Protein AF-Q8GAJ7-F1 (afdb_monomer)

Radius of gyration: 32.28 Å; Cα contacts (8 Å, |Δi|>4): 389; chains: 1; bounding box: 71×58×105 Å

Sequence (385 aa):
MSSLALNENEDGCGLLAKLMATVRPEFRPEIVIPAPGSLVFNTEPCRIDECERQRTVKGFCKSHYKRWLDQGRPEWESFLASPGPLPVGDGPLAACTVTWCRFGSARRGLCVSHHGFFSRSSETDVIKWLATLSPEPVIERPECRLAFCDLWAQGNSPLCLNHKSRWHAIGAPDIDEFVARCESVGLDRFDFRCLADRPQLRLELQHAMQCRHDERRASTRSSVVTPVIRLVSDSGVTSLLDWNLDQWAAFYIAGRVGRSHRHNGQLAFLRFAYTRLEDLVAGTGWESEYSRDAWALHRLGYTDTRGTLRFDKIPQPWLRPLAKRFIRWRLTSGREIIQGRVDILALNRFAAFLAAPSPTPTARTASTAASWNASSPSSPGTNGQ

Solvent-accessible surface area (backbone atoms only — not comparable to full-atom values): 23214 Å² total; per-residue (Å²): 143,80,85,79,81,77,85,77,77,94,68,91,57,57,71,60,54,52,43,64,74,66,47,54,76,84,54,66,51,51,64,35,67,60,61,90,49,52,39,36,67,70,58,55,44,18,73,46,86,96,38,71,49,48,30,72,54,99,49,21,20,70,62,58,42,48,50,41,54,74,68,71,58,62,58,66,70,64,39,65,76,60,71,69,77,72,57,90,88,74,56,79,80,58,46,19,72,53,91,91,39,46,38,40,36,65,62,94,44,20,19,75,64,57,39,52,53,48,72,72,44,95,60,87,49,69,70,65,50,55,72,72,61,73,87,73,81,91,68,94,67,62,53,19,73,44,95,86,39,88,30,28,32,46,84,96,42,60,30,19,59,67,56,43,51,52,40,51,76,73,68,55,67,60,65,67,60,50,40,55,58,61,72,40,63,89,53,51,58,42,74,42,63,83,30,66,92,34,60,55,37,43,44,51,54,32,38,32,51,50,51,41,37,72,66,69,79,60,64,58,48,30,91,35,47,51,62,44,52,49,51,55,48,72,66,70,63,69,42,73,79,79,46,57,71,66,55,51,51,48,53,63,53,70,80,54,89,84,89,56,78,68,56,55,52,26,54,52,47,52,54,47,29,48,53,53,50,52,44,65,71,53,44,66,37,64,82,48,35,66,84,46,52,57,32,52,34,45,44,63,70,40,77,92,42,91,51,67,52,70,42,70,74,34,79,51,78,77,52,35,62,52,51,51,53,50,50,50,52,44,50,76,71,71,46,58,68,69,56,51,52,52,52,49,52,52,50,38,51,52,40,51,59,72,66,50,86,70,99,63,98,85,80,83,61,94,65,57,66,60,59,53,64,74,70,56,82,79,78,84,76,86,79,86,130

pLDDT: mean 81.9, std 16.68, range [29.02, 98.06]

Secondary structure (DSSP, 8-state):
---PPP---SS---HHHHHHHHS-GGG-SSEE-PPTTTSSS--PBPSSTT--SBP-BTTB-HHHHHHHHHTT---HHHHHH---SPPTTSSPPPBPSSTT--SBP-BTTB-HHHHHHHHHSS---HHHHHHTPPPPP----PBPSSTT--SBP-TT-SS-HHHHHHHHHTT---HHHHHHHHHTTTS--EE-GGGTT-HHHHHHHHHHHHHHHHH--S---HHHHHHHHHHHHHT--SSGGGS-HHHHHHHHHHT-SS--HHHHHHHHHHHHHHHHHHHHHH-SSHHHHHTSSEEEGGGGT-TT---EEE-TT---TTHHHHHHHHHHHHHHTT--HHHHHHHHHHHHHHHHHHHS--S-TT--STTHHHHHHHTPPPPPP----

Organism: Paenarthrobacter nicotinovorans (NCBI:txid29320)

Structure (mmCIF, N/CA/C/O backbone):
data_AF-Q8GAJ7-F1
#
_entry.id   AF-Q8GAJ7-F1
#
loop_
_atom_site.group_PDB
_atom_site.id
_atom_site.type_symbol
_atom_site.label_atom_id
_atom_site.label_alt_id
_atom_site.label_comp_id
_atom_site.label_asym_id
_atom_site.label_entity_id
_atom_site.label_seq_id
_atom_site.pdbx_PDB_ins_code
_atom_site.Cartn_x
_atom_site.Cartn_y
_atom_site.Cartn_z
_atom_site.occupancy
_atom_site.B_iso_or_equiv
_atom_site.auth_seq_id
_atom_site.auth_comp_id
_atom_site.auth_asym_id
_atom_site.auth_atom_id
_atom_site.pdbx_PDB_model_num
ATOM 1 N N . MET A 1 1 ? -15.717 -18.385 50.666 1.00 35.16 1 MET A N 1
ATOM 2 C CA . MET A 1 1 ? -14.750 -18.475 49.555 1.00 35.16 1 MET A CA 1
ATOM 3 C C . MET A 1 1 ? -15.315 -19.415 48.503 1.00 35.16 1 MET A C 1
ATOM 5 O O . MET A 1 1 ? -15.304 -20.620 48.695 1.00 35.16 1 MET A O 1
ATOM 9 N N . SER A 1 2 ? -15.894 -18.872 47.439 1.00 29.61 2 SER A N 1
ATOM 10 C CA . SER A 1 2 ? -16.230 -19.616 46.221 1.00 29.61 2 SER A CA 1
ATOM 11 C C . SER A 1 2 ? -16.173 -18.602 45.092 1.00 29.61 2 SER A C 1
ATOM 13 O O . SER A 1 2 ? -16.994 -17.692 45.016 1.00 29.61 2 SER A O 1
ATOM 15 N N . SER A 1 3 ? -15.081 -18.688 44.338 1.00 29.02 3 SER A N 1
ATOM 16 C CA . SER A 1 3 ? -14.767 -17.833 43.204 1.00 29.02 3 SER A CA 1
ATOM 17 C C . SER A 1 3 ? -15.618 -18.299 42.030 1.00 29.02 3 SER A C 1
ATOM 19 O O . SER A 1 3 ? -15.412 -19.397 41.521 1.00 29.02 3 SER A O 1
ATOM 21 N N . LEU A 1 4 ? -16.595 -17.482 41.644 1.00 33.66 4 LEU A N 1
ATOM 22 C CA . LEU A 1 4 ? -17.322 -17.646 40.393 1.00 33.66 4 LEU A CA 1
ATOM 23 C C . LEU A 1 4 ? -16.361 -17.375 39.235 1.00 33.66 4 LEU A C 1
ATOM 25 O O . LEU A 1 4 ? -15.648 -16.370 39.222 1.00 33.66 4 LEU A O 1
ATOM 29 N N . ALA A 1 5 ? -16.335 -18.336 38.318 1.00 31.02 5 ALA A N 1
ATOM 30 C CA . ALA A 1 5 ? -15.584 -18.327 37.082 1.00 31.02 5 ALA A CA 1
ATOM 31 C C . ALA A 1 5 ? -15.836 -17.035 36.294 1.00 31.02 5 ALA A C 1
ATOM 33 O O . ALA A 1 5 ? -16.974 -16.600 36.118 1.00 31.02 5 ALA A O 1
ATOM 34 N N . LEU A 1 6 ? -14.746 -16.422 35.842 1.00 35.62 6 LEU A N 1
ATOM 35 C CA . LEU A 1 6 ? -14.780 -15.349 34.864 1.00 35.62 6 LEU A CA 1
ATOM 36 C C . LEU A 1 6 ? -15.166 -15.951 33.514 1.00 35.62 6 LEU A C 1
ATOM 38 O O . LEU A 1 6 ? -14.531 -16.901 33.066 1.00 35.62 6 LEU A O 1
ATOM 42 N N . ASN A 1 7 ? -16.204 -15.372 32.912 1.00 31.36 7 ASN A N 1
ATOM 43 C CA . ASN A 1 7 ? -16.697 -15.629 31.564 1.00 31.36 7 ASN A CA 1
ATOM 44 C C . ASN A 1 7 ? -15.568 -15.900 30.561 1.00 31.36 7 ASN A C 1
ATOM 46 O O . ASN A 1 7 ? -14.832 -14.990 30.169 1.00 31.36 7 ASN A O 1
ATOM 50 N N . GLU A 1 8 ? -15.494 -17.145 30.104 1.00 37.62 8 GLU A N 1
ATOM 51 C CA . GLU A 1 8 ? -14.795 -17.522 28.886 1.00 37.62 8 GLU A CA 1
ATOM 52 C C . GLU A 1 8 ? -15.659 -17.121 27.677 1.00 37.62 8 GLU A C 1
ATOM 54 O O . GLU A 1 8 ? -16.780 -17.588 27.521 1.00 37.62 8 GLU A O 1
ATOM 59 N N . ASN A 1 9 ? -15.119 -16.225 26.844 1.00 42.66 9 ASN A N 1
ATOM 60 C CA . ASN A 1 9 ? -15.344 -16.099 25.397 1.00 42.66 9 ASN A CA 1
ATOM 61 C C . ASN A 1 9 ? -16.746 -16.429 24.831 1.00 42.66 9 ASN A C 1
ATOM 63 O O . ASN A 1 9 ? -16.951 -17.498 24.261 1.00 42.66 9 ASN A O 1
ATOM 67 N N . GLU A 1 10 ? -17.650 -15.446 24.809 1.00 39.59 10 GLU A N 1
ATOM 68 C CA . GLU A 1 10 ? -18.929 -15.517 24.071 1.00 39.59 10 GLU A CA 1
ATOM 69 C C . GLU A 1 10 ? -18.899 -14.840 22.678 1.00 39.59 10 GLU A C 1
ATOM 71 O O . GLU A 1 10 ? -19.894 -14.288 22.238 1.00 39.59 10 GLU A O 1
ATOM 76 N N . ASP A 1 11 ? -17.784 -14.914 21.936 1.00 44.44 11 ASP A N 1
ATOM 77 C CA . ASP A 1 11 ? -17.758 -14.616 20.485 1.00 44.44 11 ASP A CA 1
ATOM 78 C C . ASP A 1 11 ? -16.710 -15.504 19.782 1.00 44.44 11 ASP A C 1
ATOM 80 O O . ASP A 1 11 ? -15.590 -15.101 19.458 1.00 44.44 11 ASP A O 1
ATOM 84 N N . GLY A 1 12 ? -17.063 -16.780 19.605 1.00 45.72 12 GLY A N 1
ATOM 85 C CA . GLY A 1 12 ? -16.187 -17.896 19.218 1.00 45.72 12 GLY A CA 1
ATOM 86 C C . GLY A 1 12 ? -15.669 -17.934 17.772 1.00 45.72 12 GLY A C 1
ATOM 87 O O . GLY A 1 12 ? -15.546 -19.013 17.200 1.00 45.72 12 GLY A O 1
ATOM 88 N N . CYS A 1 13 ? -15.323 -16.803 17.160 1.00 58.47 13 CYS A N 1
ATOM 89 C CA . CYS A 1 13 ? -14.543 -16.796 15.919 1.00 58.47 13 CYS A CA 1
ATOM 90 C C . CYS A 1 13 ? -13.197 -16.118 16.166 1.00 58.47 13 CYS A C 1
ATOM 92 O O . CYS A 1 13 ? -13.115 -14.896 16.300 1.00 58.47 13 CYS A O 1
ATOM 94 N N . GLY A 1 14 ? -12.130 -16.925 16.210 1.00 86.38 14 GLY A N 1
ATOM 95 C CA . GLY A 1 14 ? -10.754 -16.430 16.266 1.00 86.38 14 GLY A CA 1
ATOM 96 C C . GLY A 1 14 ? -10.455 -15.444 15.130 1.00 86.38 14 GLY A C 1
ATOM 97 O O . GLY A 1 14 ? -11.168 -15.396 14.124 1.00 86.38 14 GLY A O 1
ATOM 98 N N . LEU A 1 15 ? -9.393 -14.646 15.274 1.00 91.81 15 LEU A N 1
ATOM 99 C CA . LEU A 1 15 ? -9.055 -13.569 14.334 1.00 91.81 15 LEU A CA 1
ATOM 100 C C . LEU A 1 15 ? -9.037 -14.030 12.867 1.00 91.81 15 LEU A C 1
ATOM 102 O O . LEU A 1 15 ? -9.592 -13.355 12.001 1.00 91.81 15 LEU A O 1
ATOM 106 N N . LEU A 1 16 ? -8.490 -15.216 12.595 1.00 93.44 16 LEU A N 1
ATOM 107 C CA . LEU A 1 16 ? -8.501 -15.816 11.262 1.00 93.44 16 LEU A CA 1
ATOM 108 C C . LEU A 1 16 ? -9.917 -15.982 10.686 1.00 93.44 16 LEU A C 1
ATOM 110 O O . LEU A 1 16 ? -10.139 -15.660 9.521 1.00 93.44 16 LEU A O 1
ATOM 114 N N . ALA A 1 17 ? -10.885 -16.438 11.484 1.00 92.38 17 ALA A N 1
ATOM 115 C CA . ALA A 1 17 ? -12.268 -16.597 11.039 1.00 92.38 17 ALA A CA 1
ATOM 116 C C . ALA A 1 17 ? -12.913 -15.236 10.728 1.00 92.38 17 ALA A C 1
ATOM 118 O O . ALA A 1 17 ? -13.538 -15.081 9.678 1.00 92.38 17 ALA A O 1
ATOM 119 N N . LYS A 1 18 ? -12.678 -14.217 11.570 1.00 93.50 18 LYS A N 1
ATOM 120 C CA . LYS A 1 18 ? -13.131 -12.837 11.305 1.00 93.50 18 LYS A CA 1
ATOM 121 C C . LYS A 1 18 ? -12.537 -12.285 10.006 1.00 93.50 18 LYS A C 1
ATOM 123 O O . LYS A 1 18 ? -13.257 -11.702 9.194 1.00 93.50 18 LYS A O 1
ATOM 128 N N . LEU A 1 19 ? -11.242 -12.505 9.776 1.00 96.12 19 LEU A N 1
ATOM 129 C CA . LEU A 1 19 ? -10.561 -12.107 8.542 1.00 96.12 19 LEU A CA 1
ATOM 130 C C . LEU A 1 19 ? -11.121 -12.845 7.324 1.00 96.12 19 LEU A C 1
ATOM 132 O O . LEU A 1 19 ? -11.385 -12.216 6.304 1.00 96.12 19 LEU A O 1
ATOM 136 N N . MET A 1 20 ? -11.359 -14.153 7.425 1.00 95.19 20 MET A N 1
ATOM 137 C CA . MET A 1 20 ? -11.927 -14.944 6.330 1.00 95.19 20 MET A CA 1
ATOM 138 C C . MET A 1 20 ? -13.367 -14.558 5.993 1.00 95.19 20 MET A C 1
ATOM 140 O O . MET A 1 20 ? -13.742 -14.609 4.824 1.00 95.19 20 MET A O 1
ATOM 144 N N . ALA A 1 21 ? -14.156 -14.126 6.974 1.00 94.25 21 ALA A N 1
ATOM 145 C CA . ALA A 1 21 ? -15.488 -13.582 6.730 1.00 94.25 21 ALA A CA 1
ATOM 146 C C . ALA A 1 21 ? -15.441 -12.175 6.101 1.00 94.25 21 ALA A C 1
ATOM 148 O O . ALA A 1 21 ? -16.289 -11.837 5.280 1.00 94.25 21 ALA A O 1
ATOM 149 N N . THR A 1 22 ? -14.444 -11.360 6.462 1.00 94.81 22 THR A N 1
ATOM 150 C CA . THR A 1 22 ? -14.414 -9.925 6.122 1.00 94.81 22 THR A CA 1
ATOM 151 C C . THR A 1 22 ? -13.647 -9.607 4.839 1.00 94.81 22 THR A C 1
ATOM 153 O O . THR A 1 22 ? -14.062 -8.743 4.064 1.00 94.81 22 THR A O 1
ATOM 156 N N . VAL A 1 23 ? -12.499 -10.249 4.612 1.00 96.75 23 VAL A N 1
ATOM 157 C CA . VAL A 1 23 ? -11.640 -9.979 3.450 1.00 96.75 23 VAL A CA 1
ATOM 158 C C . VAL A 1 23 ? -12.281 -10.607 2.222 1.00 96.75 23 VAL A C 1
ATOM 160 O O . VAL A 1 23 ? -12.424 -11.824 2.169 1.00 96.75 23 VAL A O 1
ATOM 163 N N . ARG A 1 24 ? -12.674 -9.814 1.231 1.00 96.06 24 ARG A N 1
ATOM 164 C CA . ARG A 1 24 ? -13.355 -10.271 0.020 1.00 96.06 24 ARG A CA 1
ATOM 165 C C . ARG A 1 24 ? -12.402 -11.048 -0.898 1.00 96.06 24 ARG A C 1
ATOM 167 O O . ARG A 1 24 ? -11.194 -10.788 -0.868 1.00 96.06 24 ARG A O 1
ATOM 174 N N . PRO A 1 25 ? -12.907 -12.014 -1.691 1.00 95.06 25 PRO A N 1
ATOM 175 C CA . PRO A 1 25 ? -12.077 -12.896 -2.508 1.00 95.06 25 PRO A CA 1
ATOM 176 C C . PRO A 1 25 ? -11.077 -12.179 -3.415 1.00 95.06 25 PRO A C 1
ATOM 178 O O . PRO A 1 25 ? -9.973 -12.681 -3.569 1.00 95.06 25 PRO A O 1
ATOM 181 N N . GLU A 1 26 ? -11.395 -10.999 -3.949 1.00 92.88 26 GLU A N 1
ATOM 182 C CA . GLU A 1 26 ? -10.504 -10.233 -4.829 1.00 92.88 26 GLU A CA 1
ATOM 183 C C . GLU A 1 26 ? -9.236 -9.698 -4.135 1.00 92.88 26 GLU A C 1
ATOM 185 O O . GLU A 1 26 ? -8.249 -9.401 -4.806 1.00 92.88 26 GLU A O 1
ATOM 190 N N . PHE A 1 27 ? -9.223 -9.619 -2.799 1.00 94.69 27 PHE A N 1
ATOM 191 C CA . PHE A 1 27 ? -8.050 -9.209 -2.016 1.00 94.69 27 PHE A CA 1
ATOM 192 C C . PHE A 1 27 ? -7.236 -10.385 -1.468 1.00 94.69 27 PHE A C 1
ATOM 194 O O . PHE A 1 27 ? -6.134 -10.161 -0.980 1.00 94.69 27 PHE A O 1
ATOM 201 N N . ARG A 1 28 ? -7.751 -11.621 -1.527 1.00 95.12 28 ARG A N 1
ATOM 202 C CA . ARG A 1 28 ? -7.108 -12.820 -0.955 1.00 95.12 28 ARG A CA 1
ATOM 203 C C . ARG A 1 28 ? -5.926 -13.410 -1.746 1.00 95.12 28 ARG A C 1
ATOM 205 O O . ARG A 1 28 ? -5.116 -14.076 -1.094 1.00 95.12 28 ARG A O 1
ATOM 212 N N . PRO A 1 29 ? -5.780 -13.235 -3.080 1.00 94.81 29 PRO A N 1
ATOM 213 C CA . PRO A 1 29 ? -4.666 -13.818 -3.821 1.00 94.81 29 PRO A CA 1
ATOM 214 C C . PRO A 1 29 ? -3.301 -13.402 -3.271 1.00 94.81 29 PRO A C 1
ATOM 216 O O . PRO A 1 29 ? -3.127 -12.306 -2.742 1.00 94.81 29 PRO A O 1
ATOM 219 N N . GLU A 1 30 ? -2.302 -14.265 -3.447 1.00 92.75 30 GLU A N 1
ATOM 220 C CA . GLU A 1 30 ? -0.915 -13.970 -3.063 1.00 92.75 30 GLU A CA 1
ATOM 221 C C . GLU A 1 30 ? -0.318 -12.804 -3.837 1.00 92.75 30 GLU A C 1
ATOM 223 O O . GLU A 1 30 ? 0.548 -12.097 -3.333 1.00 92.75 30 GLU A O 1
ATOM 228 N N . ILE A 1 31 ? -0.797 -12.588 -5.055 1.00 91.12 31 ILE A N 1
ATOM 229 C CA . ILE A 1 31 ? -0.438 -11.449 -5.880 1.00 91.12 31 ILE A CA 1
ATOM 230 C C . ILE A 1 31 ? -1.727 -10.689 -6.163 1.00 91.12 31 ILE A C 1
ATOM 232 O O . ILE A 1 31 ? -2.604 -11.185 -6.866 1.00 91.12 31 ILE A O 1
ATOM 236 N N . VAL A 1 32 ? -1.825 -9.475 -5.633 1.00 89.44 32 VAL A N 1
ATOM 237 C CA . VAL A 1 32 ? -2.963 -8.584 -5.862 1.00 89.44 32 VAL A CA 1
ATOM 238 C C . VAL A 1 32 ? -2.530 -7.497 -6.839 1.00 89.44 32 VAL A C 1
ATOM 240 O O . VAL A 1 32 ? -1.615 -6.722 -6.553 1.00 89.44 32 VAL A O 1
ATOM 243 N N . ILE A 1 33 ? -3.194 -7.437 -7.993 1.00 86.75 33 ILE A N 1
ATOM 244 C CA . ILE A 1 33 ? -3.068 -6.352 -8.975 1.00 86.75 33 ILE A CA 1
ATOM 245 C C . ILE A 1 33 ? -4.445 -5.690 -9.063 1.00 86.75 33 ILE A C 1
ATOM 247 O O . ILE A 1 33 ? -5.335 -6.215 -9.730 1.00 86.75 33 ILE A O 1
ATOM 251 N N . PRO A 1 34 ? -4.675 -4.589 -8.335 1.00 82.31 34 PRO A N 1
ATOM 252 C CA . PRO A 1 34 ? -5.966 -3.928 -8.328 1.00 82.31 34 PRO A CA 1
ATOM 253 C C . PRO A 1 34 ? -6.256 -3.275 -9.677 1.00 82.31 34 PRO A C 1
ATOM 255 O O . PRO A 1 34 ? -5.344 -2.797 -10.356 1.00 82.31 34 PRO A O 1
ATOM 258 N N . ALA A 1 35 ? -7.539 -3.169 -10.023 1.00 80.00 35 ALA A N 1
ATOM 259 C CA . ALA A 1 35 ? -7.957 -2.404 -11.192 1.00 80.00 35 ALA A CA 1
ATOM 260 C C . ALA A 1 35 ? -7.442 -0.951 -11.100 1.00 80.00 35 ALA A C 1
ATOM 262 O O . ALA A 1 35 ? -7.396 -0.388 -9.993 1.00 80.00 35 ALA A O 1
ATOM 263 N N . PRO A 1 36 ? -7.083 -0.308 -12.225 1.00 74.75 36 PRO A N 1
ATOM 264 C CA . PRO A 1 36 ? -6.737 1.109 -12.236 1.00 74.75 36 PRO A CA 1
ATOM 265 C C . PRO A 1 36 ? -7.795 1.947 -11.502 1.00 74.75 36 PRO A C 1
ATOM 267 O O . PRO A 1 36 ? -8.993 1.765 -11.693 1.00 74.75 36 PRO A O 1
ATOM 270 N N . GLY A 1 37 ? -7.362 2.837 -10.608 1.00 73.62 37 GLY A N 1
ATOM 271 C CA . GLY A 1 37 ? -8.250 3.724 -9.846 1.00 73.62 37 GLY A CA 1
ATOM 272 C C . GLY A 1 37 ? -8.753 3.148 -8.524 1.00 73.62 37 GLY A C 1
ATOM 273 O O . GLY A 1 37 ? -9.189 3.906 -7.659 1.00 73.62 37 GLY A O 1
ATOM 274 N N . SER A 1 38 ? -8.672 1.828 -8.330 1.00 77.31 38 SER A N 1
ATOM 275 C CA . SER A 1 38 ? -9.287 1.158 -7.176 1.00 77.31 38 SER A CA 1
ATOM 276 C C . SER A 1 38 ? -8.569 1.450 -5.848 1.00 77.31 38 SER A C 1
ATOM 278 O O . SER A 1 38 ? -9.213 1.716 -4.836 1.00 77.31 38 SER A O 1
ATOM 280 N N . LEU A 1 39 ? -7.234 1.450 -5.848 1.00 77.62 39 LEU A N 1
ATOM 281 C CA . LEU A 1 39 ? -6.403 1.718 -4.665 1.00 77.62 39 LEU A CA 1
ATOM 282 C C . LEU A 1 39 ? -5.538 2.964 -4.796 1.00 77.62 39 LEU A C 1
ATOM 284 O O . LEU A 1 39 ? -5.109 3.545 -3.796 1.00 77.62 39 LEU A O 1
ATOM 288 N N . VAL A 1 40 ? -5.308 3.404 -6.026 1.00 70.44 40 VAL A N 1
ATOM 289 C CA . VAL A 1 40 ? -4.646 4.663 -6.318 1.00 70.44 40 VAL A CA 1
ATOM 290 C C . VAL A 1 40 ? -5.633 5.588 -6.972 1.00 70.44 40 VAL A C 1
ATOM 292 O O . VAL A 1 40 ? -6.047 5.385 -8.103 1.00 70.44 40 VAL A O 1
ATOM 295 N N . PHE A 1 41 ? -5.967 6.642 -6.246 1.00 63.81 41 PHE A N 1
ATOM 296 C CA . PHE A 1 41 ? -6.850 7.682 -6.735 1.00 63.81 41 PHE A CA 1
ATOM 297 C C . PHE A 1 41 ? -6.059 8.624 -7.648 1.00 63.81 41 PHE A C 1
ATOM 299 O O . PHE A 1 41 ? -4.873 8.877 -7.397 1.00 63.81 41 PHE A O 1
ATOM 306 N N . ASN A 1 42 ? -6.724 9.117 -8.697 1.00 63.81 42 ASN A N 1
ATOM 307 C CA . ASN A 1 42 ? -6.150 9.890 -9.802 1.00 63.81 42 ASN A CA 1
ATOM 308 C C . ASN A 1 42 ? -5.193 9.077 -10.703 1.00 63.81 42 ASN A C 1
ATOM 310 O O . ASN A 1 42 ? -3.978 9.288 -10.689 1.00 63.81 42 ASN A O 1
ATOM 314 N N . THR A 1 43 ? -5.741 8.122 -11.460 1.00 67.38 43 THR A N 1
ATOM 315 C CA . THR A 1 43 ? -5.004 7.279 -12.424 1.00 67.38 43 THR A CA 1
ATOM 316 C C . THR A 1 43 ? -4.856 7.873 -13.810 1.00 67.38 43 THR A C 1
ATOM 318 O O . THR A 1 43 ? -4.322 7.201 -14.686 1.00 67.38 43 THR A O 1
ATOM 321 N N . GLU A 1 44 ? -5.305 9.106 -14.025 1.00 73.88 44 GLU A N 1
ATOM 322 C CA . GLU A 1 44 ? -5.122 9.749 -15.319 1.00 73.88 44 GLU A CA 1
ATOM 323 C C . GLU A 1 44 ? -3.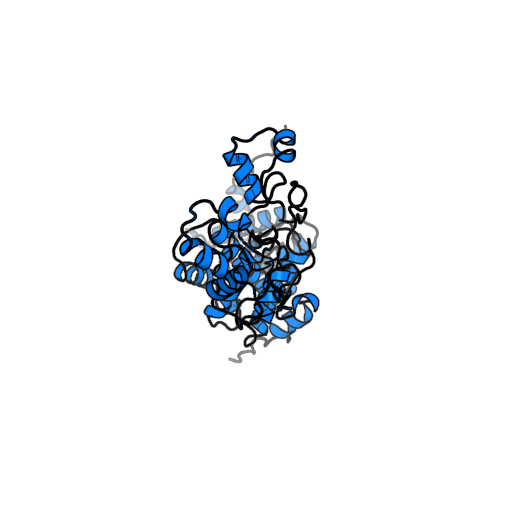628 9.744 -15.706 1.00 73.88 44 GLU A C 1
ATOM 325 O O . GLU A 1 44 ? -2.753 10.000 -14.855 1.00 73.88 44 GLU A O 1
ATOM 330 N N . PRO A 1 45 ? -3.323 9.431 -16.974 1.00 78.44 45 PRO A N 1
ATOM 331 C CA . PRO A 1 45 ? -1.961 9.447 -17.471 1.00 78.44 45 PRO A CA 1
ATOM 332 C C . PRO A 1 45 ? -1.392 10.867 -17.430 1.00 78.44 45 PRO A C 1
ATOM 334 O O . PRO A 1 45 ? -2.063 11.859 -17.116 1.00 78.44 45 PRO A O 1
ATOM 337 N N . CYS A 1 46 ? -0.099 10.968 -17.696 1.00 84.00 46 CYS A N 1
ATOM 338 C CA . CYS A 1 46 ? 0.561 12.249 -17.838 1.00 84.00 46 CYS A CA 1
ATOM 339 C C . CYS A 1 46 ? -0.109 13.036 -18.969 1.00 84.00 46 CYS A C 1
ATOM 341 O O . CYS A 1 46 ? -0.443 12.473 -19.999 1.00 84.00 46 CYS A O 1
ATOM 343 N N . ARG A 1 47 ? -0.221 14.360 -18.824 1.00 87.50 47 ARG A N 1
ATOM 344 C CA . ARG A 1 47 ? -0.704 15.253 -19.897 1.00 87.50 47 ARG A CA 1
ATOM 345 C C . ARG A 1 47 ? 0.185 15.294 -21.152 1.00 87.50 47 ARG A C 1
ATOM 347 O O . ARG A 1 47 ? -0.109 16.064 -22.049 1.00 87.50 47 ARG A O 1
ATOM 354 N N . ILE A 1 48 ? 1.294 14.555 -21.167 1.00 85.19 48 ILE A N 1
ATOM 355 C CA . ILE A 1 48 ? 2.153 14.453 -22.347 1.00 85.19 48 ILE A CA 1
ATOM 356 C C . ILE A 1 48 ? 1.617 13.293 -23.166 1.00 85.19 48 ILE A C 1
ATOM 358 O O . ILE A 1 48 ? 1.530 12.188 -22.626 1.00 85.19 48 ILE A O 1
ATOM 362 N N . ASP A 1 49 ? 1.289 13.554 -24.427 1.00 78.38 49 ASP A N 1
ATOM 363 C CA . ASP A 1 49 ? 0.866 12.520 -25.366 1.00 78.38 49 ASP A CA 1
ATOM 364 C C . ASP A 1 49 ? 1.919 11.402 -25.423 1.00 78.38 49 ASP A C 1
ATOM 366 O O . ASP A 1 49 ? 3.114 11.644 -25.252 1.00 78.38 49 ASP A O 1
ATOM 370 N N . GLU A 1 50 ? 1.461 10.155 -25.560 1.00 77.44 50 GLU A N 1
ATOM 371 C CA . GLU A 1 50 ? 2.287 8.932 -25.503 1.00 77.44 50 GLU A CA 1
ATOM 372 C C . GLU A 1 50 ? 2.910 8.609 -24.123 1.00 77.44 50 GLU A C 1
ATOM 374 O O . GLU A 1 50 ? 3.557 7.574 -23.959 1.00 77.44 50 GLU A O 1
ATOM 379 N N . CYS A 1 51 ? 2.714 9.439 -23.087 1.00 78.06 51 CYS A N 1
ATOM 380 C CA . CYS A 1 51 ? 3.212 9.153 -21.740 1.00 78.06 51 CYS A CA 1
ATOM 381 C C . CYS A 1 51 ? 2.140 8.537 -20.834 1.00 78.06 51 CYS A C 1
ATOM 383 O O . CYS A 1 51 ? 1.386 9.225 -20.144 1.00 78.06 51 CYS A O 1
ATOM 385 N N . GLU A 1 52 ? 2.179 7.214 -20.714 1.00 75.69 52 GLU A N 1
ATOM 386 C CA . GLU A 1 52 ? 1.246 6.441 -19.883 1.00 75.69 52 GLU A CA 1
ATOM 387 C C . GLU A 1 52 ? 1.548 6.499 -18.375 1.00 75.69 52 GLU A C 1
ATOM 389 O O . GLU A 1 52 ? 0.786 6.000 -17.544 1.00 75.69 52 GLU A O 1
ATOM 394 N N . ARG A 1 53 ? 2.656 7.135 -17.964 1.00 72.56 53 ARG A N 1
ATOM 395 C CA . ARG A 1 53 ? 2.964 7.289 -16.538 1.00 72.56 53 ARG A CA 1
ATOM 396 C C . ARG A 1 53 ? 1.890 8.104 -15.846 1.00 72.56 53 ARG A C 1
ATOM 398 O O . ARG A 1 53 ? 1.601 9.230 -16.232 1.00 72.56 53 ARG A O 1
ATOM 405 N N . GLN A 1 54 ? 1.438 7.591 -14.712 1.00 73.62 54 GLN A N 1
ATOM 406 C CA . GLN A 1 54 ? 0.474 8.274 -13.867 1.00 73.62 54 GLN A CA 1
ATOM 407 C C . GLN A 1 54 ? 0.888 9.722 -13.552 1.00 73.62 54 GLN A C 1
ATOM 409 O O . GLN A 1 54 ? 2.020 9.995 -13.115 1.00 73.62 54 GLN A O 1
ATOM 414 N N . ARG A 1 55 ? -0.062 10.650 -13.698 1.00 79.12 55 ARG A N 1
ATOM 415 C CA . ARG A 1 55 ? 0.120 12.036 -13.270 1.00 79.12 55 ARG A CA 1
ATOM 416 C C . ARG A 1 55 ? 0.366 12.120 -11.764 1.00 79.12 55 ARG A C 1
ATOM 418 O O . ARG A 1 55 ? -0.183 11.372 -10.958 1.00 79.12 55 ARG A O 1
ATOM 425 N N . THR A 1 56 ? 1.218 13.058 -11.369 1.00 72.88 56 THR A N 1
ATOM 426 C CA . THR A 1 56 ? 1.580 13.275 -9.963 1.00 72.88 56 THR A CA 1
ATOM 427 C C . THR A 1 56 ? 1.350 14.712 -9.536 1.00 72.88 56 THR A C 1
ATOM 429 O O . THR A 1 56 ? 0.553 14.954 -8.638 1.00 72.88 56 THR A O 1
ATOM 432 N N . VAL A 1 57 ? 2.005 15.673 -10.187 1.00 76.12 57 VAL A N 1
ATOM 433 C CA . VAL A 1 57 ? 1.956 17.091 -9.813 1.00 76.12 57 VAL A CA 1
ATOM 434 C C . VAL A 1 57 ? 1.609 17.907 -11.051 1.00 76.12 57 VAL A C 1
ATOM 436 O O . VAL A 1 57 ? 2.186 17.694 -12.114 1.00 76.12 57 VAL A O 1
ATOM 439 N N . LYS A 1 58 ? 0.631 18.816 -10.927 1.00 78.56 58 LYS A N 1
ATOM 440 C CA . LYS A 1 58 ? 0.170 19.709 -12.010 1.00 78.56 58 LYS A CA 1
ATOM 441 C C . LYS A 1 58 ? -0.207 19.013 -13.332 1.00 78.56 58 LYS A C 1
ATOM 443 O O . LYS A 1 58 ? -0.133 19.623 -14.387 1.00 78.56 58 LYS A O 1
ATOM 448 N N . GLY A 1 59 ? -0.629 17.747 -13.305 1.00 81.38 59 GLY A N 1
ATOM 449 C CA . GLY A 1 59 ? -0.943 17.024 -14.545 1.00 81.38 59 GLY A CA 1
ATOM 450 C C . GLY A 1 59 ? 0.185 16.184 -15.135 1.00 81.38 59 GLY A C 1
ATOM 451 O O . GLY A 1 59 ? -0.080 15.412 -16.045 1.00 81.38 59 GLY A O 1
ATOM 452 N N . PHE A 1 60 ? 1.401 16.260 -14.597 1.00 85.25 60 PHE A N 1
ATOM 453 C CA . PHE A 1 60 ? 2.568 15.595 -15.174 1.00 85.25 60 PHE A CA 1
ATOM 454 C C . PHE A 1 60 ? 3.064 14.425 -14.320 1.00 85.25 60 PHE A C 1
ATOM 456 O O . PHE A 1 60 ? 2.933 14.418 -13.086 1.00 85.25 60 PHE A O 1
ATOM 463 N N . CYS A 1 61 ? 3.684 13.433 -14.962 1.00 83.12 61 CYS A N 1
ATOM 464 C CA . CYS A 1 61 ? 4.481 12.429 -14.262 1.00 83.12 61 CYS A CA 1
ATOM 465 C C . CYS A 1 61 ? 5.696 13.097 -13.587 1.00 83.12 61 CYS A C 1
ATOM 467 O O . CYS A 1 61 ? 6.076 14.217 -13.931 1.00 83.12 61 CYS A O 1
ATOM 469 N N . LYS A 1 62 ? 6.340 12.422 -12.624 1.00 81.56 62 LYS A N 1
ATOM 470 C CA . LYS A 1 62 ? 7.475 13.008 -11.876 1.00 81.56 62 LYS A CA 1
ATOM 471 C C . LYS A 1 62 ? 8.606 13.484 -12.786 1.00 81.56 62 LYS A C 1
ATOM 473 O O . LYS A 1 62 ? 9.207 14.516 -12.510 1.00 81.56 62 LYS A O 1
ATOM 478 N N . SER A 1 63 ? 8.883 12.737 -13.851 1.00 84.06 63 SER A N 1
ATOM 479 C CA . SER A 1 63 ? 9.964 13.045 -14.781 1.00 84.06 63 SER A CA 1
ATOM 480 C C . SER A 1 63 ? 9.645 14.261 -15.650 1.00 84.06 63 SER A C 1
ATOM 482 O O . SER A 1 63 ? 10.473 15.161 -15.735 1.00 84.06 63 SER A O 1
ATOM 484 N N . HIS A 1 64 ? 8.439 14.342 -16.224 1.00 87.75 64 HIS A N 1
ATOM 485 C CA . HIS A 1 64 ? 8.009 15.515 -16.993 1.00 87.75 64 HIS A CA 1
ATOM 486 C C . HIS A 1 64 ? 7.831 16.749 -16.108 1.00 87.75 64 HIS A C 1
ATOM 488 O O . HIS A 1 64 ? 8.254 17.830 -16.494 1.00 87.75 64 HIS A O 1
ATOM 494 N N . TYR A 1 65 ? 7.324 16.593 -14.881 1.00 89.00 65 TYR A N 1
ATOM 495 C CA . TYR A 1 65 ? 7.271 17.693 -13.919 1.00 89.00 65 TYR A CA 1
ATOM 496 C C . TYR A 1 65 ? 8.671 18.210 -13.563 1.00 89.00 65 TYR A C 1
ATOM 498 O O . TYR A 1 65 ? 8.895 19.417 -13.535 1.00 89.00 65 TYR A O 1
ATOM 506 N N . LYS A 1 66 ? 9.632 17.306 -13.325 1.00 88.56 66 LYS A N 1
ATOM 507 C CA . LYS A 1 66 ? 11.028 17.687 -13.088 1.00 88.56 66 LYS A CA 1
ATOM 508 C C . LYS A 1 66 ? 11.625 18.399 -14.300 1.00 88.56 66 LYS A C 1
ATOM 510 O O . LYS A 1 66 ? 12.254 19.429 -14.122 1.00 88.56 66 LYS A O 1
ATOM 515 N N . ARG A 1 67 ? 11.390 17.903 -15.515 1.00 90.12 67 ARG A N 1
ATOM 516 C CA . ARG A 1 67 ? 11.878 18.551 -16.737 1.00 90.12 67 ARG A CA 1
ATOM 517 C C . ARG A 1 67 ? 11.284 19.947 -16.922 1.00 90.12 67 ARG A C 1
ATOM 519 O O . ARG A 1 67 ? 12.025 20.875 -17.206 1.00 90.12 67 ARG A O 1
ATOM 526 N N . TRP A 1 68 ? 9.983 20.106 -16.691 1.00 92.06 68 TRP A N 1
ATOM 527 C CA . TRP A 1 68 ? 9.316 21.407 -16.710 1.00 92.06 68 TRP A CA 1
ATOM 528 C C . TRP A 1 68 ? 9.931 22.384 -15.693 1.00 92.06 68 TRP A C 1
ATOM 530 O O . TRP A 1 68 ? 10.147 23.552 -16.005 1.00 92.06 68 TRP A O 1
ATOM 540 N N . LEU A 1 69 ? 10.277 21.908 -14.488 1.00 91.69 69 LEU A N 1
ATOM 541 C CA . LEU A 1 69 ? 11.021 22.707 -13.507 1.00 91.69 69 LEU A CA 1
ATOM 542 C C . LEU A 1 69 ? 12.429 23.065 -14.000 1.00 91.69 69 LEU A C 1
ATOM 544 O O . LEU A 1 69 ? 12.823 24.224 -13.894 1.00 91.69 69 LEU A O 1
ATOM 548 N N . ASP A 1 70 ? 13.164 22.086 -14.529 1.00 90.50 70 ASP A N 1
ATOM 549 C CA . ASP A 1 70 ? 14.547 22.242 -14.991 1.00 90.50 70 ASP A CA 1
ATOM 550 C C . ASP A 1 70 ? 14.639 23.180 -16.221 1.00 90.50 70 ASP A C 1
ATOM 552 O O . ASP A 1 70 ? 15.656 23.837 -16.413 1.00 90.50 70 ASP A O 1
ATOM 556 N N . GLN A 1 71 ? 13.565 23.310 -17.010 1.00 90.06 71 GLN A N 1
ATOM 557 C CA . GLN A 1 71 ? 13.432 24.261 -18.128 1.00 90.06 71 GLN A CA 1
ATOM 558 C C . GLN A 1 71 ? 12.976 25.669 -17.699 1.00 90.06 71 GLN A C 1
ATOM 560 O O . GLN A 1 71 ? 12.663 26.503 -18.543 1.00 90.06 71 GLN A O 1
ATOM 565 N N . GLY A 1 72 ? 12.907 25.951 -16.396 1.00 91.12 72 GLY A N 1
ATOM 566 C CA . GLY A 1 72 ? 12.538 27.279 -15.901 1.00 91.12 72 GLY A CA 1
ATOM 567 C C . GLY A 1 72 ? 11.034 27.544 -15.861 1.00 91.12 72 GLY A C 1
ATOM 568 O O . GLY A 1 72 ? 10.631 28.699 -15.790 1.00 91.12 72 GLY A O 1
ATOM 569 N N . ARG A 1 73 ? 10.206 26.489 -15.828 1.00 90.56 73 ARG A N 1
ATOM 570 C CA . ARG A 1 73 ? 8.737 26.574 -15.727 1.00 90.56 73 ARG A CA 1
ATOM 571 C C . ARG A 1 73 ? 8.095 27.324 -16.907 1.00 90.56 73 ARG A C 1
ATOM 573 O O . ARG A 1 73 ? 7.383 28.302 -16.667 1.00 90.56 73 ARG A O 1
ATOM 580 N N . PRO A 1 74 ? 8.315 26.872 -18.155 1.00 91.12 74 PRO A N 1
ATOM 581 C CA . PRO A 1 74 ? 7.658 27.458 -19.320 1.00 91.12 74 PRO A CA 1
ATOM 582 C C . PRO A 1 74 ? 6.127 27.408 -19.191 1.00 91.12 74 PRO A C 1
ATOM 584 O O . PRO A 1 74 ? 5.570 26.636 -18.402 1.00 91.12 74 PRO A O 1
ATOM 587 N N . GLU A 1 75 ? 5.445 28.239 -19.974 1.00 91.50 75 GLU A N 1
ATOM 588 C CA . GLU A 1 75 ? 3.987 28.212 -20.101 1.00 91.50 75 GLU A CA 1
ATOM 589 C C . GLU A 1 75 ? 3.520 26.810 -20.563 1.00 91.50 75 GLU A C 1
ATOM 591 O O . GLU A 1 75 ? 4.281 26.051 -21.174 1.00 91.50 75 GLU A O 1
ATOM 596 N N . TRP A 1 76 ? 2.320 26.395 -20.143 1.00 85.56 76 TRP A N 1
ATOM 597 C CA . TRP A 1 76 ? 1.898 25.001 -20.276 1.00 85.56 76 TRP A CA 1
ATOM 598 C C . TRP A 1 76 ? 1.757 24.572 -21.729 1.00 85.56 76 TRP A C 1
ATOM 600 O O . TRP A 1 76 ? 2.240 23.492 -22.057 1.00 85.56 76 TRP A O 1
ATOM 610 N N . GLU A 1 77 ? 1.136 25.385 -22.580 1.00 87.50 77 GLU A N 1
ATOM 611 C CA . GLU A 1 77 ? 0.954 25.054 -23.996 1.00 87.50 77 GLU A CA 1
ATOM 612 C C . GLU A 1 77 ? 2.309 24.917 -24.697 1.00 87.50 77 GLU A C 1
ATOM 614 O O . GLU A 1 77 ? 2.550 23.932 -25.397 1.00 87.50 77 GLU A O 1
ATOM 619 N N . SER A 1 78 ? 3.248 25.823 -24.404 1.00 88.06 78 SER A N 1
ATOM 620 C CA . SER A 1 78 ? 4.625 25.739 -24.907 1.00 88.06 78 SER A CA 1
ATOM 621 C C . SER A 1 78 ? 5.335 24.437 -24.507 1.00 88.06 78 SER A C 1
ATOM 623 O O . SER A 1 78 ? 5.999 23.812 -25.337 1.00 88.06 78 SER A O 1
ATOM 625 N N . PHE A 1 79 ? 5.179 23.987 -23.257 1.00 90.12 79 PHE A N 1
ATOM 626 C CA . PHE A 1 79 ? 5.785 22.731 -22.805 1.00 90.12 79 PHE A CA 1
ATOM 627 C C . PHE A 1 79 ? 5.104 21.493 -23.396 1.00 90.12 79 PHE A C 1
ATOM 629 O O . PHE A 1 79 ? 5.784 20.520 -23.713 1.00 90.12 79 PHE A O 1
ATOM 636 N N . LEU A 1 80 ? 3.776 21.514 -23.544 1.00 88.38 80 LEU A N 1
ATOM 637 C CA . LEU A 1 80 ? 3.020 20.419 -24.158 1.00 88.38 80 LEU A CA 1
ATOM 638 C C . LEU A 1 80 ? 3.388 20.233 -25.634 1.00 88.38 80 LEU A C 1
ATOM 640 O O . LEU A 1 80 ? 3.456 19.099 -26.093 1.00 88.38 80 LEU A O 1
ATOM 644 N N . ALA A 1 81 ? 3.690 21.321 -26.348 1.00 87.31 81 ALA A N 1
ATOM 645 C CA . ALA A 1 81 ? 4.122 21.271 -27.743 1.00 87.31 81 ALA A CA 1
ATOM 646 C C . ALA A 1 81 ? 5.537 20.687 -27.931 1.00 87.31 81 ALA A C 1
ATOM 648 O O . ALA A 1 81 ? 5.851 20.167 -28.999 1.00 87.31 81 ALA A O 1
ATOM 649 N N . SER A 1 82 ? 6.409 20.771 -26.917 1.00 87.12 82 SER A N 1
ATOM 650 C CA . SER A 1 82 ? 7.770 20.217 -26.974 1.00 87.12 82 SER A CA 1
ATOM 651 C C . SER A 1 82 ? 8.242 19.708 -25.604 1.00 87.12 82 SER A C 1
ATOM 653 O O . SER A 1 82 ? 9.114 20.299 -24.956 1.00 87.12 82 SER A O 1
ATOM 655 N N . PRO A 1 83 ? 7.690 18.578 -25.129 1.00 81.62 83 PRO A N 1
ATOM 656 C CA . PRO A 1 83 ? 7.966 18.079 -23.785 1.00 81.62 83 PRO A CA 1
ATOM 657 C C . PRO A 1 83 ? 9.320 17.371 -23.679 1.00 81.62 83 PRO A C 1
ATOM 659 O O . PRO A 1 83 ? 9.765 17.040 -22.575 1.00 81.62 83 PRO A O 1
ATOM 662 N N . GLY A 1 84 ? 9.997 17.138 -24.807 1.00 81.00 84 GLY A N 1
ATOM 663 C CA . GLY A 1 84 ? 11.194 16.309 -24.921 1.00 81.00 84 GLY A CA 1
ATOM 664 C C . GLY A 1 84 ? 10.881 14.804 -24.898 1.00 81.00 84 GLY A C 1
ATOM 665 O O . GLY A 1 84 ? 9.718 14.412 -24.887 1.00 81.00 84 GLY A O 1
ATOM 666 N N . PRO A 1 85 ? 11.905 13.932 -24.852 1.00 77.00 85 PRO A N 1
ATOM 667 C CA . PRO A 1 85 ? 11.718 12.487 -24.991 1.00 77.00 85 PRO A CA 1
ATOM 668 C C . PRO A 1 85 ? 10.974 11.875 -23.801 1.00 77.00 85 PRO A C 1
ATOM 670 O O . PRO A 1 85 ? 11.150 12.334 -22.662 1.00 77.00 85 PRO A O 1
ATOM 673 N N . LEU A 1 86 ? 10.236 10.785 -24.037 1.00 72.69 86 LEU A N 1
ATOM 674 C CA . LEU A 1 86 ? 9.625 10.001 -22.964 1.00 72.69 86 LEU A CA 1
ATOM 675 C C . LEU A 1 86 ? 10.668 9.646 -21.899 1.00 72.69 86 L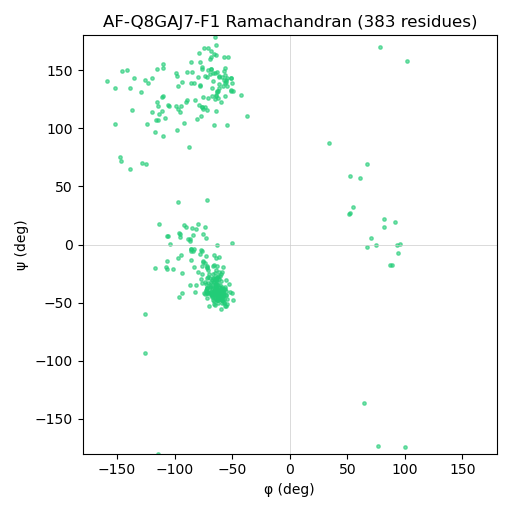EU A C 1
ATOM 677 O O . LEU A 1 86 ? 11.842 9.409 -22.214 1.00 72.69 86 LEU A O 1
ATOM 681 N N . PRO A 1 87 ? 10.299 9.636 -20.610 1.00 66.94 87 PRO A N 1
ATOM 682 C CA . PRO A 1 87 ? 11.309 9.446 -19.596 1.00 66.94 87 PRO A CA 1
ATOM 683 C C . PRO A 1 87 ? 11.808 7.998 -19.613 1.00 66.94 87 PRO A C 1
ATOM 685 O O . PRO A 1 87 ? 11.034 7.066 -19.834 1.00 66.94 87 PRO A O 1
ATOM 688 N N . VAL A 1 88 ? 13.107 7.827 -19.356 1.00 62.81 88 VAL A N 1
ATOM 689 C CA . VAL A 1 88 ? 13.838 6.556 -19.488 1.00 62.81 88 VAL A CA 1
ATOM 690 C C . VAL A 1 88 ? 13.028 5.375 -18.938 1.00 62.81 88 VAL A C 1
ATOM 692 O O . VAL A 1 88 ? 12.520 5.431 -17.814 1.00 62.81 88 VAL A O 1
ATOM 695 N N . GLY A 1 89 ? 12.894 4.323 -19.748 1.00 61.59 89 GLY A N 1
ATOM 696 C CA . GLY A 1 89 ? 12.166 3.099 -19.404 1.00 61.59 89 GLY A CA 1
ATOM 697 C C . GLY A 1 89 ? 10.692 3.037 -19.820 1.00 61.59 89 GLY A C 1
ATOM 698 O O . GLY A 1 89 ? 10.089 2.011 -19.538 1.00 61.59 89 GLY A O 1
ATOM 699 N N . ASP A 1 90 ? 10.138 4.076 -20.461 1.00 57.59 90 ASP A N 1
ATOM 700 C CA . ASP A 1 90 ? 8.786 4.033 -21.069 1.00 57.59 90 ASP A CA 1
ATOM 701 C C . ASP A 1 90 ? 8.803 3.957 -22.604 1.00 57.59 90 ASP A C 1
ATOM 703 O O . ASP A 1 90 ? 7.813 3.561 -23.201 1.00 57.59 90 ASP A O 1
ATOM 707 N N . GLY A 1 91 ? 9.900 4.356 -23.255 1.00 63.00 91 GLY A N 1
ATOM 708 C CA . GLY A 1 91 ? 10.040 4.218 -24.706 1.00 63.00 91 GLY A CA 1
ATOM 709 C C . GLY A 1 91 ? 10.564 2.832 -25.099 1.00 63.00 91 GLY A C 1
ATOM 710 O O . GLY A 1 91 ? 11.248 2.194 -24.283 1.00 63.00 91 GLY A O 1
ATOM 711 N N . PRO A 1 92 ? 10.317 2.381 -26.343 1.00 70.69 92 PRO A N 1
ATOM 712 C CA . PRO A 1 92 ? 10.927 1.163 -26.856 1.00 70.69 92 PRO A CA 1
ATOM 713 C C . PRO A 1 92 ? 12.451 1.272 -26.763 1.00 70.69 92 PRO A C 1
ATOM 715 O O . PRO A 1 92 ? 13.054 2.320 -27.015 1.00 70.69 92 PRO A O 1
ATOM 718 N N . LEU A 1 93 ? 13.094 0.178 -26.360 1.00 83.44 93 LEU A N 1
ATOM 719 C CA . LEU A 1 93 ? 14.549 0.121 -26.310 1.00 83.44 93 LEU A CA 1
ATOM 720 C C . LEU A 1 93 ? 15.108 0.250 -27.731 1.00 83.44 93 LEU A C 1
ATOM 722 O O . LEU A 1 93 ? 14.723 -0.505 -28.620 1.00 83.44 93 LEU A O 1
ATOM 726 N N . ALA A 1 94 ? 16.054 1.168 -27.934 1.00 87.56 94 ALA A N 1
ATOM 727 C CA . ALA A 1 94 ? 16.653 1.381 -29.246 1.00 87.56 94 ALA A CA 1
ATOM 728 C C . ALA A 1 94 ? 17.425 0.136 -29.717 1.00 87.56 94 ALA A C 1
ATOM 730 O O . ALA A 1 94 ? 18.309 -0.363 -29.007 1.00 87.56 94 ALA A O 1
ATOM 731 N N . ALA A 1 95 ? 17.115 -0.333 -30.926 1.00 91.44 95 ALA A N 1
ATOM 732 C CA . ALA A 1 95 ? 17.880 -1.357 -31.628 1.00 91.44 95 ALA A CA 1
ATOM 733 C C . ALA A 1 95 ? 19.235 -0.815 -32.115 1.00 91.44 95 ALA A C 1
ATOM 735 O O . ALA A 1 95 ? 19.508 0.385 -32.066 1.00 91.44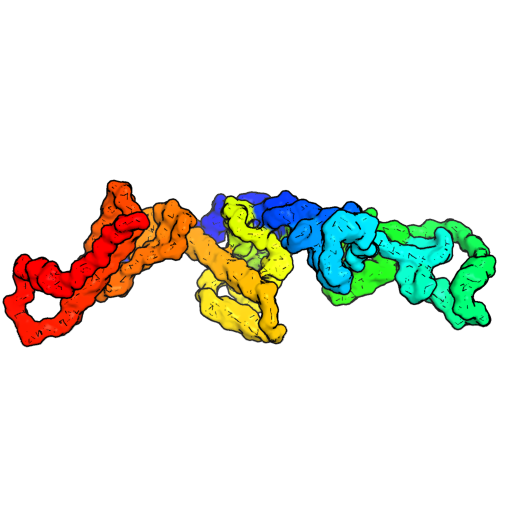 95 ALA A O 1
ATOM 736 N N . CYS A 1 96 ? 20.101 -1.716 -32.571 1.00 92.44 96 CYS A N 1
ATOM 737 C CA . CYS A 1 96 ? 21.354 -1.380 -33.228 1.00 92.44 96 CYS A CA 1
ATOM 738 C C . CYS A 1 96 ? 21.090 -0.496 -34.456 1.00 92.44 96 CYS A C 1
ATOM 740 O O . CYS A 1 96 ? 20.181 -0.771 -35.227 1.00 92.44 96 CYS A O 1
ATOM 742 N N . THR A 1 97 ? 21.941 0.499 -34.707 1.00 93.25 97 THR A N 1
ATOM 743 C CA . THR A 1 97 ? 21.831 1.372 -35.895 1.00 93.25 97 THR A CA 1
ATOM 744 C C . THR A 1 97 ? 22.033 0.629 -37.230 1.00 93.25 97 THR A C 1
ATOM 746 O O . THR A 1 97 ? 21.733 1.169 -38.289 1.00 93.25 97 THR A O 1
ATOM 749 N N . VAL A 1 98 ? 22.515 -0.619 -37.206 1.00 90.62 98 VAL A N 1
ATOM 750 C CA . VAL A 1 98 ? 22.566 -1.483 -38.396 1.00 90.62 98 VAL A CA 1
ATOM 751 C C . VAL A 1 98 ? 21.142 -1.938 -38.709 1.00 90.62 98 VAL A C 1
ATOM 753 O O . VAL A 1 98 ? 20.530 -2.618 -37.890 1.00 90.62 98 VAL A O 1
ATOM 756 N N . THR A 1 99 ? 20.621 -1.585 -39.885 1.00 87.81 99 THR A N 1
ATOM 757 C CA . THR A 1 99 ? 19.182 -1.649 -40.209 1.00 87.81 99 THR A CA 1
ATOM 758 C C . THR A 1 99 ? 18.577 -3.054 -40.171 1.00 87.81 99 THR A C 1
ATOM 760 O O . THR A 1 99 ? 17.397 -3.199 -39.871 1.00 87.81 99 THR A O 1
ATOM 763 N N . TRP A 1 100 ? 19.375 -4.098 -40.405 1.00 87.69 100 TRP A N 1
ATOM 764 C CA . TRP A 1 100 ? 18.957 -5.505 -40.307 1.00 87.69 100 TRP A CA 1
ATOM 765 C C . TRP A 1 100 ? 19.288 -6.160 -38.954 1.00 87.69 100 TRP A C 1
ATOM 767 O O . TRP A 1 100 ? 19.173 -7.374 -38.807 1.00 87.69 100 TRP A O 1
ATOM 777 N N . CYS A 1 101 ? 19.720 -5.394 -37.948 1.00 90.31 101 CYS A N 1
ATOM 778 C CA . CYS A 1 101 ? 20.122 -5.916 -36.644 1.00 90.31 101 CYS A CA 1
ATOM 779 C C . CYS A 1 101 ? 19.179 -5.446 -35.534 1.00 90.31 101 CYS A C 1
ATOM 781 O O . CYS A 1 101 ? 19.261 -4.312 -35.067 1.00 90.31 101 CYS A O 1
ATOM 783 N N . ARG A 1 102 ? 18.340 -6.357 -35.025 1.00 91.38 102 ARG A N 1
ATOM 784 C CA . ARG A 1 102 ? 17.397 -6.060 -33.929 1.00 91.38 102 ARG A CA 1
ATOM 785 C C . ARG A 1 102 ? 17.972 -6.319 -32.533 1.00 91.38 102 ARG A C 1
ATOM 787 O O . ARG A 1 102 ? 17.232 -6.382 -31.557 1.00 91.38 102 ARG A O 1
ATOM 794 N N . PHE A 1 103 ? 19.289 -6.474 -32.384 1.00 92.56 103 PHE A N 1
ATOM 795 C CA . PHE A 1 103 ? 19.888 -6.466 -31.045 1.00 92.56 103 PHE A CA 1
ATOM 796 C C . PHE A 1 103 ? 19.808 -5.075 -30.426 1.00 92.56 103 PHE A C 1
ATOM 798 O O . PHE A 1 103 ? 19.958 -4.076 -31.121 1.00 92.56 103 PHE A O 1
ATOM 805 N N . GLY A 1 104 ? 19.649 -5.012 -29.104 1.00 90.50 104 GLY A N 1
ATOM 806 C CA . GLY A 1 104 ? 19.662 -3.742 -28.382 1.00 90.50 104 GLY A CA 1
ATOM 807 C C . GLY A 1 104 ? 20.962 -2.964 -28.591 1.00 90.50 104 GLY A C 1
ATOM 808 O O . GLY A 1 104 ? 22.059 -3.531 -28.536 1.00 90.50 104 GLY A O 1
ATOM 809 N N . SER A 1 105 ? 20.827 -1.658 -28.805 1.00 90.38 105 SER A N 1
ATOM 810 C CA . SER A 1 105 ? 21.956 -0.735 -28.826 1.00 90.38 105 SER A CA 1
ATOM 811 C C . SER A 1 105 ? 22.615 -0.650 -27.448 1.00 90.38 105 SER A C 1
ATOM 813 O O . SER A 1 105 ? 21.971 -0.785 -26.404 1.00 90.38 105 SER A O 1
ATOM 815 N N . ALA A 1 106 ? 23.929 -0.446 -27.463 1.00 83.62 106 ALA A N 1
ATOM 816 C CA . ALA A 1 106 ? 24.741 -0.208 -26.283 1.00 83.62 106 ALA A CA 1
ATOM 817 C C . ALA A 1 106 ? 25.540 1.092 -26.461 1.00 83.62 106 ALA A C 1
ATOM 819 O O . ALA A 1 106 ? 25.045 2.178 -26.172 1.00 83.62 106 ALA A O 1
ATOM 820 N N . ARG A 1 107 ? 26.781 1.010 -26.953 1.00 83.50 107 ARG A N 1
ATOM 821 C CA . ARG A 1 107 ? 27.661 2.174 -27.137 1.00 83.50 107 ARG A CA 1
ATOM 822 C C . ARG A 1 107 ? 27.597 2.667 -28.578 1.00 83.50 107 ARG A C 1
ATOM 824 O O . ARG A 1 107 ? 27.662 1.863 -29.503 1.00 83.50 107 ARG A O 1
ATOM 831 N N . ARG A 1 108 ? 27.515 3.991 -28.757 1.00 85.12 108 ARG A N 1
ATOM 832 C CA . ARG A 1 108 ? 27.467 4.657 -30.076 1.00 85.12 108 ARG A CA 1
ATOM 833 C C . ARG A 1 108 ? 26.332 4.151 -30.989 1.00 85.12 108 ARG A C 1
ATOM 835 O O . ARG A 1 108 ? 26.509 4.080 -32.196 1.00 85.12 108 ARG A O 1
ATOM 842 N N . GLY A 1 109 ? 25.196 3.740 -30.416 1.00 88.81 109 GLY A N 1
ATOM 843 C CA . GLY A 1 109 ? 24.064 3.184 -31.176 1.00 88.81 109 GLY A CA 1
ATOM 844 C C . GLY A 1 109 ? 24.266 1.748 -31.684 1.00 88.81 109 GLY A C 1
ATOM 845 O O . GLY A 1 109 ? 23.360 1.171 -32.274 1.00 88.81 109 GLY A O 1
ATOM 846 N N . LEU A 1 110 ? 25.415 1.120 -31.420 1.00 93.19 110 LEU A N 1
ATOM 847 C CA . LEU A 1 110 ? 25.736 -0.226 -31.897 1.00 93.19 110 LEU A CA 1
ATOM 848 C C . LEU A 1 110 ? 25.491 -1.286 -30.815 1.00 93.19 110 LEU A C 1
ATOM 850 O O . LEU A 1 110 ? 25.682 -1.033 -29.621 1.00 93.19 110 LEU A O 1
ATOM 854 N N . CYS A 1 111 ? 25.099 -2.496 -31.223 1.00 92.38 111 CYS A N 1
ATOM 855 C CA . CYS A 1 111 ? 25.077 -3.659 -30.333 1.00 92.38 111 CYS A CA 1
ATOM 856 C C . CYS A 1 111 ? 26.510 -4.082 -29.955 1.00 92.38 111 CYS A C 1
ATOM 858 O O . CYS A 1 111 ? 27.479 -3.662 -30.585 1.00 92.38 111 CYS A O 1
ATOM 860 N N . VAL A 1 112 ? 26.667 -4.947 -28.947 1.00 90.94 112 VAL A N 1
ATOM 861 C CA . VAL A 1 112 ? 27.995 -5.373 -28.447 1.00 90.94 112 VAL A CA 1
ATOM 862 C C . VAL A 1 112 ? 28.879 -5.961 -29.554 1.00 90.94 112 VAL A C 1
ATOM 864 O O . VAL A 1 112 ? 30.070 -5.661 -29.612 1.00 90.94 112 VAL A O 1
ATOM 867 N N . SER A 1 113 ? 28.297 -6.758 -30.454 1.00 90.75 113 SER A N 1
ATOM 868 C CA . SER A 1 113 ? 29.032 -7.384 -31.557 1.00 90.75 113 SER A CA 1
ATOM 869 C C . SER A 1 113 ? 29.477 -6.355 -32.605 1.00 90.75 113 SER A C 1
ATOM 871 O O . SER A 1 113 ? 30.673 -6.235 -32.869 1.00 90.75 113 SER A O 1
ATOM 873 N N . HIS A 1 114 ? 28.554 -5.536 -33.124 1.00 92.88 114 HIS A N 1
ATOM 874 C CA . HIS A 1 114 ? 28.868 -4.487 -34.103 1.00 92.88 114 HIS A CA 1
ATOM 875 C C . HIS A 1 114 ? 29.804 -3.417 -33.552 1.00 92.88 114 HIS A C 1
ATOM 877 O O . HIS A 1 114 ? 30.715 -2.992 -34.250 1.00 92.88 114 HIS A O 1
ATOM 883 N N . HIS A 1 115 ? 29.659 -3.042 -32.282 1.00 93.06 115 HIS A N 1
ATOM 884 C CA . HIS A 1 115 ? 30.634 -2.185 -31.620 1.00 93.06 115 HIS A CA 1
ATOM 885 C C . HIS A 1 115 ? 32.027 -2.832 -31.605 1.00 93.06 115 HIS A C 1
ATOM 887 O O . HIS A 1 115 ? 33.022 -2.145 -31.817 1.00 93.06 115 HIS A O 1
ATOM 893 N N . GLY A 1 116 ? 32.115 -4.145 -31.368 1.00 92.12 116 GLY A N 1
ATOM 894 C CA . GLY A 1 116 ? 33.370 -4.895 -31.425 1.00 92.12 116 GLY A CA 1
ATOM 895 C C . GLY A 1 116 ? 34.000 -4.914 -32.821 1.00 92.12 116 GLY A C 1
ATOM 896 O O . GLY A 1 116 ? 35.211 -4.746 -32.938 1.00 92.12 116 GLY A O 1
ATOM 897 N N . PHE A 1 117 ? 33.201 -5.072 -33.880 1.00 91.94 117 PHE A N 1
ATOM 898 C CA . PHE A 1 117 ? 33.679 -4.973 -35.265 1.00 91.94 117 PHE A CA 1
ATOM 899 C C . PHE A 1 117 ? 34.135 -3.559 -35.622 1.00 91.94 117 PHE A C 1
ATOM 901 O O . PHE A 1 117 ? 35.248 -3.393 -36.111 1.00 91.94 117 PHE A O 1
ATOM 908 N N . PHE A 1 118 ? 33.330 -2.549 -35.299 1.00 92.81 118 PHE A N 1
ATOM 909 C CA . PHE A 1 118 ? 33.675 -1.145 -35.497 1.00 92.81 118 PHE A CA 1
ATOM 910 C C . PHE A 1 118 ? 34.966 -0.764 -34.757 1.00 92.81 118 PHE A C 1
ATOM 912 O O . PHE A 1 118 ? 35.858 -0.167 -35.348 1.00 92.81 118 PHE A O 1
ATOM 919 N N . SER A 1 119 ? 35.125 -1.194 -33.500 1.00 90.62 119 SER A N 1
ATOM 920 C CA . SER A 1 119 ? 36.328 -0.909 -32.694 1.00 90.62 119 SER A CA 1
ATOM 921 C C . SER A 1 119 ? 37.610 -1.530 -33.261 1.00 90.62 119 SER A C 1
ATOM 923 O O . SER A 1 119 ? 38.698 -1.087 -32.911 1.00 90.62 119 SER A O 1
ATOM 925 N N . ARG A 1 120 ? 37.493 -2.576 -34.088 1.00 91.88 120 ARG A N 1
ATOM 926 C CA . ARG A 1 120 ? 38.621 -3.212 -34.790 1.00 91.88 120 ARG A CA 1
ATOM 927 C C . ARG A 1 120 ? 38.835 -2.660 -36.198 1.00 91.88 120 ARG A C 1
ATOM 929 O O . ARG A 1 120 ? 39.816 -3.023 -36.838 1.00 91.88 120 ARG A O 1
ATOM 936 N N . SER A 1 121 ? 37.918 -1.834 -36.694 1.00 90.31 121 SER A N 1
ATOM 937 C CA . SER A 1 121 ? 38.069 -1.171 -37.982 1.00 90.31 121 SER A CA 1
ATOM 938 C C . SER A 1 121 ? 39.022 0.019 -37.857 1.00 90.31 121 SER A C 1
ATOM 940 O O . SER A 1 121 ? 39.192 0.581 -36.777 1.00 90.31 121 SER A O 1
ATOM 942 N N . SER A 1 122 ? 39.630 0.424 -38.969 1.00 89.81 122 SER A N 1
ATOM 943 C CA . SER A 1 122 ? 40.392 1.675 -39.044 1.00 89.81 122 SER A CA 1
ATOM 944 C C . SER A 1 122 ? 39.494 2.916 -39.138 1.00 89.81 122 SER A C 1
ATOM 946 O O . SER A 1 122 ? 40.000 4.034 -39.141 1.00 89.81 122 SER A O 1
ATOM 948 N N . GLU A 1 123 ? 38.176 2.733 -39.262 1.00 90.06 123 GLU A N 1
ATOM 949 C CA . GLU A 1 123 ? 37.212 3.819 -39.395 1.00 90.06 123 GLU A CA 1
ATOM 950 C C . GLU A 1 123 ? 36.849 4.392 -38.016 1.00 90.06 123 GLU A C 1
ATOM 952 O O . GLU A 1 123 ? 36.671 3.669 -37.036 1.00 90.06 123 GLU A O 1
ATOM 957 N N . THR A 1 124 ? 36.739 5.716 -37.937 1.00 88.81 124 THR A N 1
ATOM 958 C CA . THR A 1 124 ? 36.457 6.442 -36.686 1.00 88.81 124 THR A CA 1
ATOM 959 C C . THR A 1 124 ? 35.036 6.996 -36.641 1.00 88.81 124 THR A C 1
ATOM 961 O O . THR A 1 124 ? 34.510 7.247 -35.550 1.00 88.81 124 THR A O 1
ATOM 964 N N . ASP A 1 125 ? 34.396 7.126 -37.805 1.00 92.00 125 ASP A N 1
ATOM 965 C CA . ASP A 1 125 ? 33.018 7.566 -37.970 1.00 92.00 125 ASP A CA 1
ATOM 966 C C . ASP A 1 125 ? 32.080 6.362 -38.152 1.00 92.00 125 ASP A C 1
ATOM 968 O O . ASP A 1 125 ? 32.183 5.589 -39.106 1.00 92.00 125 ASP A O 1
ATOM 972 N N . VAL A 1 126 ? 31.122 6.218 -37.232 1.00 89.31 126 VAL A N 1
ATOM 973 C CA . VAL A 1 126 ? 30.142 5.124 -37.262 1.00 89.31 126 VAL A CA 1
ATOM 974 C C . VAL A 1 126 ? 29.314 5.155 -38.546 1.00 89.31 126 VAL A C 1
ATOM 976 O O . VAL A 1 126 ? 29.030 4.095 -39.087 1.00 89.31 126 VAL A O 1
ATOM 979 N N . ILE A 1 127 ? 28.955 6.331 -39.069 1.00 91.38 127 ILE A N 1
ATOM 980 C CA . ILE A 1 127 ? 28.129 6.436 -40.280 1.00 91.38 127 ILE A CA 1
ATOM 981 C C . ILE A 1 127 ? 28.899 5.921 -41.499 1.00 91.38 127 ILE A C 1
ATOM 983 O O . ILE A 1 127 ? 28.355 5.147 -42.287 1.00 91.38 127 ILE A O 1
ATOM 987 N N . LYS A 1 128 ? 30.180 6.283 -41.626 1.00 92.38 128 LYS A N 1
ATOM 988 C CA . LYS A 1 128 ? 31.036 5.781 -42.711 1.00 92.38 128 LYS A CA 1
ATOM 989 C C . LYS A 1 128 ? 31.243 4.279 -42.611 1.00 92.38 128 LYS A C 1
ATOM 991 O O . LYS A 1 128 ? 31.131 3.582 -43.613 1.00 92.38 128 LYS A O 1
ATOM 996 N N . TRP A 1 129 ? 31.470 3.772 -41.400 1.00 93.69 129 TRP A N 1
ATOM 997 C CA . TRP A 1 129 ? 31.608 2.337 -41.177 1.00 93.69 129 TRP A CA 1
ATOM 998 C C . TRP A 1 129 ? 30.325 1.575 -41.527 1.00 93.69 129 TRP A C 1
ATOM 1000 O O . TRP A 1 129 ? 30.393 0.552 -42.203 1.00 93.69 129 TRP A O 1
ATOM 1010 N N . LEU A 1 130 ? 29.150 2.089 -41.146 1.00 91.62 130 LEU A N 1
ATOM 1011 C CA . LEU A 1 130 ? 27.859 1.484 -41.490 1.00 91.62 130 LEU A CA 1
ATOM 1012 C C . LEU A 1 130 ? 27.676 1.338 -43.006 1.00 91.62 130 LEU A C 1
ATOM 1014 O O . LEU A 1 130 ? 27.171 0.312 -43.450 1.00 91.62 130 LEU A O 1
ATOM 1018 N N . ALA A 1 131 ? 28.132 2.316 -43.797 1.00 90.31 131 ALA A N 1
ATOM 1019 C CA . ALA A 1 131 ? 28.060 2.264 -45.258 1.00 90.31 131 ALA A CA 1
ATOM 1020 C C . ALA A 1 131 ? 28.929 1.153 -45.883 1.00 90.31 131 ALA A C 1
ATOM 1022 O O . ALA A 1 131 ? 28.711 0.785 -47.034 1.00 90.31 131 ALA A O 1
ATOM 1023 N N . THR A 1 132 ? 29.897 0.603 -45.140 1.00 89.69 132 THR A N 1
ATOM 1024 C CA . THR A 1 132 ? 30.725 -0.531 -45.594 1.00 89.69 132 THR A CA 1
ATOM 1025 C C . THR A 1 132 ? 30.083 -1.893 -45.332 1.00 89.69 132 THR A C 1
ATOM 1027 O O . THR A 1 132 ? 30.546 -2.904 -45.861 1.00 89.69 132 THR A O 1
ATOM 1030 N N . LEU A 1 133 ? 29.032 -1.948 -44.507 1.00 88.00 133 LEU A N 1
ATOM 1031 C CA . LEU A 1 133 ? 28.407 -3.206 -44.122 1.00 88.00 133 LEU A CA 1
ATOM 1032 C C . LEU A 1 133 ? 27.512 -3.741 -45.238 1.00 88.00 133 LEU A C 1
ATOM 1034 O O . LEU A 1 133 ? 26.710 -3.016 -45.820 1.00 88.00 133 LEU A O 1
ATOM 1038 N N . SER A 1 134 ? 27.609 -5.046 -45.481 1.00 83.25 134 SER A N 1
ATOM 1039 C CA . SER A 1 134 ? 26.669 -5.776 -46.333 1.00 83.25 134 SER A CA 1
ATOM 1040 C C . SER A 1 134 ? 25.609 -6.480 -45.478 1.00 83.25 134 SER A C 1
ATOM 1042 O O . SER A 1 134 ? 25.944 -6.943 -44.383 1.00 83.25 134 SER A O 1
ATOM 1044 N N . PRO A 1 135 ? 24.352 -6.586 -45.949 1.00 76.75 135 PRO A N 1
ATOM 1045 C CA . PRO A 1 135 ? 23.313 -7.331 -45.250 1.00 76.75 135 PRO A CA 1
ATOM 1046 C C . PRO A 1 135 ? 23.740 -8.779 -45.007 1.00 76.75 135 PRO A C 1
ATOM 1048 O O . PRO A 1 135 ? 24.143 -9.477 -45.937 1.00 76.75 135 PRO A O 1
ATOM 1051 N N . GLU A 1 136 ? 23.641 -9.238 -43.761 1.00 69.75 136 GLU A N 1
ATOM 1052 C CA . GLU A 1 136 ? 23.775 -10.664 -43.459 1.00 69.75 136 GLU A CA 1
ATOM 1053 C C . GLU A 1 136 ? 22.491 -11.407 -43.867 1.00 69.75 136 GLU A C 1
ATOM 1055 O O . GLU A 1 136 ? 21.405 -10.815 -43.835 1.00 69.75 136 GLU A O 1
ATOM 1060 N N . PRO A 1 137 ? 22.576 -12.701 -44.233 1.00 71.06 137 PRO A N 1
ATOM 1061 C CA . PRO A 1 137 ? 21.391 -13.517 -44.461 1.00 71.06 137 PRO A CA 1
ATOM 1062 C C . PRO A 1 137 ? 20.481 -13.496 -43.228 1.00 71.06 137 PRO A C 1
ATOM 1064 O O . PRO A 1 137 ? 20.950 -13.515 -42.086 1.00 71.06 137 PRO A O 1
ATOM 1067 N N . VAL A 1 138 ? 19.169 -13.455 -43.465 1.00 66.44 138 VAL A N 1
ATOM 1068 C CA . VAL A 1 138 ? 18.164 -13.424 -42.398 1.00 66.44 138 VAL A CA 1
ATOM 1069 C C . VAL A 1 138 ? 18.227 -14.743 -41.634 1.00 66.44 138 VAL A C 1
ATOM 1071 O O . VAL A 1 138 ? 17.756 -15.775 -42.101 1.00 66.44 138 VAL A O 1
ATOM 1074 N N . ILE A 1 139 ? 18.836 -14.707 -40.455 1.00 76.00 139 ILE A N 1
ATOM 1075 C CA . ILE A 1 139 ? 18.779 -15.799 -39.489 1.00 76.00 139 ILE A CA 1
ATOM 1076 C C . ILE A 1 139 ? 17.632 -15.471 -38.543 1.00 76.00 139 ILE A C 1
ATOM 1078 O O . ILE A 1 139 ? 17.674 -14.437 -37.868 1.00 76.00 139 ILE A O 1
ATOM 1082 N N . GLU A 1 140 ? 16.623 -16.340 -38.484 1.00 78.44 140 GLU A N 1
ATOM 1083 C CA . GLU A 1 140 ? 15.584 -16.243 -37.462 1.00 78.44 140 GLU A CA 1
ATOM 1084 C C . GLU A 1 140 ? 16.228 -16.345 -36.079 1.00 78.44 140 GLU A C 1
ATOM 1086 O O . GLU A 1 140 ? 16.953 -17.288 -35.756 1.00 78.44 140 GLU A O 1
ATOM 1091 N N . ARG A 1 141 ? 15.997 -15.318 -35.265 1.00 88.00 141 ARG A N 1
ATOM 1092 C CA . ARG A 1 141 ? 16.503 -15.224 -33.899 1.00 88.00 141 ARG A CA 1
ATOM 1093 C C . ARG A 1 141 ? 15.314 -15.030 -32.969 1.00 88.00 141 ARG A C 1
ATOM 1095 O O . ARG A 1 141 ? 14.423 -14.251 -33.310 1.00 88.00 141 ARG A O 1
ATOM 1102 N N . PRO A 1 142 ? 15.303 -15.688 -31.798 1.00 91.75 142 PRO A N 1
ATOM 1103 C CA . PRO A 1 142 ? 14.231 -15.505 -30.837 1.00 91.75 142 PRO A CA 1
ATOM 1104 C C . PRO A 1 142 ? 14.185 -14.050 -30.365 1.00 91.75 142 PRO A C 1
ATOM 1106 O O . PRO A 1 142 ? 15.216 -13.417 -30.107 1.00 91.75 142 PRO A O 1
ATOM 1109 N N . GLU A 1 143 ? 12.976 -13.521 -30.254 1.00 93.94 143 GLU A N 1
ATOM 1110 C CA . GLU A 1 143 ? 12.718 -12.194 -29.710 1.00 93.94 143 GLU A CA 1
ATOM 1111 C C . GLU A 1 143 ? 12.769 -12.207 -28.179 1.00 93.94 143 GLU A C 1
ATOM 1113 O O . GLU A 1 143 ? 12.781 -13.256 -27.528 1.00 93.94 143 GLU A O 1
ATOM 1118 N N . CYS A 1 144 ? 12.859 -11.020 -27.586 1.00 93.06 144 CYS A N 1
ATOM 1119 C CA . CYS A 1 144 ? 12.796 -10.850 -26.147 1.00 93.06 144 CYS A CA 1
ATOM 1120 C C . CYS A 1 144 ? 11.436 -11.335 -25.634 1.00 93.06 144 CYS A C 1
ATOM 1122 O O . CYS A 1 144 ? 10.399 -10.947 -26.149 1.00 93.06 144 CYS A O 1
ATOM 1124 N N . ARG A 1 145 ? 11.430 -12.103 -24.543 1.00 94.00 145 ARG A N 1
ATOM 1125 C CA . ARG A 1 145 ? 10.208 -12.668 -23.942 1.00 94.00 145 ARG A CA 1
ATOM 1126 C C . ARG A 1 145 ? 9.182 -11.638 -23.445 1.00 94.00 145 ARG A C 1
ATOM 1128 O O . ARG A 1 145 ? 8.083 -12.017 -23.075 1.00 94.00 145 ARG A O 1
ATOM 1135 N N . LEU A 1 146 ? 9.538 -10.358 -23.382 1.00 88.12 146 LEU A N 1
ATOM 1136 C CA . LEU A 1 146 ? 8.618 -9.307 -22.948 1.00 88.12 146 LEU A CA 1
ATOM 1137 C C . LEU A 1 146 ? 7.750 -8.895 -24.130 1.00 88.12 146 LEU A C 1
ATOM 1139 O O . LEU A 1 146 ? 8.306 -8.457 -25.134 1.00 88.12 146 LEU A O 1
ATOM 1143 N N . ALA A 1 147 ? 6.425 -8.966 -23.985 1.00 84.31 147 ALA A N 1
ATOM 1144 C CA . ALA A 1 147 ? 5.485 -8.760 -25.090 1.00 84.31 147 ALA A CA 1
ATOM 1145 C C . ALA A 1 147 ? 5.601 -7.387 -25.780 1.00 84.31 147 ALA A C 1
ATOM 1147 O O . ALA A 1 147 ? 5.227 -7.238 -26.935 1.00 84.31 147 ALA A O 1
ATOM 1148 N N . PHE A 1 148 ? 6.132 -6.383 -25.078 1.00 80.88 148 PHE A N 1
ATOM 1149 C CA . PHE A 1 148 ? 6.336 -5.023 -25.587 1.00 80.88 148 PHE A CA 1
ATOM 1150 C C . PHE A 1 148 ? 7.753 -4.771 -26.146 1.00 80.88 148 PHE A C 1
ATOM 1152 O O . PHE A 1 148 ? 8.135 -3.619 -26.356 1.00 80.88 148 PHE A O 1
ATOM 1159 N N . CYS A 1 149 ? 8.593 -5.803 -26.299 1.00 87.06 149 CYS A N 1
ATOM 1160 C CA . CYS A 1 149 ? 9.995 -5.644 -26.685 1.00 87.06 149 CYS A CA 1
ATOM 1161 C C . CYS A 1 149 ? 10.362 -6.436 -27.943 1.00 87.06 149 CYS A C 1
ATOM 1163 O O . CYS A 1 149 ? 10.715 -7.608 -27.875 1.00 87.06 149 CYS A O 1
ATOM 1165 N N . ASP A 1 150 ? 10.481 -5.719 -29.056 1.00 89.31 150 ASP A N 1
ATOM 1166 C CA . ASP A 1 150 ? 10.818 -6.285 -30.368 1.00 89.31 150 ASP A CA 1
ATOM 1167 C C . ASP A 1 150 ? 12.326 -6.533 -30.582 1.00 89.31 150 ASP A C 1
ATOM 1169 O O . ASP A 1 150 ? 12.786 -6.702 -31.714 1.00 89.31 150 ASP A O 1
ATOM 1173 N N . LEU A 1 151 ? 13.146 -6.493 -29.530 1.00 93.12 151 LEU A N 1
ATOM 1174 C CA . LEU A 1 151 ? 14.585 -6.739 -29.654 1.00 93.12 151 LEU A CA 1
ATOM 1175 C C . LEU A 1 151 ? 14.890 -8.233 -29.600 1.00 93.12 151 LEU A C 1
ATOM 1177 O O . LEU A 1 151 ? 14.256 -8.973 -28.856 1.00 93.12 151 LEU A O 1
ATOM 1181 N N . TRP A 1 152 ? 15.939 -8.670 -30.291 1.00 94.19 152 TRP A N 1
ATOM 1182 C CA . TRP A 1 152 ? 16.393 -10.058 -30.206 1.00 94.19 152 TRP A CA 1
ATOM 1183 C C . TRP A 1 152 ? 16.954 -10.411 -28.825 1.00 94.19 152 TRP A C 1
ATOM 1185 O O . TRP A 1 152 ? 17.690 -9.634 -28.198 1.00 94.19 152 TRP A O 1
ATOM 1195 N N . ALA A 1 153 ? 16.629 -11.623 -28.378 1.00 94.00 153 ALA A N 1
ATOM 1196 C CA . ALA A 1 153 ? 17.179 -12.234 -27.182 1.00 94.00 153 ALA A CA 1
ATOM 1197 C C . ALA A 1 153 ? 18.681 -12.520 -27.355 1.00 94.00 153 ALA A C 1
ATOM 1199 O O . ALA A 1 153 ? 19.158 -12.773 -28.464 1.00 94.00 153 ALA A O 1
ATOM 1200 N N . GLN A 1 154 ? 19.456 -12.434 -26.268 1.00 88.62 154 GLN A N 1
ATOM 1201 C CA . GLN A 1 154 ? 20.918 -12.512 -26.345 1.00 88.62 154 GLN A CA 1
ATOM 1202 C C . GLN A 1 154 ? 21.505 -13.741 -25.638 1.00 88.62 154 GLN A C 1
ATOM 1204 O O . GLN A 1 154 ? 21.413 -13.901 -24.415 1.00 88.62 154 GLN A O 1
ATOM 1209 N N . GLY A 1 155 ? 22.243 -14.543 -26.412 1.00 86.25 155 GLY A N 1
ATOM 1210 C CA . GLY A 1 155 ? 22.852 -15.786 -25.940 1.00 86.25 155 GLY A CA 1
ATOM 1211 C C . GLY A 1 155 ? 21.772 -16.788 -25.541 1.00 86.25 155 GLY A C 1
ATOM 1212 O O . GLY A 1 155 ? 20.762 -16.902 -26.222 1.00 86.25 155 GLY A O 1
ATOM 1213 N N . ASN A 1 156 ? 21.957 -17.459 -24.405 1.00 87.88 156 ASN A N 1
ATOM 1214 C CA . ASN A 1 156 ? 20.989 -18.437 -23.888 1.00 87.88 156 ASN A CA 1
ATOM 1215 C C . ASN A 1 156 ? 19.878 -17.802 -23.030 1.00 87.88 156 ASN A C 1
ATOM 1217 O O . ASN A 1 156 ? 19.083 -18.511 -22.423 1.00 87.88 156 ASN A O 1
ATOM 1221 N N . SER A 1 157 ? 19.854 -16.472 -22.899 1.00 90.62 157 SER A N 1
ATOM 1222 C CA . SER A 1 157 ? 18.805 -15.787 -22.142 1.00 90.62 157 SER A CA 1
ATOM 1223 C C . SER A 1 157 ? 17.606 -15.537 -23.053 1.00 90.62 157 SER A C 1
ATOM 1225 O O . SER A 1 157 ? 17.822 -15.069 -24.166 1.00 90.62 157 SER A O 1
ATOM 1227 N N . PRO A 1 158 ? 16.360 -15.724 -22.582 1.00 94.12 158 PRO A N 1
ATOM 1228 C CA . PRO A 1 158 ? 15.167 -15.350 -23.344 1.00 94.12 158 PRO A CA 1
ATOM 1229 C C . PRO A 1 158 ? 14.913 -13.829 -23.348 1.00 94.12 158 PRO A C 1
ATOM 1231 O O . PRO A 1 158 ? 13.849 -13.373 -23.750 1.00 94.12 158 PRO A O 1
ATOM 1234 N N . LEU A 1 159 ? 15.856 -13.020 -22.856 1.00 94.06 159 LEU A N 1
ATOM 1235 C CA . LEU A 1 159 ? 15.754 -11.565 -22.767 1.00 94.06 159 LEU A CA 1
ATOM 1236 C C . LEU A 1 159 ? 16.793 -10.896 -23.674 1.00 94.06 159 LEU A C 1
ATOM 1238 O O . LEU A 1 159 ? 17.894 -11.416 -23.882 1.00 94.06 159 LEU A O 1
ATOM 1242 N N . CYS A 1 160 ? 16.481 -9.695 -24.167 1.00 93.00 160 CYS A N 1
ATOM 1243 C CA . CYS A 1 160 ? 17.473 -8.841 -24.821 1.00 93.00 160 CYS A CA 1
ATOM 1244 C C . CYS A 1 160 ? 18.547 -8.372 -23.817 1.00 93.00 160 CYS A C 1
ATOM 1246 O O . CYS A 1 160 ? 18.338 -8.421 -22.603 1.00 93.00 160 CYS A O 1
ATOM 1248 N N . LEU A 1 161 ? 19.685 -7.858 -24.303 1.00 90.81 161 LEU A N 1
ATOM 1249 C CA . LEU A 1 161 ? 20.809 -7.404 -23.460 1.00 90.81 161 LEU A CA 1
ATOM 1250 C C . LEU A 1 161 ? 20.372 -6.471 -22.315 1.00 90.81 161 LEU A C 1
ATOM 1252 O O . LEU A 1 161 ? 20.760 -6.663 -21.163 1.00 90.81 161 LEU A O 1
ATOM 1256 N N . ASN A 1 162 ? 19.552 -5.468 -22.631 1.00 89.00 162 ASN A N 1
ATOM 1257 C CA . ASN A 1 162 ? 19.105 -4.458 -21.672 1.00 89.00 162 ASN A CA 1
ATOM 1258 C C . ASN A 1 162 ? 18.193 -5.063 -20.593 1.00 89.00 162 ASN A C 1
ATOM 1260 O O . ASN A 1 162 ? 18.397 -4.829 -19.399 1.00 89.00 162 ASN A O 1
ATOM 1264 N N . HIS A 1 163 ? 17.225 -5.895 -20.989 1.00 90.19 163 HIS A N 1
ATOM 1265 C CA . HIS A 1 163 ? 16.337 -6.572 -20.046 1.00 90.19 163 HIS A CA 1
ATOM 1266 C C . HIS A 1 163 ? 17.064 -7.632 -19.220 1.00 90.19 163 HIS A C 1
ATOM 1268 O O . HIS A 1 163 ? 16.827 -7.712 -18.018 1.00 90.19 163 HIS A O 1
ATOM 1274 N N . LYS A 1 164 ? 18.025 -8.353 -19.805 1.00 91.75 164 LYS A N 1
ATOM 1275 C CA . LYS A 1 164 ? 18.922 -9.263 -19.084 1.00 91.75 164 LYS A CA 1
ATOM 1276 C C . LYS A 1 164 ? 19.767 -8.522 -18.045 1.00 91.75 164 LYS A C 1
ATOM 1278 O O . LYS A 1 164 ? 19.879 -8.972 -16.908 1.00 91.75 164 LYS A O 1
ATOM 1283 N N . SER A 1 165 ? 20.329 -7.364 -18.395 1.00 90.12 165 SER A N 1
ATOM 1284 C CA . SER A 1 165 ? 21.086 -6.538 -17.447 1.00 90.12 165 SER A CA 1
ATOM 1285 C C . SER A 1 165 ? 20.206 -6.062 -16.292 1.00 90.12 165 SER A C 1
ATOM 1287 O O . SER A 1 165 ? 20.617 -6.135 -15.135 1.00 90.12 165 SER A O 1
ATOM 1289 N N . ARG A 1 166 ? 18.981 -5.602 -16.583 1.00 87.69 166 ARG A N 1
ATOM 1290 C CA . ARG A 1 166 ? 18.009 -5.213 -15.551 1.00 87.69 166 ARG A CA 1
ATOM 1291 C C . ARG A 1 166 ? 17.620 -6.400 -14.675 1.00 87.69 166 ARG A C 1
ATOM 1293 O O . ARG A 1 166 ? 17.506 -6.228 -13.468 1.00 87.69 166 ARG A O 1
ATOM 1300 N N . TRP A 1 167 ? 17.430 -7.573 -15.272 1.00 91.06 167 TRP A N 1
ATOM 1301 C CA . TRP A 1 167 ? 17.122 -8.822 -14.584 1.00 91.06 167 TRP A CA 1
ATOM 1302 C C . TRP A 1 167 ? 18.247 -9.261 -13.635 1.00 91.06 167 TRP A C 1
ATOM 1304 O O . TRP A 1 167 ? 17.975 -9.638 -12.502 1.00 91.06 167 TRP A O 1
ATOM 1314 N N . HIS A 1 168 ? 19.516 -9.102 -14.012 1.00 90.31 168 HIS A N 1
ATOM 1315 C CA . HIS A 1 168 ? 20.627 -9.320 -13.080 1.00 90.31 168 HIS A CA 1
ATOM 1316 C C . HIS A 1 168 ? 20.687 -8.264 -11.967 1.00 90.31 168 HIS A C 1
ATOM 1318 O O . HIS A 1 168 ? 20.891 -8.613 -10.808 1.00 90.31 168 HIS A O 1
ATOM 1324 N N . ALA A 1 169 ? 20.458 -6.985 -12.285 1.00 83.44 169 ALA A N 1
ATOM 1325 C CA . ALA A 1 169 ? 20.555 -5.884 -11.316 1.00 83.44 169 ALA A CA 1
ATOM 1326 C C . ALA A 1 169 ? 19.567 -5.992 -10.137 1.00 83.44 169 ALA A C 1
ATOM 1328 O O . ALA A 1 169 ? 19.792 -5.422 -9.074 1.00 83.44 169 ALA A O 1
ATOM 1329 N N . ILE A 1 170 ? 18.468 -6.718 -10.322 1.00 79.00 170 ILE A N 1
ATOM 1330 C CA . ILE A 1 170 ? 17.434 -6.982 -9.307 1.00 79.00 170 ILE A CA 1
ATOM 1331 C C . ILE A 1 170 ? 17.637 -8.322 -8.576 1.00 79.00 170 ILE A C 1
ATOM 1333 O O . ILE A 1 170 ? 16.737 -8.737 -7.851 1.00 79.00 170 ILE A O 1
ATOM 1337 N N . GLY A 1 171 ? 18.752 -9.019 -8.819 1.00 84.69 171 GLY A N 1
ATOM 1338 C CA . GLY A 1 171 ? 19.059 -10.312 -8.205 1.00 84.69 171 GLY A CA 1
ATOM 1339 C C . GLY A 1 171 ? 18.607 -11.548 -8.988 1.00 84.69 171 GLY A C 1
ATOM 1340 O O . GLY A 1 171 ? 18.516 -12.608 -8.387 1.00 84.69 171 GLY A O 1
ATOM 1341 N N . ALA A 1 172 ? 18.336 -11.432 -10.294 1.00 89.19 172 ALA A N 1
ATOM 1342 C CA . ALA A 1 172 ? 18.018 -12.560 -11.181 1.00 89.19 172 ALA A CA 1
ATOM 1343 C C . ALA A 1 172 ? 16.871 -13.472 -10.675 1.00 89.19 172 ALA A C 1
ATOM 1345 O O . ALA A 1 172 ? 17.084 -14.667 -10.472 1.00 89.19 172 ALA A O 1
ATOM 1346 N N . PRO A 1 173 ? 15.656 -12.926 -10.456 1.00 86.12 173 PRO A N 1
ATOM 1347 C CA . PRO A 1 173 ? 14.489 -13.714 -10.052 1.00 86.12 173 PRO A CA 1
ATOM 1348 C C . PRO A 1 173 ? 14.072 -14.708 -11.144 1.00 86.12 173 PRO A C 1
ATOM 1350 O O . PRO A 1 173 ? 14.622 -14.708 -12.244 1.00 86.12 173 PRO A O 1
ATOM 1353 N N . ASP A 1 174 ? 13.040 -15.505 -10.884 1.00 91.06 174 ASP A N 1
ATOM 1354 C CA . ASP A 1 174 ? 12.404 -16.299 -11.933 1.00 91.06 174 ASP A CA 1
ATOM 1355 C C . ASP A 1 174 ? 12.033 -15.437 -13.167 1.00 91.06 174 ASP A C 1
ATOM 1357 O O . ASP A 1 174 ? 11.678 -14.256 -13.052 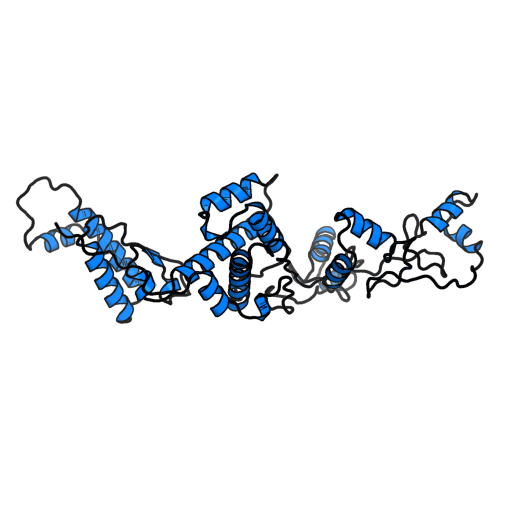1.00 91.06 174 ASP A O 1
ATOM 1361 N N . ILE A 1 175 ? 12.179 -16.010 -14.365 1.00 89.12 175 ILE A N 1
ATOM 1362 C CA . ILE A 1 175 ? 12.006 -15.275 -15.626 1.00 89.12 175 ILE A CA 1
ATOM 1363 C C . ILE A 1 175 ? 10.539 -14.913 -15.851 1.00 89.12 175 ILE A C 1
ATOM 1365 O O . ILE A 1 175 ? 10.269 -13.791 -16.279 1.00 89.12 175 ILE A O 1
ATOM 1369 N N . ASP A 1 176 ? 9.605 -15.815 -15.555 1.00 87.44 176 ASP A N 1
ATOM 1370 C CA . ASP A 1 176 ? 8.174 -15.544 -15.700 1.00 87.44 176 ASP A CA 1
ATOM 1371 C C . ASP A 1 176 ? 7.708 -14.494 -14.692 1.00 87.44 176 ASP A C 1
ATOM 1373 O O . ASP A 1 176 ? 6.969 -13.570 -15.038 1.00 87.44 176 ASP A O 1
ATOM 1377 N N . GLU A 1 177 ? 8.236 -14.536 -13.468 1.00 82.31 177 GLU A N 1
ATOM 1378 C CA . GLU A 1 177 ? 8.030 -13.463 -12.497 1.00 82.31 177 GLU A CA 1
ATOM 1379 C C . GLU A 1 177 ? 8.569 -12.115 -12.996 1.00 82.31 177 GLU A C 1
ATOM 1381 O O . GLU A 1 177 ? 7.910 -11.078 -12.851 1.00 82.31 177 GLU A O 1
ATOM 1386 N N . PHE A 1 178 ? 9.773 -12.102 -13.569 1.00 85.50 178 PHE A N 1
ATOM 1387 C CA . PHE A 1 178 ? 10.356 -10.883 -14.113 1.00 85.50 178 PHE A CA 1
ATOM 1388 C C . PHE A 1 178 ? 9.507 -10.311 -15.248 1.00 85.50 178 PHE A C 1
ATOM 1390 O O . PHE A 1 178 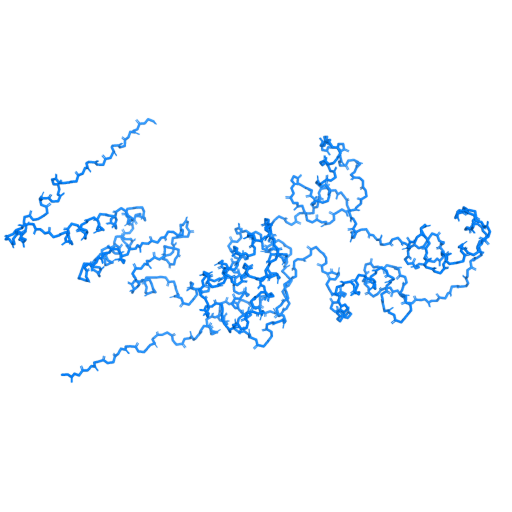? 9.255 -9.103 -15.249 1.00 85.50 178 PHE A O 1
ATOM 1397 N N . VAL A 1 179 ? 9.053 -11.170 -16.164 1.00 85.75 179 VAL A N 1
ATOM 1398 C CA . VAL A 1 179 ? 8.175 -10.811 -17.283 1.00 85.75 179 VAL A CA 1
ATOM 1399 C C . VAL A 1 179 ? 6.878 -10.215 -16.759 1.00 85.75 179 VAL A C 1
ATOM 1401 O O . VAL A 1 179 ? 6.612 -9.044 -17.022 1.00 85.75 179 VAL A O 1
ATOM 1404 N N . ALA A 1 180 ? 6.164 -10.931 -15.888 1.00 79.94 180 ALA A N 1
ATOM 1405 C CA . ALA A 1 180 ? 4.913 -10.458 -15.302 1.00 79.94 180 ALA A CA 1
ATOM 1406 C C . ALA A 1 180 ? 5.070 -9.110 -14.576 1.00 79.94 180 ALA A C 1
ATOM 1408 O O . ALA A 1 180 ? 4.187 -8.255 -14.621 1.00 79.94 180 ALA A O 1
ATOM 1409 N N . ARG A 1 181 ? 6.206 -8.888 -13.904 1.00 76.25 181 ARG A N 1
ATOM 1410 C CA . ARG A 1 181 ? 6.492 -7.628 -13.205 1.00 76.25 181 ARG A CA 1
ATOM 1411 C C . ARG A 1 181 ? 6.829 -6.476 -14.154 1.00 76.25 181 ARG A C 1
ATOM 1413 O O . ARG A 1 181 ? 6.582 -5.317 -13.825 1.00 76.25 181 ARG A O 1
ATOM 1420 N N . CYS A 1 182 ? 7.459 -6.773 -15.282 1.00 77.38 182 CYS A N 1
ATOM 1421 C CA . CYS A 1 182 ? 7.752 -5.797 -16.325 1.00 77.38 182 CYS A CA 1
ATOM 1422 C C . CYS A 1 182 ? 6.510 -5.461 -17.157 1.00 77.38 182 CYS A C 1
ATOM 1424 O O . CYS A 1 182 ? 6.368 -4.320 -17.572 1.00 77.38 182 CYS A O 1
ATOM 1426 N N . GLU A 1 183 ? 5.606 -6.412 -17.361 1.00 75.62 183 GLU A N 1
ATOM 1427 C CA . GLU A 1 183 ? 4.348 -6.202 -18.083 1.00 75.62 183 GLU A CA 1
ATOM 1428 C C . GLU A 1 183 ? 3.284 -5.530 -17.210 1.00 75.62 183 GLU A C 1
ATOM 1430 O O . GLU A 1 183 ? 2.433 -4.810 -17.714 1.00 75.62 183 GLU A O 1
ATOM 1435 N N . SER A 1 184 ? 3.383 -5.643 -15.881 1.00 66.56 184 SER A N 1
ATOM 1436 C CA . SER A 1 184 ? 2.538 -4.885 -14.952 1.00 66.56 184 SER A CA 1
ATOM 1437 C C . SER A 1 184 ? 2.994 -3.429 -14.742 1.00 66.56 184 SER A C 1
ATOM 1439 O O . SER A 1 184 ? 2.656 -2.827 -13.720 1.00 66.56 184 SER A O 1
ATOM 1441 N N . VAL A 1 185 ? 3.829 -2.858 -15.617 1.00 63.19 185 VAL A N 1
ATOM 1442 C CA . VAL A 1 185 ? 4.320 -1.476 -15.469 1.00 63.19 185 VAL A CA 1
ATOM 1443 C C . VAL A 1 185 ? 3.148 -0.495 -15.541 1.00 63.19 185 VAL A C 1
ATOM 1445 O O . VAL A 1 185 ? 2.280 -0.595 -16.394 1.00 63.19 185 VAL A O 1
ATOM 1448 N N . GLY A 1 186 ? 3.103 0.446 -14.595 1.00 58.50 186 GLY A N 1
ATOM 1449 C CA . GLY A 1 186 ? 1.991 1.395 -14.456 1.00 58.50 186 GLY A CA 1
ATOM 1450 C C . GLY A 1 186 ? 0.833 0.885 -13.592 1.00 58.50 186 GLY A C 1
ATOM 1451 O O . GLY A 1 186 ? 0.086 1.704 -13.056 1.00 58.50 186 GLY A O 1
ATOM 1452 N N . LEU A 1 187 ? 0.743 -0.428 -13.355 1.00 65.44 187 LEU A N 1
ATOM 1453 C CA . LEU A 1 187 ? -0.199 -1.028 -12.413 1.00 65.44 187 LEU A CA 1
ATOM 1454 C C . LEU A 1 187 ? 0.458 -1.210 -11.042 1.00 65.44 187 LEU A C 1
ATOM 1456 O O . LEU A 1 187 ? 1.626 -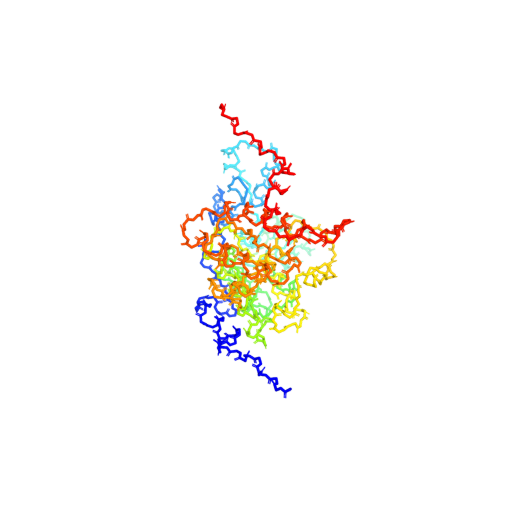1.588 -10.923 1.00 65.44 187 LEU A O 1
ATOM 1460 N N . ASP A 1 188 ? -0.292 -0.944 -9.974 1.00 74.81 188 ASP A N 1
ATOM 1461 C CA . ASP A 1 188 ? 0.185 -1.264 -8.634 1.00 74.81 188 ASP A CA 1
ATOM 1462 C C . ASP A 1 188 ? 0.061 -2.767 -8.386 1.00 74.81 188 ASP A C 1
ATOM 1464 O O . ASP A 1 188 ? -1.026 -3.330 -8.397 1.00 74.81 188 ASP A O 1
ATOM 1468 N N . ARG A 1 189 ? 1.198 -3.418 -8.151 1.00 84.44 189 ARG A N 1
ATOM 1469 C CA . ARG A 1 189 ? 1.292 -4.847 -7.850 1.00 84.44 189 ARG A CA 1
ATOM 1470 C C . ARG A 1 189 ? 1.715 -5.040 -6.396 1.00 84.44 189 ARG A C 1
ATOM 1472 O O . ARG A 1 189 ? 2.743 -4.505 -5.975 1.00 84.44 189 ARG A O 1
ATOM 1479 N N . PHE A 1 190 ? 0.955 -5.831 -5.646 1.00 89.25 190 PHE A N 1
ATOM 1480 C CA . PHE A 1 190 ? 1.244 -6.195 -4.258 1.00 89.25 190 PHE A CA 1
ATOM 1481 C C . PHE A 1 190 ? 1.512 -7.694 -4.183 1.00 89.25 190 PHE A C 1
ATOM 1483 O O . PHE A 1 190 ? 0.658 -8.497 -4.547 1.00 89.25 190 PHE A O 1
ATOM 1490 N N . ASP A 1 191 ? 2.711 -8.060 -3.742 1.00 89.69 191 ASP A N 1
ATOM 1491 C CA . ASP A 1 191 ? 3.165 -9.446 -3.668 1.00 89.69 191 ASP A CA 1
ATOM 1492 C C . ASP A 1 191 ? 3.285 -9.865 -2.204 1.00 89.69 191 ASP A C 1
ATOM 1494 O O . ASP A 1 191 ? 4.092 -9.307 -1.459 1.00 89.69 191 ASP A O 1
ATOM 1498 N N . PHE A 1 192 ? 2.453 -10.819 -1.806 1.00 94.75 192 PHE A N 1
ATOM 1499 C CA . PHE A 1 192 ? 2.357 -11.378 -0.465 1.00 94.75 192 PHE A CA 1
ATOM 1500 C C . PHE A 1 192 ? 2.953 -12.787 -0.369 1.00 94.75 192 PHE A C 1
ATOM 1502 O O . PHE A 1 192 ? 2.827 -13.415 0.680 1.00 94.75 192 PHE A O 1
ATOM 1509 N N . ARG A 1 193 ? 3.612 -13.308 -1.417 1.00 93.12 193 ARG A N 1
ATOM 1510 C CA . ARG A 1 193 ? 4.196 -14.665 -1.398 1.00 93.12 193 ARG A CA 1
ATOM 1511 C C . ARG A 1 193 ? 5.250 -14.849 -0.305 1.00 93.12 193 ARG A C 1
ATOM 1513 O O . ARG A 1 193 ? 5.394 -15.945 0.219 1.00 93.12 193 ARG A O 1
ATOM 1520 N N . CYS A 1 194 ? 5.928 -13.779 0.120 1.00 90.94 194 CYS A N 1
ATOM 1521 C CA . CYS A 1 194 ? 6.843 -13.823 1.270 1.00 90.94 194 CYS A CA 1
ATOM 1522 C C . CYS A 1 194 ? 6.146 -14.104 2.619 1.00 90.94 194 CYS A C 1
ATOM 1524 O O . CYS A 1 194 ? 6.821 -14.310 3.620 1.00 90.94 194 CYS A O 1
ATOM 1526 N N . LEU A 1 195 ? 4.809 -14.100 2.650 1.00 94.94 195 LEU A N 1
ATOM 1527 C CA . LEU A 1 195 ? 3.970 -14.444 3.800 1.00 94.94 195 LEU A CA 1
ATOM 1528 C C . LEU A 1 195 ? 3.153 -15.726 3.555 1.00 94.94 195 LEU A C 1
ATOM 1530 O O . LEU A 1 195 ? 2.147 -15.946 4.228 1.00 94.94 195 LEU A O 1
ATOM 1534 N N . ALA A 1 196 ? 3.523 -16.551 2.568 1.00 92.06 196 ALA A N 1
ATOM 1535 C CA . ALA A 1 196 ? 2.793 -17.780 2.240 1.00 92.06 196 ALA A CA 1
ATOM 1536 C C . ALA A 1 196 ? 2.731 -18.767 3.423 1.00 92.06 196 ALA A C 1
ATOM 1538 O O . ALA A 1 196 ? 1.734 -19.463 3.597 1.00 92.06 196 ALA A O 1
ATOM 1539 N N . ASP A 1 197 ? 3.759 -18.768 4.271 1.00 93.81 197 ASP A N 1
ATOM 1540 C CA . ASP A 1 197 ? 3.853 -19.553 5.505 1.00 93.81 197 ASP A CA 1
ATOM 1541 C C . ASP A 1 197 ? 2.992 -19.003 6.660 1.00 93.81 197 ASP A C 1
ATOM 1543 O O . ASP A 1 197 ? 2.753 -19.697 7.647 1.00 93.81 197 ASP A O 1
ATOM 1547 N N . ARG A 1 198 ? 2.497 -17.764 6.543 1.00 95.25 198 ARG A N 1
ATOM 1548 C CA . ARG A 1 198 ? 1.749 -17.032 7.580 1.00 95.25 198 ARG A CA 1
ATOM 1549 C C . ARG A 1 198 ? 0.429 -16.488 7.013 1.00 95.25 198 ARG A C 1
ATOM 1551 O O . ARG A 1 198 ? 0.255 -15.273 6.867 1.00 95.25 198 ARG A O 1
ATOM 1558 N N . PRO A 1 199 ? -0.548 -17.367 6.708 1.00 94.31 199 PRO A N 1
ATOM 1559 C CA . PRO A 1 199 ? -1.770 -16.990 5.996 1.00 94.31 199 PRO A CA 1
ATOM 1560 C C . PRO A 1 199 ? -2.644 -15.990 6.763 1.00 94.31 199 PRO A C 1
ATOM 1562 O O . PRO A 1 199 ? -3.279 -15.144 6.133 1.00 94.31 199 PRO A O 1
ATOM 1565 N N . GLN A 1 200 ? -2.656 -16.037 8.101 1.00 95.75 200 GLN A N 1
ATOM 1566 C CA . GLN A 1 200 ? -3.363 -15.037 8.906 1.00 95.75 200 GLN A CA 1
ATOM 1567 C C . GLN A 1 200 ? -2.724 -13.653 8.744 1.00 95.75 200 GLN A C 1
ATOM 1569 O O . GLN A 1 200 ? -3.420 -12.716 8.370 1.00 95.75 200 GLN A O 1
ATOM 1574 N N . LEU A 1 201 ? -1.405 -13.529 8.922 1.00 96.94 201 LEU A N 1
ATOM 1575 C CA . LEU A 1 201 ? -0.686 -12.259 8.767 1.00 96.94 201 LEU A CA 1
ATOM 1576 C C . LEU A 1 201 ? -0.849 -11.658 7.365 1.00 96.94 201 LEU A C 1
ATOM 1578 O O . LEU A 1 201 ? -1.024 -10.448 7.204 1.00 96.94 201 LEU A O 1
ATOM 1582 N N . ARG A 1 202 ? -0.848 -12.513 6.336 1.00 97.31 202 ARG A N 1
ATOM 1583 C CA . ARG A 1 202 ? -1.181 -12.109 4.966 1.00 97.31 202 ARG A CA 1
ATOM 1584 C C . ARG A 1 202 ? -2.578 -11.487 4.895 1.00 97.31 202 ARG A C 1
ATOM 1586 O O . ARG A 1 202 ? -2.726 -10.393 4.348 1.00 97.31 202 ARG A O 1
ATOM 1593 N N . LEU A 1 203 ? -3.584 -12.152 5.468 1.00 97.69 203 LEU A N 1
ATOM 1594 C CA . LEU A 1 203 ? -4.961 -11.656 5.490 1.00 97.69 203 LEU A CA 1
ATOM 1595 C C . LEU A 1 203 ? -5.111 -10.354 6.276 1.00 97.69 203 LEU A C 1
ATOM 1597 O O . LEU A 1 203 ? -5.905 -9.507 5.883 1.00 97.69 203 LEU A O 1
ATOM 1601 N N . GLU A 1 204 ? -4.345 -10.156 7.344 1.00 98.06 204 GLU A N 1
ATOM 1602 C CA . GLU A 1 204 ? -4.341 -8.910 8.116 1.00 98.06 204 GLU A CA 1
ATOM 1603 C C . GLU A 1 204 ? -3.901 -7.709 7.259 1.00 98.06 204 GLU A C 1
ATOM 1605 O O . GLU A 1 204 ? -4.543 -6.653 7.264 1.00 98.06 204 GLU A O 1
ATOM 1610 N N . LEU A 1 205 ? -2.854 -7.874 6.444 1.00 97.38 205 LEU A N 1
ATOM 1611 C CA . LEU A 1 205 ? -2.416 -6.835 5.506 1.00 97.38 205 LEU A CA 1
ATOM 1612 C C . LEU A 1 205 ? -3.383 -6.669 4.323 1.00 97.38 205 LEU A C 1
ATOM 1614 O O . LEU A 1 205 ? -3.645 -5.540 3.900 1.00 97.38 205 LEU A O 1
ATOM 1618 N N . GLN A 1 206 ? -3.954 -7.760 3.806 1.00 97.31 206 GLN A N 1
ATOM 1619 C CA . GLN A 1 206 ? -4.984 -7.710 2.759 1.00 97.31 206 GLN A CA 1
ATOM 1620 C C . GLN A 1 206 ? -6.270 -7.029 3.258 1.00 97.31 206 GLN A C 1
ATOM 1622 O O . GLN A 1 206 ? -6.886 -6.260 2.521 1.00 97.31 206 GLN A O 1
ATOM 1627 N N . HIS A 1 207 ? -6.633 -7.206 4.530 1.00 97.25 207 HIS A N 1
ATOM 1628 C CA . HIS A 1 207 ? -7.732 -6.489 5.171 1.00 97.25 207 HIS A CA 1
ATOM 1629 C C . HIS A 1 207 ? -7.478 -4.978 5.202 1.00 97.25 207 HIS A C 1
ATOM 1631 O O . HIS A 1 207 ? -8.371 -4.189 4.889 1.00 97.25 207 HIS A O 1
ATOM 1637 N N . ALA A 1 208 ? -6.247 -4.553 5.500 1.00 95.88 208 ALA A N 1
ATOM 1638 C CA . ALA A 1 208 ? -5.876 -3.144 5.426 1.00 95.88 208 ALA A CA 1
ATOM 1639 C C . ALA A 1 208 ? -5.968 -2.597 3.988 1.00 95.88 208 ALA A C 1
ATOM 1641 O O . ALA A 1 208 ? -6.463 -1.487 3.779 1.00 95.88 208 ALA A O 1
ATOM 1642 N N . MET A 1 209 ? -5.542 -3.375 2.987 1.00 94.50 209 MET A N 1
ATOM 1643 C CA . MET A 1 209 ? -5.699 -3.013 1.573 1.00 94.50 209 MET A CA 1
ATOM 1644 C C . MET A 1 209 ? -7.175 -2.836 1.201 1.00 94.50 209 MET A C 1
ATOM 1646 O O . MET A 1 209 ? -7.539 -1.812 0.627 1.00 94.50 209 MET A O 1
ATOM 1650 N N . GLN A 1 210 ? -8.035 -3.770 1.602 1.00 94.81 210 GLN A N 1
ATOM 1651 C CA . GLN A 1 210 ? -9.477 -3.662 1.398 1.00 94.81 210 GLN A CA 1
ATOM 1652 C C . GLN A 1 210 ? -10.060 -2.412 2.069 1.00 94.81 210 GLN A C 1
ATOM 1654 O O . GLN A 1 210 ? -10.784 -1.652 1.434 1.00 94.81 210 GLN A O 1
ATOM 1659 N N . CYS A 1 211 ? -9.691 -2.132 3.321 1.00 92.81 211 CYS A N 1
ATOM 1660 C CA . CYS A 1 211 ? -10.148 -0.923 4.008 1.00 92.81 211 CYS A CA 1
ATOM 1661 C C . CYS A 1 211 ? -9.734 0.354 3.255 1.00 92.81 211 CYS A C 1
ATOM 1663 O O . CYS A 1 211 ? -10.511 1.302 3.164 1.00 92.81 211 CYS A O 1
ATOM 1665 N N . ARG A 1 212 ? -8.522 0.396 2.679 1.00 91.56 212 ARG A N 1
ATOM 1666 C CA . ARG A 1 212 ? -8.074 1.535 1.854 1.00 91.56 212 ARG A CA 1
ATOM 1667 C C . ARG A 1 212 ? -8.882 1.689 0.577 1.00 91.56 212 ARG A C 1
ATOM 1669 O O . ARG A 1 212 ? -9.197 2.821 0.207 1.00 91.56 212 ARG A O 1
ATOM 1676 N N . HIS A 1 213 ? -9.183 0.571 -0.072 1.00 89.38 213 HIS A N 1
ATOM 1677 C CA . HIS A 1 213 ? -10.032 0.535 -1.252 1.00 89.38 213 HIS A CA 1
ATOM 1678 C C . HIS A 1 213 ? -11.428 1.088 -0.940 1.00 89.38 213 HIS A C 1
ATOM 1680 O O . HIS A 1 213 ? -11.931 1.931 -1.677 1.00 89.38 213 HIS A O 1
ATOM 1686 N N . ASP A 1 214 ? -12.023 0.664 0.173 1.00 89.00 214 ASP A N 1
ATOM 1687 C CA . ASP A 1 214 ? -13.401 1.009 0.524 1.00 89.00 214 ASP A CA 1
ATOM 1688 C C . ASP A 1 214 ? -13.530 2.459 0.999 1.00 89.00 214 ASP A C 1
ATOM 1690 O O . ASP A 1 214 ? -14.444 3.170 0.585 1.00 89.00 214 ASP A O 1
ATOM 1694 N N . GLU A 1 215 ? -12.586 2.939 1.816 1.00 85.75 215 GLU A N 1
ATOM 1695 C CA . GLU A 1 215 ? -12.618 4.315 2.320 1.00 85.75 215 GLU A CA 1
ATOM 1696 C C . GLU A 1 215 ? -12.385 5.353 1.210 1.00 85.75 215 GLU A C 1
ATOM 1698 O O . GLU A 1 215 ? -12.863 6.479 1.314 1.00 85.75 215 GLU A O 1
ATOM 1703 N N . ARG A 1 216 ? -11.613 5.014 0.170 1.00 81.38 216 ARG A N 1
ATOM 1704 C CA . ARG A 1 216 ? -11.203 5.923 -0.919 1.00 81.38 216 ARG A CA 1
ATOM 1705 C C . ARG A 1 216 ? -10.567 7.255 -0.484 1.00 81.38 216 ARG A C 1
ATOM 1707 O O . ARG A 1 216 ? -10.591 8.242 -1.213 1.00 81.38 216 ARG A O 1
ATOM 1714 N N . ARG A 1 217 ? -9.953 7.294 0.706 1.00 80.00 217 ARG A N 1
ATOM 1715 C CA . ARG A 1 217 ? -9.415 8.534 1.313 1.00 80.00 217 ARG A CA 1
ATOM 1716 C C . ARG A 1 217 ? -7.941 8.814 1.031 1.00 80.00 217 ARG A C 1
ATOM 1718 O O . ARG A 1 217 ? -7.519 9.961 1.139 1.00 80.00 217 ARG A O 1
ATOM 1725 N N . ALA A 1 218 ? -7.126 7.800 0.727 1.00 80.50 218 ALA A N 1
ATOM 1726 C CA . ALA A 1 218 ? -5.715 8.024 0.395 1.00 80.50 218 ALA A CA 1
ATOM 1727 C C . ALA A 1 218 ? -5.149 6.963 -0.548 1.00 80.50 218 ALA A C 1
ATOM 1729 O O . ALA A 1 218 ? -5.321 5.765 -0.313 1.00 80.50 218 ALA A O 1
ATOM 1730 N N . SER A 1 219 ? -4.420 7.414 -1.569 1.00 82.50 219 SER A N 1
ATOM 1731 C CA . SER A 1 219 ? -3.814 6.529 -2.561 1.00 82.50 219 SER A CA 1
ATOM 1732 C C . SER A 1 219 ? -2.801 5.584 -1.917 1.00 82.50 219 SER A C 1
ATOM 1734 O O . SER A 1 219 ? -1.846 6.011 -1.263 1.00 82.50 219 SER A O 1
ATOM 1736 N N . THR A 1 220 ? -2.990 4.294 -2.153 1.00 85.88 220 THR A N 1
ATOM 1737 C CA . THR A 1 220 ? -2.203 3.201 -1.591 1.00 85.88 220 THR A CA 1
ATOM 1738 C C . THR A 1 220 ? -1.370 2.581 -2.703 1.00 85.88 220 THR A C 1
ATOM 1740 O O . THR A 1 220 ? -1.839 1.726 -3.441 1.00 85.88 220 THR A O 1
ATOM 1743 N N . ARG A 1 221 ? -0.132 3.066 -2.850 1.00 83.62 221 ARG A N 1
ATOM 1744 C CA . ARG A 1 221 ? 0.807 2.622 -3.895 1.00 83.62 221 ARG A CA 1
ATOM 1745 C C . ARG A 1 221 ? 1.649 1.436 -3.418 1.00 83.62 221 ARG A C 1
ATOM 1747 O O . ARG A 1 221 ? 2.082 1.417 -2.263 1.00 83.62 221 ARG A O 1
ATOM 1754 N N . SER A 1 222 ? 2.029 0.546 -4.329 1.00 83.31 222 SER A N 1
ATOM 1755 C CA . SER A 1 222 ? 2.993 -0.550 -4.111 1.00 83.31 222 SER A CA 1
ATOM 1756 C C . SER A 1 222 ? 4.309 -0.055 -3.500 1.00 83.31 222 SER A C 1
ATOM 1758 O O . SER A 1 222 ? 4.805 -0.613 -2.529 1.00 83.31 222 SER A O 1
ATOM 1760 N N . SER A 1 223 ? 4.823 1.094 -3.953 1.00 78.81 223 SER A N 1
ATOM 1761 C CA . SER A 1 223 ? 6.035 1.719 -3.385 1.00 78.81 223 SER A CA 1
ATOM 1762 C C . SER A 1 223 ? 5.967 2.048 -1.880 1.00 78.81 223 SER A C 1
ATOM 1764 O O . SER A 1 223 ? 7.007 2.257 -1.249 1.00 78.81 223 SER A O 1
ATOM 1766 N N . VAL A 1 224 ? 4.761 2.121 -1.307 1.00 85.75 224 VAL A N 1
ATOM 1767 C CA . VAL A 1 224 ? 4.526 2.298 0.132 1.00 85.75 224 VAL A CA 1
ATOM 1768 C C . VAL A 1 224 ? 4.291 0.951 0.810 1.00 85.75 224 VAL A C 1
ATOM 1770 O O . VAL A 1 224 ? 4.869 0.701 1.861 1.00 85.75 224 VAL A O 1
ATOM 1773 N N . VAL A 1 225 ? 3.477 0.080 0.216 1.00 90.38 225 VAL A N 1
ATOM 1774 C CA . VAL A 1 225 ? 3.042 -1.169 0.857 1.00 90.38 225 VAL A CA 1
ATOM 1775 C C . VAL A 1 225 ? 4.073 -2.289 0.730 1.00 90.38 225 VAL A C 1
ATOM 1777 O O . VAL A 1 225 ? 4.323 -2.975 1.711 1.00 90.38 225 VAL A O 1
ATOM 1780 N N . THR A 1 226 ? 4.733 -2.462 -0.420 1.00 89.06 226 THR A N 1
ATOM 1781 C CA . THR A 1 226 ? 5.728 -3.531 -0.631 1.00 89.06 226 THR A CA 1
ATOM 1782 C C . THR A 1 226 ? 6.854 -3.502 0.412 1.00 89.06 226 THR A C 1
ATOM 1784 O O . THR A 1 226 ? 7.185 -4.559 0.946 1.00 89.06 226 THR A O 1
ATOM 1787 N N . PRO A 1 227 ? 7.424 -2.337 0.788 1.00 88.19 227 PRO A N 1
ATOM 1788 C CA . PRO A 1 227 ? 8.391 -2.283 1.884 1.00 88.19 227 PRO A CA 1
ATOM 1789 C C . PRO A 1 227 ? 7.804 -2.663 3.249 1.00 88.19 227 PRO A C 1
ATOM 1791 O O . PRO A 1 227 ? 8.531 -3.208 4.068 1.00 88.19 227 PRO A O 1
ATOM 1794 N N . VAL A 1 228 ? 6.517 -2.391 3.498 1.00 93.19 228 VAL A N 1
ATOM 1795 C CA . VAL A 1 228 ? 5.840 -2.793 4.744 1.00 93.19 228 VAL A CA 1
ATOM 1796 C C . VAL A 1 228 ? 5.598 -4.300 4.768 1.00 93.19 228 VAL A C 1
ATOM 1798 O O . VAL A 1 228 ? 5.866 -4.920 5.786 1.00 93.19 228 VAL A O 1
ATOM 1801 N N . ILE A 1 229 ? 5.175 -4.904 3.652 1.00 94.31 229 ILE A N 1
ATOM 1802 C CA . ILE A 1 229 ? 5.028 -6.365 3.535 1.00 94.31 229 ILE A CA 1
ATOM 1803 C C . ILE A 1 229 ? 6.361 -7.058 3.853 1.00 94.31 229 ILE A C 1
ATOM 1805 O O . ILE A 1 229 ? 6.390 -7.990 4.648 1.00 94.31 229 ILE A O 1
ATOM 1809 N N . ARG A 1 230 ? 7.471 -6.567 3.283 1.00 91.38 230 ARG A N 1
ATOM 1810 C CA . ARG A 1 230 ? 8.815 -7.100 3.566 1.00 91.38 230 ARG A CA 1
ATOM 1811 C C . ARG A 1 230 ? 9.213 -6.910 5.027 1.00 91.38 230 ARG A C 1
ATOM 1813 O O . ARG A 1 230 ? 9.592 -7.876 5.663 1.00 91.38 230 ARG A O 1
ATOM 1820 N N . LEU A 1 231 ? 9.031 -5.708 5.577 1.00 92.25 231 LEU A N 1
ATOM 1821 C CA . LEU A 1 231 ? 9.304 -5.429 6.991 1.00 92.25 231 LEU A CA 1
ATOM 1822 C C . LEU A 1 231 ? 8.557 -6.394 7.926 1.00 92.25 231 LEU A C 1
ATOM 1824 O O . LEU A 1 231 ? 9.144 -6.916 8.864 1.00 92.25 231 LEU A O 1
ATOM 1828 N N . VAL A 1 232 ? 7.265 -6.611 7.677 1.00 94.06 232 VAL A N 1
ATOM 1829 C CA . VAL A 1 232 ? 6.421 -7.512 8.475 1.00 94.06 232 VAL A CA 1
ATOM 1830 C C . VAL A 1 232 ? 6.823 -8.975 8.266 1.00 94.06 232 VAL A C 1
ATOM 1832 O O . VAL A 1 232 ? 6.791 -9.763 9.203 1.00 94.06 232 VAL A O 1
ATOM 1835 N N . SER A 1 233 ? 7.246 -9.345 7.056 1.00 93.94 233 SER A N 1
ATOM 1836 C CA . SER A 1 233 ? 7.824 -10.665 6.802 1.00 93.94 233 SER A CA 1
ATOM 1837 C C . SER A 1 233 ? 9.094 -10.884 7.625 1.00 93.94 233 SER A C 1
ATOM 1839 O O . SER A 1 233 ? 9.216 -11.921 8.276 1.00 93.94 233 SER A O 1
ATOM 1841 N N . ASP A 1 234 ? 9.996 -9.902 7.629 1.00 92.19 234 ASP A N 1
ATOM 1842 C CA . ASP A 1 234 ? 11.314 -9.968 8.266 1.00 92.19 234 ASP A CA 1
ATOM 1843 C C . ASP A 1 234 ? 11.246 -9.920 9.801 1.00 92.19 234 ASP A C 1
ATOM 1845 O O . ASP A 1 234 ? 12.186 -10.346 10.468 1.00 92.19 234 ASP A O 1
ATOM 1849 N N . SER A 1 235 ? 10.151 -9.420 10.389 1.00 93.25 235 SER A N 1
ATOM 1850 C CA . SER A 1 235 ? 9.995 -9.371 11.850 1.00 93.25 235 SER A CA 1
ATOM 1851 C C . SER A 1 235 ? 9.720 -10.736 12.488 1.00 93.25 235 SER A C 1
ATOM 1853 O O . SER A 1 235 ? 9.845 -10.869 13.704 1.00 93.25 235 SER A O 1
ATOM 1855 N N . GLY A 1 236 ? 9.329 -11.743 11.698 1.00 92.44 236 GLY A N 1
ATOM 1856 C CA . GLY A 1 236 ? 9.050 -13.102 12.177 1.00 92.44 236 GLY A CA 1
ATOM 1857 C C . GLY A 1 236 ? 7.776 -13.254 13.018 1.00 92.44 236 GLY A C 1
ATOM 1858 O O . GLY A 1 236 ? 7.518 -14.339 13.530 1.00 92.44 236 GLY A O 1
ATOM 1859 N N . VAL A 1 237 ? 6.968 -12.199 13.157 1.00 95.06 237 VAL A N 1
ATOM 1860 C CA . VAL A 1 237 ? 5.688 -12.260 13.883 1.00 95.06 237 VAL A CA 1
ATOM 1861 C C . VAL A 1 237 ? 4.658 -13.106 13.131 1.00 95.06 237 VAL A C 1
ATOM 1863 O O . VAL A 1 237 ? 4.758 -13.305 11.915 1.00 95.06 237 VAL A O 1
ATOM 1866 N N . THR A 1 238 ? 3.645 -13.580 13.853 1.00 94.88 238 THR A N 1
ATOM 1867 C CA . THR A 1 238 ? 2.521 -14.356 13.304 1.00 94.88 238 THR A CA 1
ATOM 1868 C C . THR A 1 238 ? 1.259 -13.515 13.114 1.00 94.88 238 THR A C 1
ATOM 1870 O O . THR A 1 238 ? 0.415 -13.856 12.285 1.00 94.88 238 THR A O 1
ATOM 1873 N N . SER A 1 239 ? 1.166 -12.389 13.825 1.00 96.19 239 SER A N 1
ATOM 1874 C CA . SER A 1 239 ? 0.134 -11.362 13.701 1.00 96.19 239 SER A CA 1
ATOM 1875 C C . SER A 1 239 ? 0.743 -9.963 13.854 1.00 96.19 239 SER A C 1
ATOM 1877 O O . SER A 1 239 ? 1.708 -9.761 14.590 1.00 96.19 239 SER A O 1
ATOM 1879 N N . LEU A 1 240 ? 0.153 -8.957 13.204 1.00 96.38 240 LEU A N 1
ATOM 1880 C CA . LEU A 1 240 ? 0.478 -7.547 13.425 1.00 96.38 240 LEU A CA 1
ATOM 1881 C C . LEU A 1 240 ? 0.231 -7.122 14.876 1.00 96.38 240 LEU A C 1
ATOM 1883 O O . LEU A 1 240 ? 0.862 -6.167 15.325 1.00 96.38 240 LEU A O 1
ATOM 1887 N N . LEU A 1 241 ? -0.674 -7.804 15.586 1.00 95.75 241 LEU A N 1
ATOM 1888 C CA . LEU A 1 241 ? -1.000 -7.522 16.986 1.00 95.75 241 LEU A CA 1
ATOM 1889 C C . LEU A 1 241 ? -0.041 -8.178 17.986 1.00 95.75 241 LEU A C 1
ATOM 1891 O O . LEU A 1 241 ? -0.144 -7.885 19.175 1.00 95.75 241 LEU A O 1
ATOM 1895 N N . ASP A 1 242 ? 0.902 -9.013 17.531 1.00 95.50 242 ASP A N 1
ATOM 1896 C CA . ASP A 1 242 ? 1.926 -9.597 18.411 1.00 95.50 242 ASP A CA 1
ATOM 1897 C C . ASP A 1 242 ? 2.809 -8.499 19.029 1.00 95.50 242 ASP A C 1
ATOM 1899 O O . ASP A 1 242 ? 3.319 -8.645 20.141 1.00 95.50 242 ASP A O 1
ATOM 1903 N N . TRP A 1 243 ? 2.970 -7.379 18.316 1.00 96.19 243 TRP A N 1
ATOM 1904 C CA . TRP A 1 243 ? 3.707 -6.197 18.751 1.00 96.19 243 TRP A CA 1
ATOM 1905 C C . TRP A 1 243 ? 2.805 -4.970 18.801 1.00 96.19 243 TRP A C 1
ATOM 1907 O O . TRP A 1 243 ? 1.982 -4.749 17.917 1.00 96.19 243 TRP A O 1
ATOM 1917 N N . ASN A 1 244 ? 3.029 -4.102 19.784 1.00 93.69 244 ASN A N 1
ATOM 1918 C CA . ASN A 1 244 ? 2.389 -2.792 19.818 1.00 93.69 244 ASN A CA 1
ATOM 1919 C C . ASN A 1 244 ? 3.009 -1.824 18.785 1.00 93.69 244 ASN A C 1
ATOM 1921 O O . ASN A 1 244 ? 4.067 -2.070 18.197 1.00 93.69 244 ASN A O 1
ATOM 1925 N N . LEU A 1 245 ? 2.356 -0.677 18.569 1.00 91.81 245 LEU A N 1
ATOM 1926 C CA . LEU A 1 245 ? 2.813 0.315 17.588 1.00 91.81 245 LEU A CA 1
ATOM 1927 C C . LEU A 1 245 ? 4.200 0.902 17.879 1.00 91.81 245 LEU A C 1
ATOM 1929 O O . LEU A 1 245 ? 4.895 1.265 16.929 1.00 91.81 245 LEU A O 1
ATOM 1933 N N . ASP A 1 246 ? 4.611 0.994 19.144 1.00 92.44 246 ASP A N 1
ATOM 1934 C CA . ASP A 1 246 ? 5.925 1.529 19.510 1.00 92.44 246 ASP A CA 1
ATOM 1935 C C . ASP A 1 246 ? 7.036 0.534 19.159 1.00 92.44 246 ASP A C 1
ATOM 1937 O O . ASP A 1 246 ? 8.062 0.926 18.600 1.00 92.44 246 ASP A O 1
ATOM 1941 N N . GLN A 1 247 ? 6.804 -0.764 19.382 1.00 94.88 247 GLN A N 1
ATOM 1942 C CA . GLN A 1 247 ? 7.693 -1.841 18.937 1.00 94.88 247 GLN A CA 1
ATOM 1943 C C . GLN A 1 247 ? 7.813 -1.862 17.410 1.00 94.88 247 GLN A C 1
ATOM 1945 O O . GLN A 1 247 ? 8.924 -1.890 16.877 1.00 94.88 247 GLN A O 1
ATOM 1950 N N . TRP A 1 248 ? 6.690 -1.753 16.693 1.00 94.56 248 TRP A N 1
ATOM 1951 C CA . TRP A 1 248 ? 6.693 -1.639 15.233 1.00 94.56 248 TRP A CA 1
ATOM 1952 C C . TRP A 1 248 ? 7.454 -0.411 14.733 1.00 94.56 248 TRP A C 1
ATOM 1954 O O . TRP A 1 248 ? 8.225 -0.506 13.776 1.00 94.56 248 TRP A O 1
ATOM 1964 N N . ALA A 1 249 ? 7.261 0.746 15.370 1.00 91.06 249 ALA A N 1
ATOM 1965 C CA . ALA A 1 249 ? 7.972 1.968 15.019 1.00 91.06 249 ALA A CA 1
ATOM 1966 C C . ALA A 1 249 ? 9.481 1.834 15.272 1.00 91.06 249 ALA A C 1
ATOM 1968 O O . ALA A 1 249 ? 10.275 2.224 14.415 1.00 91.06 249 ALA A O 1
ATOM 1969 N N . ALA A 1 250 ? 9.880 1.245 16.402 1.00 90.88 250 ALA A N 1
ATOM 1970 C CA . ALA A 1 250 ? 11.278 0.996 16.732 1.00 90.88 250 ALA A CA 1
ATOM 1971 C C . ALA A 1 250 ? 11.935 0.032 15.733 1.00 90.88 250 ALA A C 1
ATOM 1973 O O . ALA A 1 250 ? 12.995 0.350 15.196 1.00 90.88 250 ALA A O 1
ATOM 1974 N N . PHE A 1 251 ? 11.282 -1.090 15.412 1.00 91.25 251 PHE A N 1
ATOM 1975 C CA . PHE A 1 251 ? 11.774 -2.057 14.425 1.00 91.25 251 PHE A CA 1
ATOM 1976 C C . PHE A 1 251 ? 11.911 -1.432 13.032 1.00 91.25 251 PHE A C 1
ATOM 1978 O O . PHE A 1 251 ? 12.938 -1.571 12.366 1.00 91.25 251 PHE A O 1
ATOM 1985 N N . TYR A 1 252 ? 10.907 -0.652 12.624 1.00 87.75 252 TYR A N 1
ATOM 1986 C CA . TYR A 1 252 ? 10.939 0.097 11.374 1.00 87.75 252 TYR A CA 1
ATOM 1987 C C . TYR A 1 252 ? 12.102 1.098 11.304 1.00 87.75 252 TYR A C 1
ATOM 1989 O O . TYR A 1 252 ? 12.686 1.276 10.237 1.00 87.75 252 TYR A O 1
ATOM 1997 N N . ILE A 1 253 ? 12.442 1.761 12.413 1.00 86.12 253 ILE A N 1
ATOM 1998 C CA . ILE A 1 253 ? 13.570 2.702 12.481 1.00 86.12 253 ILE A CA 1
ATOM 1999 C C . ILE A 1 253 ? 14.911 1.953 12.478 1.00 86.12 253 ILE A C 1
ATOM 2001 O O . ILE A 1 253 ? 15.830 2.377 11.779 1.00 86.12 253 ILE A O 1
ATOM 2005 N N . ALA A 1 254 ? 15.021 0.849 13.222 1.00 84.06 254 ALA A N 1
ATOM 2006 C CA . ALA A 1 254 ? 16.255 0.079 13.376 1.00 84.06 254 ALA A CA 1
ATOM 2007 C C . ALA A 1 254 ? 16.722 -0.574 12.066 1.00 84.06 254 ALA A C 1
ATOM 2009 O O . ALA A 1 254 ? 17.915 -0.597 11.779 1.00 84.06 254 ALA A O 1
ATOM 2010 N N . GLY A 1 255 ? 15.795 -1.040 11.227 1.00 73.56 255 GLY A N 1
ATOM 2011 C CA . GLY A 1 255 ? 16.115 -1.635 9.925 1.00 73.56 255 GLY A CA 1
ATOM 2012 C C . GLY A 1 255 ? 16.557 -0.639 8.840 1.00 73.56 255 GLY A C 1
ATOM 2013 O O . GLY A 1 255 ? 16.475 -0.973 7.656 1.00 73.56 255 GLY A O 1
ATOM 2014 N N . ARG A 1 256 ? 16.930 0.613 9.173 1.00 65.31 256 ARG A N 1
ATOM 2015 C CA . ARG A 1 256 ? 17.083 1.697 8.181 1.00 65.31 256 ARG A CA 1
ATOM 2016 C C . ARG A 1 256 ? 18.337 2.555 8.337 1.00 65.31 256 ARG A C 1
ATOM 2018 O O . ARG A 1 256 ? 18.715 2.968 9.425 1.00 65.31 256 ARG A O 1
ATOM 2025 N N . VAL A 1 257 ? 18.882 2.942 7.178 1.00 44.22 257 VAL A N 1
ATOM 2026 C CA . VAL A 1 257 ? 19.870 4.017 7.002 1.00 44.22 257 VAL A CA 1
ATOM 2027 C C . VAL A 1 257 ? 19.172 5.202 6.310 1.00 44.22 257 VAL A C 1
ATOM 2029 O O . VAL A 1 257 ? 18.834 5.121 5.131 1.00 44.22 257 VAL A O 1
ATOM 2032 N N . GLY A 1 258 ? 18.928 6.301 7.037 1.00 50.41 258 GLY A N 1
ATOM 2033 C CA . GLY A 1 258 ? 18.463 7.593 6.488 1.00 50.41 258 GLY A CA 1
ATOM 2034 C C . GLY A 1 258 ? 16.965 7.942 6.641 1.00 50.41 258 GLY A C 1
ATOM 2035 O O . GLY A 1 258 ? 16.106 7.081 6.830 1.00 50.41 258 GLY A O 1
ATOM 2036 N N . ARG A 1 259 ? 16.641 9.249 6.564 1.00 50.75 259 ARG A N 1
ATOM 2037 C CA . ARG A 1 259 ? 15.276 9.825 6.657 1.00 50.75 259 ARG A CA 1
ATOM 2038 C C . ARG A 1 259 ? 14.823 10.382 5.293 1.00 50.75 259 ARG A C 1
ATOM 2040 O O . ARG A 1 259 ? 15.514 11.199 4.701 1.00 50.75 259 ARG A O 1
ATOM 2047 N N . SER A 1 260 ? 13.647 9.984 4.801 1.00 56.59 260 SER A N 1
ATOM 2048 C CA . SER A 1 260 ? 13.035 10.452 3.541 1.00 56.59 260 SER A CA 1
ATOM 2049 C C . SER A 1 260 ? 11.511 10.518 3.678 1.00 56.59 260 SER A C 1
ATOM 2051 O O . SER A 1 260 ? 10.914 9.713 4.385 1.00 56.59 260 SER A O 1
ATOM 2053 N N . HIS A 1 261 ? 10.847 11.439 2.967 1.00 54.50 261 HIS A N 1
ATOM 2054 C CA . HIS A 1 261 ? 9.382 11.604 2.992 1.00 54.50 261 HIS A CA 1
ATOM 2055 C C . HIS A 1 261 ? 8.597 10.324 2.654 1.00 54.50 261 HIS A C 1
ATOM 2057 O O . HIS A 1 261 ? 7.502 10.115 3.175 1.00 54.50 261 HIS A O 1
ATOM 2063 N N . ARG A 1 262 ? 9.149 9.436 1.812 1.00 56.19 262 ARG A N 1
ATOM 2064 C CA . ARG A 1 262 ? 8.513 8.140 1.497 1.00 56.19 262 ARG A CA 1
ATOM 2065 C C . ARG A 1 262 ? 8.431 7.231 2.726 1.00 56.19 262 ARG A C 1
ATOM 2067 O O . ARG A 1 262 ? 7.555 6.376 2.793 1.00 56.19 262 ARG A O 1
ATOM 2074 N N . HIS A 1 263 ? 9.309 7.439 3.705 1.00 62.06 263 HIS A N 1
ATOM 2075 C CA . HIS A 1 263 ? 9.350 6.671 4.945 1.00 62.06 263 HIS A CA 1
ATOM 2076 C C . HIS A 1 263 ? 8.172 7.000 5.867 1.00 62.06 263 HIS A C 1
ATOM 2078 O O . HIS A 1 263 ? 7.701 6.113 6.573 1.00 62.06 263 HIS A O 1
ATOM 2084 N N . ASN A 1 264 ? 7.634 8.222 5.797 1.00 75.00 264 ASN A N 1
ATOM 2085 C CA . ASN A 1 264 ? 6.434 8.592 6.550 1.00 75.00 264 ASN A CA 1
ATOM 2086 C C . ASN A 1 264 ? 5.193 7.860 6.023 1.00 75.00 264 ASN A C 1
ATOM 2088 O O . ASN A 1 264 ? 4.345 7.451 6.810 1.00 75.00 264 ASN A O 1
ATOM 2092 N N . GLY A 1 265 ? 5.102 7.641 4.705 1.00 84.31 265 GLY A N 1
ATOM 2093 C CA . GLY A 1 265 ? 3.990 6.904 4.099 1.00 84.31 265 GLY A CA 1
ATOM 2094 C C . GLY A 1 265 ? 3.935 5.435 4.530 1.00 84.31 265 GLY A C 1
ATOM 2095 O O . GLY A 1 265 ? 2.856 4.923 4.809 1.00 84.31 265 GLY A O 1
ATOM 2096 N N . GLN A 1 266 ? 5.094 4.775 4.630 1.00 89.38 266 GLN A N 1
ATOM 2097 C CA . GLN A 1 266 ? 5.204 3.363 5.029 1.00 89.38 266 GLN A CA 1
ATOM 2098 C C . GLN A 1 266 ? 4.736 3.156 6.472 1.00 89.38 266 GLN A C 1
ATOM 2100 O O . GLN A 1 266 ? 3.838 2.356 6.721 1.00 89.38 266 GLN A O 1
ATOM 2105 N N . LEU A 1 267 ? 5.271 3.946 7.410 1.00 89.69 267 LEU A N 1
ATOM 2106 C CA . LEU A 1 267 ? 4.858 3.878 8.812 1.00 89.69 267 LEU A CA 1
ATOM 2107 C C . LEU A 1 267 ? 3.386 4.281 8.994 1.00 89.69 267 LEU A C 1
ATOM 2109 O O . LEU A 1 267 ? 2.675 3.682 9.795 1.00 89.69 267 LEU A O 1
ATOM 2113 N N . ALA A 1 268 ? 2.893 5.260 8.227 1.00 90.56 268 ALA A N 1
ATOM 2114 C CA . ALA A 1 268 ? 1.478 5.627 8.245 1.00 90.56 268 ALA A CA 1
ATOM 2115 C C . ALA A 1 268 ? 0.567 4.491 7.751 1.00 90.56 268 ALA A C 1
ATOM 2117 O O . ALA A 1 268 ? -0.519 4.306 8.301 1.00 90.56 268 ALA A O 1
ATOM 2118 N N . PHE A 1 269 ? 0.992 3.727 6.739 1.00 93.25 269 PHE A N 1
ATOM 2119 C CA . PHE A 1 269 ? 0.265 2.541 6.288 1.00 93.25 269 PHE A CA 1
ATOM 2120 C C . PHE A 1 269 ? 0.293 1.425 7.339 1.00 93.25 269 PHE A C 1
ATOM 2122 O O . PHE A 1 269 ? -0.765 0.889 7.645 1.00 93.25 269 PHE A O 1
ATOM 2129 N N . LEU A 1 270 ? 1.447 1.136 7.950 1.00 94.88 270 LEU A N 1
ATOM 2130 C CA . LEU A 1 270 ? 1.556 0.136 9.020 1.00 94.88 270 LEU A CA 1
ATOM 2131 C C . LEU A 1 270 ? 0.652 0.476 10.215 1.00 94.88 270 LEU A C 1
ATOM 2133 O O . LEU A 1 270 ? -0.134 -0.358 10.652 1.00 94.88 270 LEU A O 1
ATOM 2137 N N . ARG A 1 271 ? 0.684 1.732 10.683 1.00 94.12 271 ARG A N 1
ATOM 2138 C CA . ARG A 1 271 ? -0.213 2.216 11.747 1.00 94.12 271 ARG A CA 1
ATOM 2139 C C . ARG A 1 271 ? -1.682 2.073 11.365 1.00 94.12 271 ARG A C 1
ATOM 2141 O O . ARG A 1 271 ? -2.498 1.694 12.193 1.00 94.12 271 ARG A O 1
ATOM 2148 N N . PHE A 1 272 ? -2.018 2.384 10.115 1.00 93.69 272 PHE A N 1
ATOM 2149 C CA . PHE A 1 272 ? -3.372 2.208 9.605 1.00 93.69 272 PHE A CA 1
ATOM 2150 C C . PHE A 1 272 ? -3.796 0.734 9.616 1.00 93.69 272 PHE A C 1
ATOM 2152 O O . PHE A 1 272 ? -4.883 0.440 10.104 1.00 93.69 272 PHE A O 1
ATOM 2159 N N . ALA A 1 273 ? -2.950 -0.172 9.116 1.00 96.06 273 ALA A N 1
ATOM 2160 C CA . ALA A 1 273 ? -3.227 -1.605 9.086 1.00 96.06 273 ALA A CA 1
ATOM 2161 C C . ALA A 1 273 ? -3.463 -2.154 10.497 1.00 96.06 273 ALA A C 1
ATOM 2163 O O . ALA A 1 273 ? -4.487 -2.785 10.744 1.00 96.06 273 ALA A O 1
ATOM 2164 N N . TYR A 1 274 ? -2.577 -1.805 11.430 1.00 95.56 274 TYR A N 1
ATOM 2165 C CA . TYR A 1 274 ? -2.699 -2.156 12.840 1.00 95.56 274 TYR A CA 1
ATOM 2166 C C . TYR A 1 274 ? -4.024 -1.657 13.445 1.00 95.56 274 TYR A C 1
ATOM 2168 O O . TYR A 1 274 ? -4.778 -2.444 14.003 1.00 95.56 274 TYR A O 1
ATOM 2176 N N . THR A 1 275 ? -4.379 -0.377 13.265 1.00 91.19 275 THR A N 1
ATOM 2177 C CA . THR A 1 275 ? -5.644 0.167 13.796 1.00 91.19 275 THR A CA 1
ATOM 2178 C C . THR A 1 275 ? -6.880 -0.514 13.201 1.00 91.19 275 THR A C 1
ATOM 2180 O O . THR A 1 275 ? -7.831 -0.784 13.926 1.00 91.19 275 THR A O 1
ATOM 2183 N N . ARG A 1 276 ? -6.900 -0.799 11.891 1.00 92.19 276 ARG A N 1
ATOM 2184 C CA . ARG A 1 276 ? -8.023 -1.524 11.265 1.00 92.19 276 ARG A CA 1
ATOM 2185 C C . ARG A 1 276 ? -8.152 -2.942 11.808 1.00 92.19 276 ARG A C 1
ATOM 2187 O O . ARG A 1 276 ? -9.265 -3.400 12.039 1.00 92.19 276 ARG A O 1
ATOM 2194 N N . LEU A 1 277 ? -7.030 -3.601 12.070 1.00 94.62 277 LEU A N 1
ATOM 2195 C CA . LEU A 1 277 ? -7.030 -4.925 12.667 1.00 94.62 277 LEU A CA 1
ATOM 2196 C C . LEU A 1 277 ? -7.511 -4.909 14.124 1.00 94.62 277 LEU A C 1
ATOM 2198 O O . LEU A 1 277 ? -8.331 -5.743 14.498 1.00 94.62 277 LEU A O 1
ATOM 2202 N N . GLU A 1 278 ? -7.073 -3.936 14.928 1.00 90.56 278 GLU A N 1
ATOM 2203 C CA . GLU A 1 278 ? -7.602 -3.734 16.282 1.00 90.56 278 GLU A CA 1
ATOM 2204 C C . GLU A 1 278 ? -9.113 -3.500 16.268 1.00 90.56 278 GLU A C 1
ATOM 2206 O O . GLU A 1 278 ? -9.819 -4.037 17.117 1.00 90.56 278 GLU A O 1
ATOM 2211 N N . ASP A 1 279 ? -9.617 -2.724 15.305 1.00 87.94 279 ASP A N 1
ATOM 2212 C CA . ASP A 1 279 ? -11.052 -2.488 15.150 1.00 87.94 279 ASP A CA 1
ATOM 2213 C C . ASP A 1 279 ? -11.806 -3.772 14.773 1.00 87.94 279 ASP A C 1
ATOM 2215 O O . ASP A 1 279 ? -12.877 -4.027 15.322 1.00 87.94 279 ASP A O 1
ATOM 2219 N N . LEU A 1 280 ? -11.240 -4.604 13.892 1.00 90.75 280 LEU A N 1
ATOM 2220 C CA . LEU A 1 280 ? -11.815 -5.900 13.519 1.00 90.75 280 LEU A CA 1
ATOM 2221 C C . LEU A 1 280 ? -11.858 -6.873 14.707 1.00 90.75 280 LEU A C 1
ATOM 2223 O O . LEU A 1 280 ? -12.854 -7.571 14.909 1.00 90.75 280 LEU A O 1
ATOM 2227 N N . VAL A 1 281 ? -10.791 -6.918 15.510 1.00 89.38 281 VAL A N 1
ATOM 2228 C CA . VAL A 1 281 ? -10.730 -7.747 16.723 1.00 89.38 281 VAL A CA 1
ATOM 2229 C C . VAL A 1 281 ? -11.724 -7.251 17.762 1.00 89.38 281 VAL A C 1
ATOM 2231 O O . VAL A 1 281 ? -12.489 -8.056 18.295 1.00 89.38 281 VAL A O 1
ATOM 2234 N N . ALA A 1 282 ? -11.722 -5.940 18.019 1.00 83.94 282 ALA A N 1
ATOM 2235 C CA . ALA A 1 282 ? -12.598 -5.291 18.982 1.00 83.94 282 ALA A CA 1
ATOM 2236 C C . ALA A 1 282 ? -14.076 -5.462 18.628 1.00 83.94 282 ALA A C 1
ATOM 2238 O O . ALA A 1 282 ? -14.888 -5.610 19.533 1.00 83.94 282 ALA A O 1
ATOM 2239 N N . GLY A 1 283 ? -14.412 -5.442 17.338 1.00 83.62 283 GLY A N 1
ATOM 2240 C CA . GLY A 1 283 ? -15.787 -5.345 16.870 1.00 83.62 283 GLY A CA 1
ATOM 2241 C C . GLY A 1 283 ? -16.322 -3.913 16.943 1.00 83.62 283 GLY A C 1
ATOM 2242 O O . GLY A 1 283 ? -15.717 -3.003 17.519 1.00 83.62 283 GLY A O 1
ATOM 2243 N N . THR A 1 284 ? -17.490 -3.699 16.349 1.00 81.38 284 THR A N 1
ATOM 2244 C CA . THR A 1 284 ? -18.158 -2.392 16.285 1.00 81.38 284 THR A CA 1
ATOM 2245 C C . THR A 1 284 ? -19.405 -2.357 17.157 1.00 81.38 284 THR A C 1
ATOM 2247 O O . THR A 1 284 ? -20.052 -3.378 17.362 1.00 81.38 284 THR A O 1
ATOM 2250 N N . GLY A 1 285 ? -19.794 -1.161 17.589 1.00 84.38 285 GLY A N 1
ATOM 2251 C CA . GLY A 1 285 ? -21.024 -0.926 18.331 1.00 84.38 285 GLY A CA 1
ATOM 2252 C C . GLY A 1 285 ? -20.827 -0.785 19.836 1.00 84.38 285 GLY A C 1
ATOM 2253 O O . GLY A 1 285 ? -19.721 -0.704 20.367 1.00 84.38 285 GLY A O 1
ATOM 2254 N N . TRP A 1 286 ? -21.953 -0.685 20.537 1.00 84.44 286 TRP A N 1
ATOM 2255 C CA . TRP A 1 286 ? -21.954 -0.435 21.975 1.00 84.44 286 TRP A CA 1
ATOM 2256 C C . TRP A 1 286 ? -21.473 -1.633 22.785 1.00 84.44 286 TRP A C 1
ATOM 2258 O O . TRP A 1 286 ? -20.854 -1.434 23.822 1.00 84.44 286 TRP A O 1
ATOM 2268 N N . GLU A 1 287 ? -21.742 -2.853 22.333 1.00 84.44 287 GLU A N 1
ATOM 2269 C CA . GLU A 1 287 ? -21.364 -4.077 23.046 1.00 84.44 287 GLU A CA 1
ATOM 2270 C C . GLU A 1 287 ? -19.841 -4.233 23.127 1.00 84.44 287 GLU A C 1
ATOM 2272 O O . GLU A 1 287 ? -19.318 -4.530 24.202 1.00 84.44 287 GLU A O 1
ATOM 2277 N N . SER A 1 288 ? -19.118 -3.902 22.050 1.00 82.69 288 SER A N 1
ATOM 2278 C CA . SER A 1 288 ? -17.653 -3.950 22.032 1.00 82.69 288 SER A CA 1
ATOM 2279 C C . SER A 1 288 ? -16.986 -2.829 22.831 1.00 82.69 288 SER A C 1
ATOM 2281 O O . SER A 1 288 ? -15.964 -3.047 23.490 1.00 82.69 288 SER A O 1
ATOM 2283 N N . GLU A 1 289 ? -17.537 -1.614 22.778 1.00 88.75 289 GLU A N 1
ATOM 2284 C CA . GLU A 1 289 ? -16.908 -0.451 23.405 1.00 88.75 289 GLU A CA 1
ATOM 2285 C C . GLU A 1 289 ? -17.279 -0.290 24.880 1.00 88.75 289 GLU A C 1
ATOM 2287 O O . GLU A 1 289 ? -16.434 0.133 25.666 1.00 88.75 289 GLU A O 1
ATOM 2292 N N . TYR A 1 290 ? -18.502 -0.631 25.299 1.00 88.88 290 TYR A N 1
ATOM 2293 C CA . TYR A 1 290 ? -19.022 -0.263 26.623 1.00 88.88 290 TYR A CA 1
ATOM 2294 C C . TYR A 1 290 ? -18.201 -0.828 27.792 1.00 88.88 290 TYR A C 1
ATOM 2296 O O . TYR A 1 290 ? -18.021 -0.148 28.808 1.00 88.88 290 TYR A O 1
ATOM 2304 N N . SER A 1 291 ? -17.652 -2.036 27.646 1.00 86.31 291 SER A N 1
ATOM 2305 C CA . SER A 1 291 ? -16.781 -2.658 28.652 1.00 86.31 291 SER A CA 1
ATOM 2306 C C . SER A 1 291 ? -15.456 -1.902 28.834 1.00 86.31 291 SER A C 1
ATOM 2308 O O . SER A 1 291 ? -14.920 -1.847 29.942 1.00 86.31 291 SER A O 1
ATOM 2310 N N . ARG A 1 292 ? -14.963 -1.218 27.795 1.00 88.81 292 ARG A N 1
ATOM 2311 C CA . ARG A 1 292 ? -13.674 -0.509 27.779 1.00 88.81 292 ARG A CA 1
ATOM 2312 C C . ARG A 1 292 ? -13.729 0.801 28.549 1.00 88.81 292 ARG A C 1
ATOM 2314 O O . ARG A 1 292 ? -14.772 1.446 28.639 1.00 88.81 292 ARG A O 1
ATOM 2321 N N . ASP A 1 293 ? -12.586 1.235 29.071 1.00 91.12 293 ASP A N 1
ATOM 2322 C CA . ASP A 1 293 ? -12.440 2.542 29.732 1.00 91.12 293 ASP A CA 1
ATOM 2323 C C . ASP A 1 293 ? -12.137 3.687 28.752 1.00 91.12 293 ASP A C 1
ATOM 2325 O O . ASP A 1 293 ? -12.104 4.854 29.141 1.00 91.12 293 ASP A O 1
ATOM 2329 N N . ALA A 1 294 ? -11.968 3.378 27.468 1.00 90.50 294 ALA A N 1
ATOM 2330 C CA . ALA A 1 294 ? -11.810 4.354 26.404 1.00 90.50 294 ALA A CA 1
ATOM 2331 C C . ALA A 1 294 ? -12.641 3.924 25.191 1.00 90.50 294 ALA A C 1
ATOM 2333 O O . ALA A 1 294 ? -12.366 2.880 24.603 1.00 90.50 294 ALA A O 1
ATOM 2334 N N . TRP A 1 295 ? -13.649 4.723 24.831 1.00 92.25 295 TRP A N 1
ATOM 2335 C CA . TRP A 1 295 ? -14.543 4.438 23.708 1.00 92.25 295 TRP A CA 1
ATOM 2336 C C . TRP A 1 295 ? -14.092 5.179 22.456 1.00 92.25 295 TRP A C 1
ATOM 2338 O O . TRP A 1 295 ? -14.077 6.413 22.432 1.00 92.25 295 TRP A O 1
ATOM 2348 N N . ALA A 1 296 ? -13.722 4.446 21.415 1.00 89.00 296 ALA A N 1
ATOM 2349 C CA . ALA A 1 296 ? -13.374 4.997 20.118 1.00 89.00 296 ALA A CA 1
ATOM 2350 C C . ALA A 1 296 ? -14.641 5.343 19.334 1.00 89.00 296 ALA A C 1
ATOM 2352 O O . ALA A 1 296 ? -15.470 4.489 19.024 1.00 89.00 296 ALA A O 1
ATOM 2353 N N . LEU A 1 297 ? -14.776 6.619 18.981 1.00 88.75 297 LEU A N 1
ATOM 2354 C CA . LEU A 1 297 ? -16.003 7.142 18.387 1.00 88.75 297 LEU A CA 1
ATOM 2355 C C . LEU A 1 297 ? -16.310 6.540 17.016 1.00 88.75 297 LEU A C 1
ATOM 2357 O O . LEU A 1 297 ? -17.471 6.277 16.715 1.00 88.75 297 LEU A O 1
ATOM 2361 N N . HIS A 1 298 ? -15.286 6.243 16.216 1.00 84.44 298 HIS A N 1
ATOM 2362 C CA . HIS A 1 298 ? -15.487 5.614 14.913 1.00 84.44 298 HIS A CA 1
ATOM 2363 C C . HIS A 1 298 ? -16.071 4.200 15.021 1.00 84.44 298 HIS A C 1
ATOM 2365 O O . HIS A 1 298 ? -16.828 3.809 14.139 1.00 84.44 298 HIS A O 1
ATOM 2371 N N . ARG A 1 299 ? -15.794 3.455 16.105 1.00 86.00 299 ARG A N 1
ATOM 2372 C CA . ARG A 1 299 ? -16.393 2.127 16.351 1.00 86.00 299 ARG A CA 1
ATOM 2373 C C . ARG A 1 299 ? -17.841 2.203 16.830 1.00 86.00 299 ARG A C 1
ATOM 2375 O O . ARG A 1 299 ? -18.571 1.230 16.690 1.00 86.00 299 ARG A O 1
ATOM 2382 N N . LEU A 1 300 ? -18.271 3.362 17.326 1.00 87.81 300 LEU A N 1
ATOM 2383 C CA . LEU A 1 300 ? -19.664 3.660 17.670 1.00 87.81 300 LEU A CA 1
ATOM 2384 C C . LEU A 1 300 ? -20.470 4.233 16.486 1.00 87.81 300 LEU A C 1
ATOM 2386 O O . LEU A 1 300 ? -21.617 4.626 16.673 1.00 87.81 300 LEU A O 1
ATOM 2390 N N . GLY A 1 301 ? -19.881 4.303 15.285 1.00 84.50 301 GLY A N 1
ATOM 2391 C CA . GLY A 1 301 ? -20.535 4.814 14.073 1.00 84.50 301 GLY A CA 1
ATOM 2392 C C . GLY A 1 301 ? -20.260 6.289 13.756 1.00 84.50 301 GLY A C 1
ATOM 2393 O O . GLY A 1 301 ? -20.734 6.790 12.742 1.00 84.50 301 GLY A O 1
ATOM 2394 N N . TYR A 1 302 ? -19.457 6.995 14.560 1.00 83.94 302 TYR A N 1
ATOM 2395 C CA . TYR A 1 302 ? -19.088 8.389 14.287 1.00 83.94 302 TYR A CA 1
ATOM 2396 C C . TYR A 1 302 ? -17.838 8.459 13.394 1.00 83.94 302 TYR A C 1
ATOM 2398 O O . TYR A 1 302 ? -16.713 8.594 13.875 1.00 83.94 302 TYR A O 1
ATOM 2406 N N . THR A 1 303 ? -18.019 8.358 12.077 1.00 74.62 303 THR A N 1
ATOM 2407 C CA . THR A 1 303 ? -16.922 8.221 11.094 1.00 74.62 303 THR A CA 1
ATOM 2408 C C . THR A 1 303 ? -16.138 9.501 10.798 1.00 74.62 303 THR A C 1
ATOM 2410 O O . THR A 1 303 ? -15.038 9.432 10.235 1.00 74.62 303 THR A O 1
ATOM 2413 N N . ASP A 1 304 ? -16.671 10.657 11.189 1.00 74.69 304 ASP A N 1
ATOM 2414 C CA . ASP A 1 304 ? -16.069 11.973 10.925 1.00 74.69 304 ASP A CA 1
ATOM 2415 C C . ASP A 1 304 ? -15.031 12.371 11.977 1.00 74.69 304 ASP A C 1
ATOM 2417 O O . ASP A 1 304 ? -14.335 13.379 11.852 1.00 74.69 304 ASP A O 1
ATOM 2421 N N . THR A 1 305 ? -14.880 11.565 13.030 1.00 75.44 305 THR A N 1
ATOM 2422 C CA . THR A 1 305 ? -13.920 11.832 14.092 1.00 75.44 305 THR A CA 1
ATOM 2423 C C . THR A 1 305 ? -13.214 10.563 14.547 1.00 75.44 305 THR A C 1
ATOM 2425 O O . THR A 1 305 ? -13.827 9.538 14.813 1.00 75.44 305 THR A O 1
ATOM 2428 N N . ARG A 1 306 ? -11.890 10.650 14.705 1.00 72.38 306 ARG A N 1
ATOM 2429 C CA . ARG A 1 306 ? -11.075 9.604 15.352 1.00 72.38 306 ARG A CA 1
ATOM 2430 C C . ARG A 1 306 ? -10.905 9.832 16.855 1.00 72.38 306 ARG A C 1
ATOM 2432 O O . ARG A 1 306 ? -9.974 9.314 17.461 1.00 72.38 306 ARG A O 1
ATOM 2439 N N . GLY A 1 307 ? -11.741 10.686 17.442 1.00 82.81 307 GLY A N 1
ATOM 2440 C CA . GLY A 1 307 ? -11.662 10.994 18.863 1.00 82.81 307 GLY A CA 1
ATOM 2441 C C . GLY A 1 307 ? -12.054 9.803 19.734 1.00 82.81 307 GLY A C 1
ATOM 2442 O O . GLY A 1 307 ? -12.748 8.886 19.296 1.00 82.81 307 GLY A O 1
ATOM 2443 N N . THR A 1 308 ? -11.648 9.869 20.996 1.00 90.06 308 THR A N 1
ATOM 2444 C CA . THR A 1 308 ? -11.946 8.851 22.005 1.00 90.06 308 THR A CA 1
ATOM 2445 C C . THR A 1 308 ? -12.608 9.512 23.207 1.00 90.06 308 THR A C 1
ATOM 2447 O O . THR A 1 308 ? -12.219 10.610 23.612 1.00 90.06 308 THR A O 1
ATOM 2450 N N . LEU A 1 309 ? -13.591 8.843 23.798 1.00 92.12 309 LEU A N 1
ATOM 2451 C CA . LEU A 1 309 ? -14.188 9.210 25.077 1.00 92.12 309 LEU A CA 1
ATOM 2452 C C . LEU A 1 309 ? -13.494 8.414 26.182 1.00 92.12 309 LEU A C 1
ATOM 2454 O O . LEU A 1 309 ? -13.570 7.190 26.199 1.00 92.12 309 LEU A O 1
ATOM 2458 N N . ARG A 1 310 ? -12.772 9.099 27.071 1.00 92.94 310 ARG A N 1
ATOM 2459 C CA . ARG A 1 310 ? -11.906 8.475 28.081 1.00 92.94 310 ARG A CA 1
ATOM 2460 C C . ARG A 1 310 ? -12.507 8.550 29.481 1.00 92.94 310 ARG A C 1
ATOM 2462 O O . ARG A 1 310 ? -12.716 9.645 30.000 1.00 92.94 310 ARG A O 1
ATOM 2469 N N . PHE A 1 311 ? -12.723 7.384 30.079 1.00 93.94 311 PHE A N 1
ATOM 2470 C CA . PHE A 1 311 ? -13.259 7.168 31.426 1.00 93.94 311 PHE A CA 1
ATOM 2471 C C . PHE A 1 311 ? -12.190 6.698 32.418 1.00 93.94 311 PHE A C 1
ATOM 2473 O O . PHE A 1 311 ? -12.400 6.761 33.625 1.00 93.94 311 PHE A O 1
ATOM 2480 N N . ASP A 1 312 ? -11.027 6.273 31.930 1.00 92.69 312 ASP A N 1
ATOM 2481 C CA . ASP A 1 312 ? -9.864 5.904 32.744 1.00 92.69 312 ASP A CA 1
ATOM 2482 C C . ASP A 1 312 ? -9.294 7.085 33.553 1.00 92.69 312 ASP A C 1
ATOM 2484 O O . ASP A 1 312 ? -8.615 6.889 34.556 1.00 92.69 312 ASP A O 1
ATOM 2488 N N . LYS A 1 313 ? -9.637 8.321 33.169 1.00 91.75 313 LYS A N 1
ATOM 2489 C CA . LYS A 1 313 ? -9.352 9.538 33.944 1.00 91.75 313 LYS A CA 1
ATOM 2490 C C . LYS A 1 313 ? -10.214 9.698 35.202 1.00 91.75 313 LYS A C 1
ATOM 2492 O O . LYS A 1 313 ? -9.933 10.586 36.000 1.00 91.75 313 LYS A O 1
ATOM 2497 N N . ILE A 1 314 ? -11.244 8.871 35.385 1.00 92.88 314 ILE A N 1
ATOM 2498 C CA . ILE A 1 314 ? -12.086 8.851 36.585 1.00 92.88 314 ILE A CA 1
ATOM 2499 C C . ILE A 1 314 ? -11.486 7.824 37.559 1.00 92.88 314 ILE A C 1
ATOM 2501 O O . ILE A 1 314 ? -11.643 6.615 37.333 1.00 92.88 314 ILE A O 1
ATOM 2505 N N . PRO A 1 315 ? -10.797 8.255 38.637 1.00 90.38 315 PRO A N 1
ATOM 2506 C CA . PRO A 1 315 ? -10.137 7.334 39.557 1.00 90.38 315 PRO A CA 1
ATOM 2507 C C . PRO A 1 315 ? -11.133 6.546 40.413 1.00 90.38 315 PRO A C 1
ATOM 2509 O O . PRO A 1 315 ? -10.826 5.423 40.796 1.00 90.38 315 PRO A O 1
ATOM 2512 N N . GLN A 1 316 ? -12.326 7.089 40.695 1.00 93.00 316 GLN A N 1
ATOM 2513 C CA . GLN A 1 316 ? -13.326 6.425 41.535 1.00 93.00 316 GLN A CA 1
ATOM 2514 C C . GLN A 1 316 ? -13.974 5.233 40.802 1.00 93.00 316 GLN A C 1
ATOM 2516 O O . GLN A 1 316 ? -14.720 5.452 39.837 1.00 93.00 316 GLN A O 1
ATOM 2521 N N . PRO A 1 317 ? -13.796 3.983 41.282 1.00 92.44 317 PRO A N 1
ATOM 2522 C CA . PRO A 1 317 ? -14.331 2.797 40.608 1.00 92.44 317 PRO A CA 1
ATOM 2523 C C . PRO A 1 317 ? -15.861 2.759 40.543 1.00 92.44 317 PRO A C 1
ATOM 2525 O O . PRO A 1 317 ? -16.411 2.206 39.601 1.00 92.44 317 PRO A O 1
ATOM 2528 N N . TRP A 1 318 ? -16.557 3.373 41.508 1.00 93.38 318 TRP A N 1
ATOM 2529 C CA . TRP A 1 318 ? -18.024 3.438 41.535 1.00 93.38 318 TRP A CA 1
ATOM 2530 C C . TRP A 1 318 ? -18.597 4.482 40.562 1.00 93.38 318 TRP A C 1
ATOM 2532 O O . TRP A 1 318 ? -19.695 4.303 40.038 1.00 93.38 318 TRP A O 1
ATOM 2542 N N . LEU A 1 319 ? -17.860 5.566 40.290 1.00 93.31 319 LEU A N 1
ATOM 2543 C CA . LEU A 1 319 ? -18.318 6.653 39.419 1.00 93.31 319 LEU A CA 1
ATOM 2544 C C . LEU A 1 319 ? -18.124 6.301 37.944 1.00 93.31 319 LEU A C 1
ATOM 2546 O O 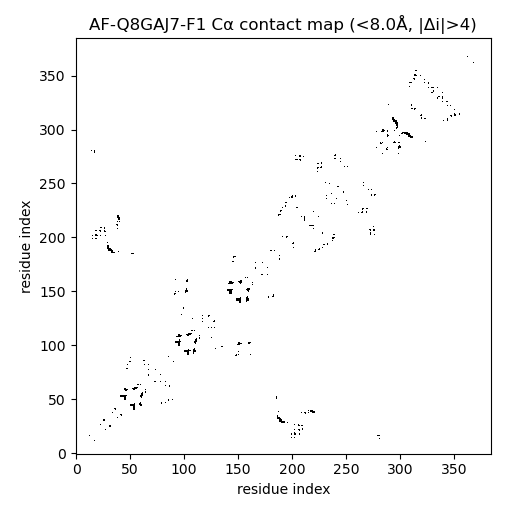. LEU A 1 319 ? -18.951 6.661 37.109 1.00 93.31 319 LEU A O 1
ATOM 2550 N N . ARG A 1 320 ? -17.057 5.567 37.616 1.00 94.94 320 ARG A N 1
ATOM 2551 C CA . ARG A 1 320 ? -16.734 5.168 36.241 1.00 94.94 320 ARG A CA 1
ATOM 2552 C C . ARG A 1 320 ? -17.879 4.430 35.517 1.00 94.94 320 ARG A C 1
ATOM 2554 O O . ARG A 1 320 ? -18.239 4.875 34.426 1.00 94.94 320 ARG A O 1
ATOM 2561 N N . PRO A 1 321 ? -18.504 3.368 36.069 1.00 94.38 321 PRO A N 1
ATOM 2562 C CA . PRO A 1 321 ? -19.621 2.694 35.404 1.00 94.38 321 PRO A CA 1
ATOM 2563 C C . PRO A 1 321 ? -20.867 3.586 35.284 1.00 94.38 321 PRO A C 1
ATOM 2565 O O . PRO A 1 321 ? -21.579 3.504 34.283 1.00 94.38 321 PRO A O 1
ATOM 2568 N N . LEU A 1 322 ? -21.116 4.487 36.244 1.00 95.94 322 LEU A N 1
ATOM 2569 C CA . LEU A 1 322 ? -22.218 5.454 36.165 1.00 95.94 322 LEU A CA 1
ATOM 2570 C C . LEU A 1 322 ? -21.984 6.493 35.063 1.00 95.94 322 LEU A C 1
ATOM 2572 O O . LEU A 1 322 ? -22.895 6.775 34.287 1.00 95.94 322 LEU A O 1
ATOM 2576 N N . ALA A 1 323 ? -20.757 7.008 34.956 1.00 95.19 323 ALA A N 1
ATOM 2577 C CA . ALA A 1 323 ? -20.336 7.916 33.897 1.00 95.19 323 ALA A CA 1
ATOM 2578 C C . ALA A 1 323 ? -20.507 7.269 32.517 1.00 95.19 323 ALA A C 1
ATOM 2580 O O . ALA A 1 323 ? -21.118 7.868 31.634 1.00 95.19 323 ALA A O 1
ATOM 2581 N N . LYS A 1 324 ? -20.051 6.021 32.347 1.00 95.19 324 LYS A N 1
ATOM 2582 C CA . LYS A 1 324 ? -20.278 5.243 31.121 1.00 95.19 324 LYS A CA 1
ATOM 2583 C C . LYS A 1 324 ? -21.770 5.145 30.797 1.00 95.19 324 LYS A C 1
ATOM 2585 O O . LYS A 1 324 ? -22.191 5.536 29.710 1.00 95.19 324 LYS A O 1
ATOM 2590 N N . ARG A 1 325 ? -22.601 4.696 31.745 1.00 95.69 325 ARG A N 1
ATOM 2591 C CA . ARG A 1 325 ? -24.051 4.549 31.530 1.00 95.69 325 ARG A CA 1
ATOM 2592 C C . ARG A 1 325 ? -24.722 5.868 31.138 1.00 95.69 325 ARG A C 1
ATOM 2594 O O . ARG A 1 325 ? -25.526 5.886 30.209 1.00 95.69 325 ARG A O 1
ATOM 2601 N N . PHE A 1 326 ? -24.361 6.963 31.807 1.00 94.38 326 PHE A N 1
ATOM 2602 C CA . PHE A 1 326 ? -24.867 8.301 31.507 1.00 94.38 326 PHE A CA 1
ATOM 2603 C C . PHE A 1 326 ? -24.489 8.753 30.094 1.00 94.38 326 PHE A C 1
ATOM 2605 O O . PHE A 1 326 ? -25.365 9.140 29.324 1.00 94.38 326 PHE A O 1
ATOM 2612 N N . ILE A 1 327 ? -23.211 8.652 29.720 1.00 94.81 327 ILE A N 1
ATOM 2613 C CA . ILE A 1 327 ? -22.747 9.068 28.391 1.00 94.81 327 ILE A CA 1
ATOM 2614 C C . ILE A 1 327 ? -23.369 8.208 27.290 1.00 94.81 327 ILE A C 1
ATOM 2616 O O . ILE A 1 327 ? -23.812 8.755 26.283 1.00 94.81 327 ILE A O 1
ATOM 2620 N N . ARG A 1 328 ? -23.477 6.886 27.486 1.00 94.12 328 ARG A N 1
ATOM 2621 C CA . ARG A 1 328 ? -24.193 6.014 26.543 1.00 94.12 328 ARG A CA 1
ATOM 2622 C C . ARG A 1 328 ? -25.629 6.489 26.355 1.00 94.12 328 ARG A C 1
ATOM 2624 O O . ARG A 1 328 ? -26.017 6.740 25.223 1.00 94.12 328 ARG A O 1
ATOM 2631 N N . TRP A 1 329 ? -26.379 6.675 27.446 1.00 93.19 329 TRP A N 1
ATOM 2632 C CA . TRP A 1 329 ? -27.762 7.154 27.385 1.00 93.19 329 TRP A CA 1
ATOM 2633 C C . TRP A 1 329 ? -27.884 8.486 26.635 1.00 93.19 329 TRP A C 1
ATOM 2635 O O . TRP A 1 329 ? -28.771 8.635 25.797 1.00 93.19 329 TRP A O 1
ATOM 2645 N N . ARG A 1 330 ? -26.976 9.439 26.881 1.00 92.62 330 ARG A N 1
ATOM 2646 C CA . ARG A 1 330 ? -26.955 10.733 26.180 1.00 92.62 330 ARG A CA 1
ATOM 2647 C C . ARG A 1 330 ? -26.812 10.550 24.673 1.00 92.62 330 ARG A C 1
ATOM 2649 O O . ARG A 1 330 ? -27.608 11.106 23.919 1.00 92.62 330 ARG A O 1
ATOM 2656 N N . LEU A 1 331 ? -25.829 9.756 24.253 1.00 91.25 331 LEU A N 1
ATOM 2657 C CA . LEU A 1 331 ? -25.524 9.531 22.841 1.00 91.25 331 LEU A CA 1
ATOM 2658 C C . LEU A 1 331 ? -26.619 8.727 22.134 1.00 91.25 331 LEU A C 1
ATOM 2660 O O . LEU A 1 331 ? -27.023 9.089 21.033 1.00 91.25 331 LEU A O 1
ATOM 2664 N N . THR A 1 332 ? -27.176 7.700 22.780 1.00 91.00 332 THR A N 1
ATOM 2665 C CA . THR A 1 332 ? -28.288 6.921 22.213 1.00 91.00 332 THR A CA 1
ATOM 2666 C C . THR A 1 332 ? -29.607 7.694 22.185 1.00 91.00 332 THR A C 1
ATOM 2668 O O . THR A 1 332 ? -30.473 7.370 21.385 1.00 91.00 332 THR A O 1
ATOM 2671 N N . SER A 1 333 ? -29.763 8.733 23.013 1.00 89.88 333 SER A N 1
ATOM 2672 C CA . SER A 1 333 ? -30.939 9.622 23.008 1.00 89.88 333 SER A CA 1
ATOM 2673 C C . SER A 1 333 ? -30.833 10.763 21.982 1.00 89.88 333 SER A C 1
ATOM 2675 O O . SER A 1 333 ? -31.574 11.740 22.072 1.00 89.88 333 SER A O 1
ATOM 2677 N N . GLY A 1 334 ? -29.886 10.684 21.040 1.00 83.94 334 GLY A N 1
ATOM 2678 C CA . GLY A 1 334 ? -29.742 11.647 19.944 1.00 83.94 334 GLY A CA 1
ATOM 2679 C C . GLY A 1 334 ? -28.993 12.934 20.299 1.00 83.94 334 GLY A C 1
ATOM 2680 O O . GLY A 1 334 ? -29.064 13.902 19.546 1.00 83.94 334 GLY A O 1
ATOM 2681 N N . ARG A 1 335 ? -28.272 12.992 21.430 1.00 87.62 335 ARG A N 1
ATOM 2682 C CA . ARG A 1 335 ? -27.403 14.145 21.719 1.00 87.62 335 ARG A CA 1
ATOM 2683 C C . ARG A 1 335 ? -26.148 14.114 20.858 1.00 87.62 335 ARG A C 1
ATOM 2685 O O . ARG A 1 335 ? -25.565 13.060 20.612 1.00 87.62 335 ARG A O 1
ATOM 2692 N N . GLU A 1 336 ? -25.698 15.303 20.474 1.00 86.44 336 GLU A N 1
ATOM 2693 C CA . GLU A 1 336 ? -24.474 15.464 19.702 1.00 86.44 336 GLU A CA 1
ATOM 2694 C C . GLU A 1 336 ? -23.236 14.986 20.460 1.00 86.44 336 GLU A C 1
ATOM 2696 O O . GLU A 1 336 ? -23.101 15.131 21.681 1.00 86.44 336 GLU A O 1
ATOM 2701 N N . ILE A 1 337 ? -22.263 14.488 19.699 1.00 87.62 337 ILE A N 1
ATOM 2702 C CA . ILE A 1 337 ? -21.015 13.970 20.252 1.00 87.62 337 ILE A CA 1
ATOM 2703 C C . ILE A 1 337 ? -20.182 15.039 20.963 1.00 87.62 337 ILE A C 1
ATOM 2705 O O . ILE A 1 337 ? -19.480 14.745 21.933 1.00 87.62 337 ILE A O 1
ATOM 2709 N N . ILE A 1 338 ? -20.282 16.289 20.506 1.00 88.50 338 ILE A N 1
ATOM 2710 C CA . ILE A 1 338 ? -19.616 17.435 21.126 1.00 88.50 338 ILE A CA 1
ATOM 2711 C C . ILE A 1 338 ? -20.122 17.601 22.560 1.00 88.50 338 ILE A C 1
ATOM 2713 O O . ILE A 1 338 ? -19.313 17.711 23.481 1.00 88.50 338 ILE A O 1
ATOM 2717 N N . GLN A 1 339 ? -21.435 17.500 22.772 1.00 88.81 339 GLN A N 1
ATOM 2718 C CA . GLN A 1 339 ? -22.018 17.560 24.107 1.00 88.81 339 GLN A CA 1
ATOM 2719 C C . GLN A 1 339 ? -21.562 16.384 24.978 1.00 88.81 339 GLN A C 1
ATOM 2721 O O . GLN A 1 339 ? -21.197 16.589 26.130 1.00 88.81 339 GLN A O 1
ATOM 2726 N N . GLY A 1 340 ? -21.479 15.170 24.424 1.00 88.19 340 GLY A N 1
ATOM 2727 C CA . GLY A 1 340 ? -20.920 14.019 25.142 1.00 88.19 340 GLY A CA 1
ATOM 2728 C C . GLY A 1 340 ? -19.470 14.235 25.608 1.00 88.19 340 GLY A C 1
ATOM 2729 O O . GLY A 1 340 ? -19.103 13.832 26.711 1.00 88.19 340 GLY A O 1
ATOM 2730 N N . ARG A 1 341 ? -18.637 14.925 24.815 1.00 90.19 341 ARG A N 1
ATOM 2731 C CA . ARG A 1 341 ? -17.266 15.298 25.220 1.00 90.19 341 ARG A CA 1
ATOM 2732 C C . ARG A 1 341 ? -17.252 16.315 26.359 1.00 90.19 341 ARG A C 1
ATOM 2734 O O . ARG A 1 341 ? -16.446 16.172 27.279 1.00 90.19 341 ARG A O 1
ATOM 2741 N N . VAL A 1 342 ? -18.126 17.321 26.299 1.00 91.44 342 VAL A N 1
ATOM 2742 C CA . VAL A 1 342 ? -18.293 18.315 27.372 1.00 91.44 342 VAL A CA 1
ATOM 2743 C C . VAL A 1 342 ? -18.746 17.632 28.664 1.00 91.44 342 VAL A C 1
ATOM 2745 O O . VAL A 1 342 ? -18.156 17.867 29.718 1.00 91.44 342 VAL A O 1
ATOM 2748 N N . ASP A 1 343 ? -19.713 16.719 28.567 1.00 92.50 343 ASP A N 1
ATOM 2749 C CA . ASP A 1 343 ? -20.238 15.945 29.692 1.00 92.50 343 ASP A CA 1
ATOM 2750 C C . ASP A 1 343 ? -19.114 15.119 30.368 1.00 92.50 343 ASP A C 1
ATOM 2752 O O . ASP A 1 343 ? -18.977 15.129 31.592 1.00 92.50 343 ASP A O 1
ATOM 2756 N N . ILE A 1 344 ? -18.226 14.480 29.591 1.00 92.56 344 ILE A N 1
ATOM 2757 C CA . ILE A 1 344 ? -17.048 13.770 30.134 1.00 92.56 344 ILE A CA 1
ATOM 2758 C C . ILE A 1 344 ? -16.050 14.716 30.799 1.00 92.56 344 ILE A C 1
ATOM 2760 O O . ILE A 1 344 ? -15.473 14.375 31.832 1.00 92.56 344 ILE A O 1
ATOM 2764 N N . LEU A 1 345 ? -15.812 15.897 30.228 1.00 92.19 345 LEU A N 1
ATOM 2765 C CA . LEU A 1 345 ? -14.911 16.874 30.836 1.00 92.19 345 LEU A CA 1
ATOM 2766 C C . LEU A 1 345 ? -15.437 17.327 32.206 1.00 92.19 345 LEU A C 1
ATOM 2768 O O . LEU A 1 345 ? -14.660 17.403 33.160 1.00 92.19 345 LEU A O 1
ATOM 2772 N N . ALA A 1 346 ? -16.744 17.572 32.317 1.00 93.31 346 ALA A N 1
ATOM 2773 C CA . ALA A 1 346 ? -17.398 17.901 33.579 1.00 93.31 346 ALA A CA 1
ATOM 2774 C C . ALA A 1 346 ? -17.281 16.752 34.595 1.00 93.31 346 ALA A C 1
ATOM 2776 O O . ALA A 1 346 ? -16.881 16.984 35.737 1.00 93.31 346 ALA A O 1
ATOM 2777 N N . LEU A 1 347 ? -17.527 15.509 34.167 1.00 94.31 347 LEU A N 1
ATOM 2778 C CA . LEU A 1 347 ? -17.372 14.321 35.013 1.00 94.31 347 LEU A CA 1
ATOM 2779 C C . LEU A 1 347 ? -15.929 14.125 35.493 1.00 94.31 347 LEU A C 1
ATOM 2781 O O . LEU A 1 347 ? -15.722 13.809 36.659 1.00 94.31 347 LEU A O 1
ATOM 2785 N N . ASN A 1 348 ? -14.929 14.374 34.644 1.00 92.62 348 ASN A N 1
ATOM 2786 C CA . ASN A 1 348 ? -13.517 14.319 35.035 1.00 92.62 348 ASN A CA 1
ATOM 2787 C C . ASN A 1 348 ? -13.166 15.392 36.077 1.00 92.62 348 ASN A C 1
ATOM 2789 O O . ASN A 1 348 ? -12.440 15.111 37.028 1.00 92.62 348 ASN A O 1
ATOM 2793 N N . ARG A 1 349 ? -13.698 16.614 35.936 1.00 92.06 349 ARG A N 1
ATOM 2794 C CA . ARG A 1 349 ? -13.519 17.680 36.939 1.00 92.06 349 ARG A CA 1
ATOM 2795 C C . ARG A 1 349 ? -14.182 17.320 38.268 1.00 92.06 349 ARG A C 1
ATOM 2797 O O . ARG A 1 349 ? -13.574 17.502 39.318 1.00 92.06 349 ARG A O 1
ATOM 2804 N N . PHE A 1 350 ? -15.394 16.771 38.227 1.00 91.62 350 PHE A N 1
ATOM 2805 C CA . PHE A 1 350 ? -16.091 16.289 39.419 1.00 91.62 350 PHE A CA 1
ATOM 2806 C C . PHE A 1 350 ? -15.338 15.133 40.097 1.00 91.62 350 PHE A C 1
ATOM 2808 O O . PHE A 1 350 ? -15.157 15.130 41.312 1.00 91.62 350 PHE A O 1
ATOM 2815 N N . ALA A 1 351 ? -14.819 14.190 39.312 1.00 91.62 351 ALA A N 1
ATOM 2816 C CA . ALA A 1 351 ? -13.994 13.092 39.796 1.00 91.62 351 ALA A CA 1
ATOM 2817 C C . ALA A 1 351 ? -12.705 13.590 40.476 1.00 91.62 351 ALA A C 1
ATOM 2819 O O . ALA A 1 351 ? -12.344 13.104 41.550 1.00 91.62 351 ALA A O 1
ATOM 2820 N N . ALA A 1 352 ? -12.042 14.598 39.901 1.00 90.44 352 ALA A N 1
ATOM 2821 C CA . ALA A 1 352 ? -10.880 15.241 40.512 1.00 90.44 352 ALA A CA 1
ATOM 2822 C C . ALA A 1 352 ? -11.236 15.937 41.837 1.00 90.44 352 ALA A C 1
ATOM 2824 O O . ALA A 1 352 ? -10.530 15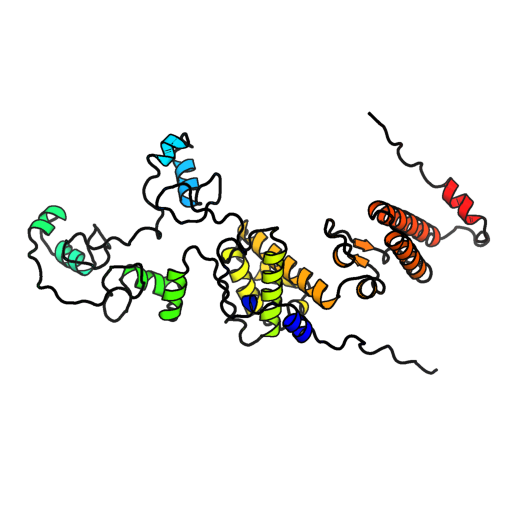.759 42.826 1.00 90.44 352 ALA A O 1
ATOM 2825 N N . PHE A 1 353 ? -12.363 16.655 41.890 1.00 89.50 353 PHE A N 1
ATOM 2826 C CA . PHE A 1 353 ? -12.869 17.269 43.122 1.00 89.50 353 PHE A CA 1
ATOM 2827 C C . PHE A 1 353 ? -13.110 16.232 44.230 1.00 89.50 353 PHE A C 1
ATOM 2829 O O . PHE A 1 353 ? -12.699 16.435 45.368 1.00 89.50 353 PHE A O 1
ATOM 2836 N N . LEU A 1 354 ? -13.713 15.086 43.902 1.00 88.06 354 LEU A N 1
ATOM 2837 C CA . LEU A 1 354 ? -13.952 14.009 44.868 1.00 88.06 354 LEU A CA 1
ATOM 2838 C C . LEU A 1 354 ? -12.668 13.336 45.376 1.00 88.06 354 LEU A C 1
ATOM 2840 O O . LEU A 1 354 ? -12.682 12.793 46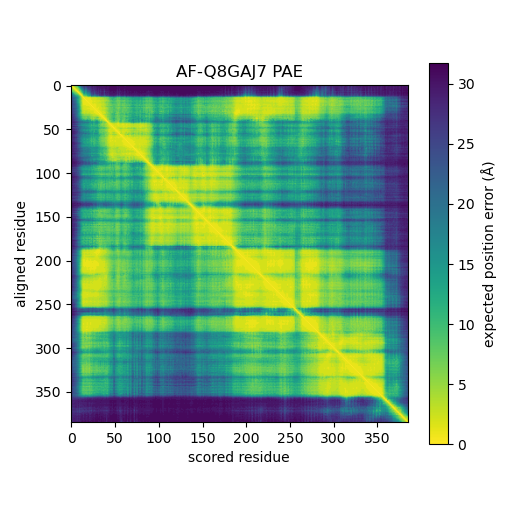.485 1.00 88.06 354 LEU A O 1
ATOM 2844 N N . ALA A 1 355 ? -11.611 13.325 44.556 1.00 86.62 355 ALA A N 1
ATOM 2845 C CA . ALA A 1 355 ? -10.307 12.743 44.873 1.00 86.62 355 ALA A CA 1
ATOM 2846 C C . ALA A 1 355 ? -9.403 13.685 45.682 1.00 86.62 355 ALA A C 1
ATOM 2848 O O . ALA A 1 355 ? -8.451 13.215 46.302 1.00 86.62 355 ALA A O 1
ATOM 2849 N N . ALA A 1 356 ? -9.675 14.992 45.674 1.00 83.94 356 ALA A N 1
ATOM 2850 C CA . ALA A 1 356 ? -8.894 15.949 46.440 1.00 83.94 356 ALA A CA 1
ATOM 2851 C C . ALA A 1 356 ? -9.020 15.651 47.951 1.00 83.94 356 ALA A C 1
ATOM 2853 O O . ALA A 1 356 ? -10.139 15.475 48.451 1.00 83.94 356 ALA A O 1
ATOM 2854 N N . PRO A 1 357 ? -7.903 15.585 48.699 1.00 65.56 357 PRO A N 1
ATOM 2855 C CA . PRO A 1 357 ? -7.948 15.440 50.147 1.00 65.56 357 PRO A CA 1
ATOM 2856 C C . PRO A 1 357 ? -8.609 16.684 50.749 1.00 65.56 357 PRO A C 1
ATOM 2858 O O . PRO A 1 357 ? -8.102 17.797 50.634 1.00 65.56 357 PRO A O 1
ATOM 2861 N N . SER A 1 358 ? -9.778 16.504 51.361 1.00 59.06 358 SER A N 1
ATOM 2862 C CA . SER A 1 358 ? -10.473 17.585 52.058 1.00 59.06 358 SER A CA 1
ATOM 2863 C C . SER A 1 358 ? -9.821 17.839 53.428 1.00 59.06 358 SER A C 1
ATOM 2865 O O . SER A 1 358 ? -9.562 16.875 54.148 1.00 59.06 358 SER A O 1
ATOM 2867 N N . PRO A 1 359 ? -9.615 19.104 53.838 1.00 50.66 359 PRO A N 1
ATOM 2868 C CA . PRO A 1 359 ? -9.022 19.449 55.133 1.00 50.66 359 PRO A CA 1
ATOM 2869 C C . PRO A 1 359 ? -9.944 19.214 56.349 1.00 50.66 359 PRO A C 1
ATOM 2871 O O . PRO A 1 359 ? -9.580 19.594 57.460 1.00 50.66 359 PRO A O 1
ATOM 2874 N N . THR A 1 360 ? -11.142 18.621 56.204 1.00 44.47 360 THR A N 1
ATOM 2875 C CA . THR A 1 360 ? -12.021 18.326 57.360 1.00 44.47 360 THR A CA 1
ATOM 2876 C C . THR A 1 360 ? -13.055 17.216 57.066 1.00 44.47 360 THR A C 1
ATOM 2878 O O . THR A 1 360 ? -13.596 17.192 55.957 1.00 44.47 360 THR A O 1
ATOM 2881 N N . PRO A 1 361 ? -13.364 16.289 58.007 1.00 43.41 361 PRO A N 1
ATOM 2882 C CA . PRO A 1 361 ? -14.051 15.024 57.689 1.00 43.41 361 PRO A CA 1
ATOM 2883 C C . PRO A 1 361 ? -15.593 15.059 57.640 1.00 43.41 361 PRO A C 1
ATOM 2885 O O . PRO A 1 361 ? -16.202 14.041 57.329 1.00 43.41 361 PRO A O 1
ATOM 2888 N N . THR A 1 362 ? -16.259 16.176 57.948 1.00 46.00 362 THR A N 1
ATOM 2889 C CA . THR A 1 362 ? -17.700 16.184 58.299 1.00 46.00 362 THR A CA 1
ATOM 2890 C C . THR A 1 362 ? -18.673 16.722 57.246 1.00 46.00 362 THR A C 1
ATOM 2892 O O . THR A 1 362 ? -19.864 16.817 57.525 1.00 46.00 362 THR A O 1
ATOM 2895 N N . ALA A 1 363 ? -18.246 17.024 56.019 1.00 45.75 363 ALA A N 1
ATOM 2896 C CA . ALA A 1 363 ? -19.135 17.626 55.016 1.00 45.75 363 ALA A CA 1
ATOM 2897 C C . ALA A 1 363 ? -19.192 16.831 53.704 1.00 45.75 363 ALA A C 1
ATOM 2899 O O . ALA A 1 363 ? -18.722 17.286 52.665 1.00 45.75 363 ALA A O 1
ATOM 2900 N N . ARG A 1 364 ? -19.792 15.637 53.727 1.00 49.28 364 ARG A N 1
ATOM 2901 C CA . ARG A 1 364 ? -20.273 14.965 52.504 1.00 49.28 364 ARG A CA 1
ATOM 2902 C C . ARG A 1 364 ? -21.643 14.316 52.739 1.00 49.28 364 ARG A C 1
ATOM 2904 O O . ARG A 1 364 ? -21.808 13.107 52.672 1.00 49.28 364 ARG A O 1
ATOM 2911 N N . THR A 1 365 ? -22.640 15.153 53.002 1.00 50.44 365 THR A N 1
ATOM 2912 C CA . THR A 1 365 ? -24.052 14.871 52.685 1.00 50.44 365 THR A CA 1
ATOM 2913 C C . THR A 1 365 ? -24.522 15.876 51.624 1.00 50.44 365 THR A C 1
ATOM 2915 O O . THR A 1 365 ? -23.711 16.668 51.141 1.00 50.44 365 THR A O 1
ATOM 2918 N N . ALA A 1 366 ? -25.786 15.795 51.194 1.00 42.72 366 ALA A N 1
ATOM 2919 C CA . ALA A 1 366 ? -26.381 16.352 49.965 1.00 42.72 366 ALA A CA 1
ATOM 2920 C C . ALA A 1 366 ? -26.138 17.849 49.612 1.00 42.72 366 ALA A C 1
ATOM 2922 O O . ALA A 1 366 ? -26.612 18.305 48.574 1.00 42.72 366 ALA A O 1
ATOM 2923 N N . SER A 1 367 ? -25.371 18.615 50.394 1.00 45.62 367 SER A N 1
ATOM 2924 C CA . SER A 1 367 ? -24.972 20.003 50.113 1.00 45.62 367 SER A CA 1
ATOM 2925 C C . SER A 1 367 ? -23.748 20.163 49.189 1.00 45.62 367 SER A C 1
ATOM 2927 O O . SER A 1 367 ? -23.414 21.281 48.800 1.00 45.62 367 SER A O 1
ATOM 2929 N N . THR A 1 368 ? -23.087 19.079 48.766 1.00 49.94 368 THR A N 1
ATOM 2930 C CA . THR A 1 368 ? -21.850 19.146 47.949 1.00 49.94 368 THR A CA 1
ATOM 2931 C C . THR A 1 368 ? -22.069 19.602 46.497 1.00 49.94 368 THR A C 1
ATOM 2933 O O . THR A 1 368 ? -21.133 20.078 45.852 1.00 49.94 368 THR A O 1
ATOM 2936 N N . ALA A 1 369 ? -23.297 19.522 45.973 1.00 44.41 369 ALA A N 1
ATOM 2937 C CA . ALA A 1 369 ? -23.630 20.066 44.652 1.00 44.41 369 ALA A CA 1
ATOM 2938 C C . ALA A 1 369 ? -23.590 21.610 44.630 1.00 44.41 369 ALA A C 1
ATOM 2940 O O . ALA A 1 369 ? -23.195 22.206 43.627 1.00 44.41 369 ALA A O 1
ATOM 2941 N N . ALA A 1 370 ? -23.925 22.262 45.751 1.00 43.50 370 ALA A N 1
ATOM 2942 C CA . ALA A 1 370 ? -23.912 23.720 45.871 1.00 43.50 370 ALA A CA 1
ATOM 2943 C C . ALA A 1 370 ? -22.481 24.288 45.919 1.00 43.50 370 ALA A C 1
ATOM 2945 O O . ALA A 1 370 ? -22.202 25.305 45.285 1.00 43.50 370 ALA A O 1
ATOM 2946 N N . SER A 1 371 ? -21.545 23.599 46.584 1.00 47.81 371 SER A N 1
ATOM 2947 C CA . SER A 1 371 ? -20.131 24.008 46.623 1.00 47.81 371 SER A CA 1
ATOM 2948 C C . SER A 1 371 ? -19.414 23.843 45.274 1.00 47.81 371 SER A C 1
ATOM 2950 O O . SER A 1 371 ? -18.498 24.605 44.964 1.00 47.81 371 SER A O 1
ATOM 2952 N N . TRP A 1 372 ? -19.838 22.885 44.439 1.00 47.53 372 TRP A N 1
ATOM 2953 C CA . TRP A 1 372 ? -19.303 22.713 43.082 1.00 47.53 372 TRP A CA 1
ATOM 2954 C C . TRP A 1 372 ? -19.762 23.825 42.123 1.00 47.53 372 TRP A C 1
ATOM 2956 O O . TRP A 1 372 ? -18.943 24.377 41.384 1.00 47.53 372 TRP A O 1
ATOM 2966 N N . ASN A 1 373 ? -21.040 24.220 42.188 1.00 50.59 373 ASN A N 1
ATOM 2967 C CA . ASN A 1 373 ? -21.560 25.349 41.405 1.00 50.59 373 ASN A CA 1
ATOM 2968 C C . ASN A 1 373 ? -20.878 26.678 41.775 1.00 50.59 373 ASN A C 1
ATOM 2970 O O . ASN A 1 373 ? -20.617 27.485 40.890 1.00 50.59 373 ASN A O 1
ATOM 2974 N N . ALA A 1 374 ? -20.523 26.883 43.049 1.00 46.19 374 ALA A N 1
ATOM 2975 C CA . ALA A 1 374 ? -19.826 28.088 43.510 1.00 46.19 374 ALA A CA 1
ATOM 2976 C C . ALA A 1 374 ? -18.349 28.181 43.064 1.00 46.19 374 ALA A C 1
ATOM 2978 O O . ALA A 1 374 ? -17.779 29.268 43.073 1.00 46.19 374 ALA A O 1
ATOM 2979 N N . SER A 1 375 ? -17.728 27.063 42.666 1.00 43.19 375 SER A N 1
ATOM 2980 C CA . SER A 1 375 ? -16.295 26.991 42.319 1.00 43.19 375 SER A CA 1
ATOM 2981 C C . SER A 1 375 ? -16.026 26.914 40.807 1.00 43.19 375 SER A C 1
ATOM 2983 O O . SER A 1 375 ? -14.875 26.798 40.384 1.00 43.19 375 SER A O 1
ATOM 2985 N N . SER A 1 376 ? -17.072 26.926 39.976 1.00 37.31 376 SER A N 1
ATOM 2986 C CA . SER A 1 376 ? -16.953 26.807 38.519 1.00 37.31 376 SER A CA 1
ATOM 2987 C C . SER A 1 376 ? -16.799 28.192 37.873 1.00 37.31 376 SER A C 1
ATOM 2989 O O . SER A 1 376 ? -17.693 29.019 38.039 1.00 37.31 376 SER A O 1
ATOM 2991 N N . PRO A 1 377 ? -15.728 28.477 37.102 1.00 39.53 377 PRO A N 1
ATOM 2992 C CA . PRO A 1 377 ? -15.678 29.691 36.299 1.00 39.53 377 PRO A CA 1
ATOM 2993 C C . PRO A 1 377 ? -16.724 29.599 35.182 1.00 39.53 377 PRO A C 1
ATOM 2995 O O . PRO A 1 377 ? -16.854 28.563 34.522 1.00 39.53 377 PRO A O 1
ATOM 2998 N N . SER A 1 378 ? -17.467 30.685 34.985 1.00 40.69 378 SER A N 1
ATOM 2999 C CA . SER A 1 378 ? -18.451 30.873 33.921 1.00 40.69 378 SER A CA 1
ATOM 3000 C C . SER A 1 378 ? -17.869 30.527 32.544 1.00 40.69 378 SER A C 1
ATOM 3002 O O . SER A 1 378 ? -16.722 30.844 32.229 1.00 40.69 378 SER A O 1
ATOM 3004 N N . SER A 1 379 ? -18.675 29.859 31.713 1.00 33.88 379 SER A N 1
ATOM 3005 C CA . SER A 1 379 ? -18.327 29.594 30.310 1.00 33.88 379 SER A CA 1
ATOM 3006 C C . SER A 1 379 ? -18.145 30.918 29.550 1.00 33.88 379 SER A C 1
ATOM 3008 O O . SER A 1 379 ? -18.886 31.862 29.836 1.00 33.88 379 SER A O 1
ATOM 3010 N N . PRO A 1 380 ? -17.218 31.017 28.577 1.00 33.97 380 PRO A N 1
ATOM 3011 C CA . PRO A 1 380 ? -17.119 32.200 27.736 1.00 33.97 380 PRO A CA 1
ATOM 3012 C C . PRO A 1 380 ? -18.395 32.299 26.903 1.00 33.97 380 PRO A C 1
ATOM 3014 O O . PRO A 1 380 ? -18.780 31.338 26.233 1.00 33.97 380 PRO A O 1
ATOM 3017 N N . GLY A 1 381 ? -19.058 33.449 26.989 1.00 30.73 381 GLY A N 1
ATOM 3018 C CA . GLY A 1 381 ? -20.236 33.753 26.197 1.00 30.73 381 GLY A CA 1
ATOM 3019 C C . GLY A 1 381 ? -19.954 33.609 24.705 1.00 30.73 381 GLY A C 1
ATOM 3020 O O . GLY A 1 381 ? -18.899 33.996 24.202 1.00 30.73 381 GLY A O 1
ATOM 3021 N N . THR A 1 382 ? -20.930 33.047 24.005 1.00 35.38 382 THR A N 1
ATOM 3022 C CA . THR A 1 382 ? -21.104 33.184 22.564 1.00 35.38 382 THR A CA 1
ATOM 3023 C C . THR A 1 382 ? -21.143 34.669 22.209 1.00 35.38 382 THR A C 1
ATOM 3025 O O . THR A 1 382 ? -22.165 35.321 22.416 1.00 35.38 382 THR A O 1
ATOM 3028 N N . ASN A 1 383 ? -20.045 35.205 21.677 1.00 30.78 383 ASN A N 1
ATOM 3029 C CA . ASN A 1 383 ? -20.097 36.453 20.928 1.00 30.78 383 ASN A CA 1
ATOM 3030 C C . ASN A 1 383 ? -20.579 36.122 19.519 1.00 30.78 383 ASN A C 1
ATOM 3032 O O . ASN A 1 383 ? -19.863 35.498 18.737 1.00 30.78 383 ASN A O 1
ATOM 3036 N N . GLY A 1 384 ? -21.816 36.522 19.238 1.00 34.00 384 GLY A N 1
ATOM 3037 C CA . GLY A 1 384 ? -22.272 36.736 17.879 1.00 34.00 384 GLY A CA 1
ATOM 3038 C C . GLY A 1 384 ? -21.684 38.037 17.346 1.00 34.00 384 GLY A C 1
ATOM 3039 O O . GLY A 1 384 ? -21.821 39.080 17.986 1.00 34.00 384 GLY A O 1
ATOM 3040 N N . GLN A 1 385 ? -21.042 37.939 16.188 1.00 32.38 385 GLN A N 1
ATOM 3041 C CA . GLN A 1 385 ? -21.190 38.840 15.048 1.00 32.38 385 GLN A CA 1
ATOM 3042 C C . GLN A 1 385 ? -20.789 38.080 13.790 1.00 32.38 385 GLN A C 1
ATOM 3044 O O . GLN A 1 385 ? -19.754 37.375 13.844 1.00 32.38 385 GLN A O 1
#

Foldseek 3Di:
DDDDDDDDDPPPDPLLNLLVVQQDPQLQDLKHFDDQCLQAHQCDAALAPLGNAGDDPPRHHPVLVVQCVVVVNDDDVVCNVPSDDHPPLSDAAQAAPLPLAQAGADPPSHDPVVVVVVVPDPDDDPVVVSVVDDDDPDDDAQFAPAPRYRGGDDDPGSHGPVLVVVCVVVPNDDPVVSNVVSNCPSIAMDGLVLCVVQSSQSSLLSSLSVVSSVVVPHRDGNLQVVVLSVLVSVVPDNHLVVDDLVVVVVSLVVVDDDDDPSSVSNSVSSVSSSVSSVCSVQAADCVSQLVDQKRQVVSNVPVVDRDIQGLVLQPDPVVSNVLSVVLVVCVVVPHDVVVSNVSSVVSSVVSVVVVDDDPDDPDPDPCVVVVVVVPDDDDDDDDDD

Mean predicted aligned error: 13.57 Å